Protein AF-0000000081630745 (afdb_homodimer)

pLDDT: mean 83.1, std 19.59, range [27.06, 98.5]

Foldseek 3Di:
DPPPPPPPPPPPPPPPPPPPPPPCPPPPPDDDDDDPPPLPFPLDDAAEQADFQQLEADQWTQDDDPHYTDTDHDPQADAAADDDDPPDPDDPDDADECADFLVRCVVVPNHQFTFDDDPSHTDTHHGHHAQAAAAQGDHADDDPDQDDEQDRWQVSDPSQWTFGRPRHYTDTDGHWNYSQLNDDWDQDDAQDFAWWWFHHVVVQAIDIDTHRPDDIGSRTGNDRVVRCLRTHDQALVQLVDDFDQDPAQCFQWWWFQDPVVRAIDIDGHRPDDDTSRTHRDRSVNCVSHVVPPPD/DPPPPPPPPPPPPPPPPPPPPPPCPPPPPDDDDDDPPPLPFPLDDAAEQADFQQLEADQWTQDDDPHYTDTDHDPQADAAADDDDPPDPDDPDDADECADFLVRCVVSPNHQFTFDDDPSHTDTHHGHHAQAAAAQGDHADDDPDDDDEQDRWQVSDPSQWTFGRPRHYTDTDGHWNYSQLNDDWDQDDAQDFAWWWFHHVVVQAIDIDTHRPDDTGSRTGNDRVVRCLRTHDQALVQLVDDFDQDDAQCFQWWWFQDPVVRAIDIDGHRPDDDTSRTHRDRSVRCVSHVVPPVD

Solvent-accessible surface area (backbone atoms only — not comparable to full-atom values): 33601 Å² total; per-residue (Å²): 133,85,78,78,77,78,76,78,77,78,77,76,71,74,75,73,70,72,72,67,73,76,71,72,67,70,66,81,69,72,61,77,71,44,68,52,86,52,80,73,35,61,65,72,74,70,44,43,34,36,87,42,29,79,38,20,41,62,68,21,30,48,28,74,46,93,60,22,27,33,62,38,63,21,37,43,50,70,85,52,37,73,66,88,69,82,64,77,87,74,81,90,62,80,58,52,68,74,34,88,36,28,41,42,17,40,75,70,72,36,69,85,22,35,48,32,77,57,90,71,27,23,38,65,35,74,46,39,73,61,45,61,54,34,67,61,85,25,59,61,52,91,65,95,58,91,64,70,64,70,36,57,28,39,87,67,27,60,73,76,20,29,33,23,35,64,28,68,27,27,30,69,38,70,42,34,61,39,68,36,34,67,38,71,78,43,35,45,86,36,85,46,83,41,74,28,24,26,44,37,64,89,76,69,43,72,40,77,47,61,28,9,80,29,88,44,38,56,23,60,22,82,39,64,64,59,35,37,70,66,45,46,79,81,60,61,69,28,43,74,39,66,81,51,38,36,59,23,69,46,87,37,79,30,20,26,45,37,66,90,76,69,40,69,41,79,44,64,29,10,81,36,85,52,60,71,26,60,23,88,35,61,63,43,36,39,70,61,45,55,79,58,72,81,111,134,83,78,77,77,77,75,76,74,76,74,76,72,74,73,73,70,71,72,64,74,74,71,73,67,71,66,81,68,71,61,78,71,45,67,53,86,50,80,72,36,63,65,74,74,68,43,43,36,36,85,41,28,77,40,20,40,63,70,21,30,47,30,74,47,92,58,22,27,33,62,37,62,20,38,44,50,69,84,52,35,73,67,88,68,82,64,77,87,75,80,90,62,82,59,51,68,72,32,89,35,30,41,43,16,39,75,72,72,36,67,85,21,35,48,32,76,57,88,70,27,23,38,68,36,74,44,38,76,62,45,62,54,34,68,61,84,24,59,61,52,91,67,96,59,91,63,69,63,70,38,57,29,38,89,65,28,59,72,76,21,29,34,22,36,64,26,67,26,27,29,69,38,71,41,33,61,38,68,35,35,67,39,69,76,45,34,46,85,38,84,48,82,41,75,29,22,25,43,37,66,90,77,68,43,72,40,78,46,60,30,9,79,29,86,45,38,55,24,60,23,81,40,64,66,59,35,36,70,66,44,45,81,82,60,61,71,28,44,74,39,66,80,50,38,37,59,22,69,45,87,36,80,31,19,25,45,37,65,89,75,70,40,68,40,78,44,63,29,10,81,37,85,54,61,71,27,60,24,88,34,62,64,44,36,40,71,61,43,55,79,58,72,81,111

Radius of gyration: 31.81 Å; Cα contacts (8 Å, |Δi|>4): 1252; chains: 2; bounding box: 164×72×101 Å

Organism: Gekko japonicus (NCBI:txid146911)

Nearest PDB structures (foldseek):
  4bqd-assembly1_A  TM=9.691E-01  e=2.839E-06  Homo sapiens
  4bqd-assembly2_B  TM=9.720E-01  e=4.074E-06  Homo sapiens
  3ofw-assembly1_A  TM=9.814E-01  e=5.848E-06  Stichodactyla helianthus
  5yv7-assembly1_A  TM=9.922E-01  e=1.443E-05  Dendroaspis angusticeps
  6nan-assembly1_A  TM=4.857E-01  e=3.103E-08  Ixodes scapularis

Secondary structure (DSSP, 8-state):
-------------------------------SS-------------EE--SSGGGSSTT-EEEE-SSEEEEE--TT--SSB-------S-------B--SSHHHHHHTT-TT-EEEEETTEEEEEPPBPPPSSBPPP------SSPP----SSGGGS-TTEEEEE-SSSEEEEEPBS-GGGGSPP---SS---EEEEEEETTTTEEEEEEE-SSS--SS-BSSHHHHHHHHSPPPGGGGGSPP---S----EEEEEEETTTTEEEEEEE-SS---S--BSSHHHHHHHHGGGGG-/-------------------------------SS-------------EE--SSGGGSSTT-EEEE-SSEEEEE--TT--SSB-------S-------B--SSHHHHHHTT-TT-EEEEETTEEEEEPPBPPPSSBPPP------SS------SSGGGS-TTEEEEE-SSSEEEEEPBS-GGGGSPP---SS---EEEEEEETTTTEEEEEEE-SSS--SS-BSSHHHHHHHHSPPPGGGGGSPP---S----EEEEEEETTTTEEEEEEE-SS---S--BSSHHHHHHHHGGGGG-

Sequence (590 aa):
MHCAGLLLLVRLLTFWAELSPGSGQGTPVDKAGTCPALIQWPDQMCGRFCSTDRSCPGQEKCCRTRCAHECRLPSESIGGYCPKVTLPPNTSTICLARCSTDQSCRENGHPGKKCCSYGCELRCTEPVEEHPGVCPKNEVVQTLVPCNDTCRDDRNCPLRQKCCFTRCSLGCLDSVRSERCQLPPETGPCRQKLQRYYYNHEQKRCLTFVYGGCPGNGNNFETEKACQEACGKISPEVCKLPMDSGPCLAHMERYYYDRASRTCKKFVYGGCRGNGNRFSSKTECMMVCGNRGKGMHCAGLLLLVRLLTFWAELSPGSGQGTPVDKAGTCPALIQWPDQMCGRFCSTDRSCPGQEKCCRTRCAHECRLPSESIGGYCPKVTLPPNTSTICLARCSTDQSCRENGHPGKKCCSYGCELRCTEPVEEHPGVCPKNEVVQTLVPCNDTCRDDRNCPLRQKCCFTRCSLGCLDSVRSERCQLPPETGPCRQKLQRYYYNHEQKRCLTFVYGGCPGNGNNFETEKACQEACGKISPEVCKLPMDSGPCLAHMERYYYDRASRTCKKFVYGGCRGNGNRFSSKTECMMVCGNRGKG

InterPro domains:
  IPR002223 Pancreatic trypsin inhibitor Kunitz domain [PF00014] (180-231)
  IPR002223 Pancreatic trypsin inhibitor Kunitz domain [PF00014] (238-289)
  IPR002223 Pancreatic trypsin inhibitor Kunitz domain [PR00759] (236-250)
  IPR002223 Pancreatic trypsin inhibitor Kunitz domain [PR00759] (264-274)
  IPR002223 Pancreatic trypsin inhibitor Kunitz domain [PR00759] (274-289)
  IPR002223 Pancreatic trypsin inhibitor Kunitz domain [PS50279] (181-231)
  IPR002223 Pancreatic trypsin inhibitor Kunitz domain [PS50279] (239-289)
  IPR002223 Pancreatic trypsin inhibitor Kunitz domain [SM00131] (179-232)
  IPR002223 Pancreatic trypsin inhibitor Kunitz domain [SM00131] (237-290)
  IPR008197 WAP-type 'four-disulfide core' domain [PF00095] (31-74)
  IPR008197 WAP-type 'four-disulfide core' domain [PF00095] (80-127)
  IPR008197 WAP-type 'four-disulfide core' domain [PF00095] (131-174)
  IPR008197 WAP-type 'four-disulfide core' domain [PS51390] (28-75)
  IPR008197 WAP-type 'four-disulfide core' domain [PS51390] (128-176)
  IPR008197 WAP-type 'four-disulfide core' domain [SM00217] (31-75)
  IPR008197 WAP-type 'four-disulfide core' domain [SM00217] (80-128)
  IPR008197 WAP-type 'four-disulfide core' domain [SM00217] (131-176)
  IPR020901 Proteinase inhibitor I2, Kunitz, conserved site [PS00280] (267-285)
  IPR036645 Elafin-like superfamily [G3DSA:4.10.75.10] (29-75)
  IPR036645 Elafin-like superfamily [G3DSA:4.10.75.10] (79-128)

Structure (mmCIF, N/CA/C/O backbone):
data_AF-0000000081630745-model_v1
#
loop_
_entity.id
_entity.type
_entity.pdbx_description
1 polymer Papilin-like
#
loop_
_atom_site.group_PDB
_atom_site.id
_atom_site.type_symbol
_atom_site.label_atom_id
_atom_site.label_alt_id
_atom_site.label_comp_id
_atom_site.label_asym_id
_atom_site.label_entity_id
_atom_site.label_seq_id
_atom_site.pdbx_PDB_ins_code
_atom_site.Cartn_x
_atom_site.Cartn_y
_atom_site.Cartn_z
_atom_site.occupancy
_atom_site.B_iso_or_equiv
_atom_site.auth_seq_id
_atom_site.auth_comp_id
_atom_site.auth_asym_id
_atom_site.auth_atom_id
_atom_site.pdbx_PDB_model_num
ATOM 1 N N . MET A 1 1 ? 95.5 -9.164 -13.227 1 27.06 1 MET A N 1
ATOM 2 C CA . MET A 1 1 ? 94.438 -8.711 -14.102 1 27.06 1 MET A CA 1
ATOM 3 C C . MET A 1 1 ? 93.5 -9.859 -14.461 1 27.06 1 MET A C 1
ATOM 5 O O . MET A 1 1 ? 93.25 -10.141 -15.641 1 27.06 1 MET A O 1
ATOM 9 N N . HIS A 1 2 ? 93.438 -10.875 -13.547 1 31.8 2 HIS A N 1
ATOM 10 C CA . HIS A 1 2 ? 92.625 -12.078 -13.68 1 31.8 2 HIS A CA 1
ATOM 11 C C . HIS A 1 2 ? 91.188 -11.742 -13.844 1 31.8 2 HIS A C 1
ATOM 13 O O . HIS A 1 2 ? 90.625 -10.961 -13.062 1 31.8 2 HIS A O 1
ATOM 19 N N . CYS A 1 3 ? 90.625 -11.773 -15.094 1 31.86 3 CYS A N 1
ATOM 20 C CA . CYS A 1 3 ? 89.312 -11.586 -15.703 1 31.86 3 CYS A CA 1
ATOM 21 C C . CYS A 1 3 ? 88.312 -12.57 -15.141 1 31.86 3 CYS A C 1
ATOM 23 O O . CYS A 1 3 ? 88.438 -13.773 -15.391 1 31.86 3 CYS A O 1
ATOM 25 N N . ALA A 1 4 ? 88 -12.508 -13.812 1 34.22 4 ALA A N 1
ATOM 26 C CA . ALA A 1 4 ? 87 -13.328 -13.148 1 34.22 4 ALA A CA 1
ATOM 27 C C . ALA A 1 4 ? 85.688 -13.266 -13.898 1 34.22 4 ALA A C 1
ATOM 29 O O . ALA A 1 4 ? 85.125 -12.188 -14.102 1 34.22 4 ALA A O 1
ATOM 30 N N . GLY A 1 5 ? 85.5 -14.125 -14.969 1 29.98 5 GLY A N 1
ATOM 31 C CA . GLY A 1 5 ? 84.375 -14.312 -15.82 1 29.98 5 GLY A CA 1
ATOM 32 C C . GLY A 1 5 ? 83.062 -14.617 -15.039 1 29.98 5 GLY A C 1
ATOM 33 O O . GLY A 1 5 ? 83.062 -15.594 -14.289 1 29.98 5 GLY A O 1
ATOM 34 N N . LEU A 1 6 ? 82.375 -13.602 -14.453 1 34.56 6 LEU A N 1
ATOM 35 C CA . LEU A 1 6 ? 81.125 -13.688 -13.695 1 34.56 6 LEU A CA 1
ATOM 36 C C . LEU A 1 6 ? 80.062 -14.344 -14.539 1 34.56 6 LEU A C 1
ATOM 38 O O . LEU A 1 6 ? 79.688 -13.836 -15.609 1 34.56 6 LEU A O 1
ATOM 42 N N . LEU A 1 7 ? 80.062 -15.688 -14.617 1 32.47 7 LEU A N 1
ATOM 43 C CA . LEU A 1 7 ? 79.062 -16.438 -15.32 1 32.47 7 LEU A CA 1
ATOM 44 C C . LEU A 1 7 ? 77.688 -16.078 -14.789 1 32.47 7 LEU A C 1
ATOM 46 O O . LEU A 1 7 ? 77.375 -16.203 -13.586 1 32.47 7 LEU A O 1
ATOM 50 N N . LEU A 1 8 ? 77 -15.062 -15.328 1 31.91 8 LEU A N 1
ATOM 51 C CA . LEU A 1 8 ? 75.625 -14.617 -15.039 1 31.91 8 LEU A CA 1
ATOM 52 C C . LEU A 1 8 ? 74.625 -15.727 -15.352 1 31.91 8 LEU A C 1
ATOM 54 O O . LEU A 1 8 ? 74.562 -16.172 -16.5 1 31.91 8 LEU A O 1
ATOM 58 N N . LEU A 1 9 ? 74.562 -16.781 -14.508 1 31.83 9 LEU A N 1
ATOM 59 C CA . LEU A 1 9 ? 73.562 -17.781 -14.695 1 31.83 9 LEU A CA 1
ATOM 60 C C . LEU A 1 9 ? 72.188 -17.125 -14.719 1 31.83 9 LEU A C 1
ATOM 62 O O . LEU A 1 9 ? 71.812 -16.391 -13.797 1 31.83 9 LEU A O 1
ATOM 66 N N . VAL A 1 10 ? 71.625 -16.797 -15.883 1 32.72 10 VAL A N 1
ATOM 67 C CA . VAL A 1 10 ? 70.312 -16.328 -16.203 1 32.72 10 VAL A CA 1
ATOM 68 C C . VAL A 1 10 ? 69.25 -17.328 -15.695 1 32.72 10 VAL A C 1
ATOM 70 O O . VAL A 1 10 ? 69.25 -18.484 -16.141 1 32.72 10 VAL A O 1
ATOM 73 N N . ARG A 1 11 ? 68.938 -17.328 -14.375 1 29.34 11 ARG A N 1
ATOM 74 C CA . ARG A 1 11 ? 67.812 -18.078 -13.82 1 29.34 11 ARG A CA 1
ATOM 75 C C . ARG A 1 11 ? 66.562 -17.844 -14.641 1 29.34 11 ARG A C 1
ATOM 77 O O . ARG A 1 11 ? 66.062 -16.703 -14.727 1 29.34 11 ARG A O 1
ATOM 84 N N . LEU A 1 12 ? 66.375 -18.562 -15.758 1 31.89 12 LEU A N 1
ATOM 85 C CA . LEU A 1 12 ? 65.125 -18.625 -16.469 1 31.89 12 LEU A CA 1
ATOM 86 C C . LEU A 1 12 ? 64 -18.984 -15.523 1 31.89 12 LEU A C 1
ATOM 88 O O . LEU A 1 12 ? 63.938 -20.125 -15.047 1 31.89 12 LEU A O 1
ATOM 92 N N . LEU A 1 13 ? 63.719 -18.172 -14.547 1 32.59 13 LEU A N 1
ATOM 93 C CA . LEU A 1 13 ? 62.5 -18.359 -13.758 1 32.59 13 LEU A CA 1
ATOM 94 C C . LEU A 1 13 ? 61.281 -18.562 -14.656 1 32.59 13 LEU A C 1
ATOM 96 O O . LEU A 1 13 ? 60.938 -17.672 -15.438 1 32.59 13 LEU A O 1
ATOM 100 N N . THR A 1 14 ? 61.156 -19.781 -15.195 1 31.97 14 THR A N 1
ATOM 101 C CA . THR A 1 14 ? 59.906 -20.172 -15.828 1 31.97 14 THR A CA 1
ATOM 102 C C . THR A 1 14 ? 58.719 -19.844 -14.922 1 31.97 14 THR A C 1
ATOM 104 O O . THR A 1 14 ? 58.656 -20.328 -13.781 1 31.97 14 THR A O 1
ATOM 107 N N . PHE A 1 15 ? 58.281 -18.609 -14.961 1 34.91 15 PHE A N 1
ATOM 108 C CA . PHE A 1 15 ? 56.969 -18.312 -14.414 1 34.91 15 PHE A CA 1
ATOM 109 C C . PHE A 1 15 ? 55.938 -19.297 -14.93 1 34.91 15 PHE A C 1
ATOM 111 O O . PHE A 1 15 ? 55.594 -19.281 -16.125 1 34.91 15 PHE A O 1
ATOM 118 N N . TRP A 1 16 ? 56 -20.547 -14.477 1 34.38 16 TRP A N 1
ATOM 119 C CA . TRP A 1 16 ? 54.781 -21.344 -14.664 1 34.38 16 TRP A CA 1
ATOM 120 C C . TRP A 1 16 ? 53.562 -20.562 -14.242 1 34.38 16 TRP A C 1
ATOM 122 O O . TRP A 1 16 ? 53.375 -20.234 -13.062 1 34.38 16 TRP A O 1
ATOM 132 N N . ALA A 1 17 ? 53.094 -19.672 -15.133 1 32.47 17 ALA A N 1
ATOM 133 C CA . ALA A 1 17 ? 51.719 -19.219 -14.953 1 32.47 17 ALA A CA 1
ATOM 134 C C . ALA A 1 17 ? 50.781 -20.375 -14.609 1 32.47 17 ALA A C 1
ATOM 136 O O . ALA A 1 17 ? 50.625 -21.312 -15.383 1 32.47 17 ALA A O 1
ATOM 137 N N . GLU A 1 18 ? 50.812 -20.75 -13.336 1 34.12 18 GLU A N 1
ATOM 138 C CA . GLU A 1 18 ? 49.688 -21.594 -12.953 1 34.12 18 GLU A CA 1
ATOM 139 C C . GLU A 1 18 ? 48.406 -21.172 -13.656 1 34.12 18 GLU A C 1
ATOM 141 O O . GLU A 1 18 ? 47.969 -20.031 -13.516 1 34.12 18 GLU A O 1
ATOM 146 N N . LEU A 1 19 ? 48.156 -21.688 -14.836 1 35.59 19 LEU A N 1
ATOM 147 C CA . LEU A 1 19 ? 46.781 -21.656 -15.328 1 35.59 19 LEU A CA 1
ATOM 148 C C . LEU A 1 19 ? 45.812 -22.078 -14.227 1 35.59 19 LEU A C 1
ATOM 150 O O . LEU A 1 19 ? 45.812 -23.219 -13.781 1 35.59 19 LEU A O 1
ATOM 154 N N . SER A 1 20 ? 45.625 -21.219 -13.234 1 35.31 20 SER A N 1
ATOM 155 C CA . SER A 1 20 ? 44.438 -21.562 -12.422 1 35.31 20 SER A CA 1
ATOM 156 C C . SER A 1 20 ? 43.281 -22.031 -13.297 1 35.31 20 SER A C 1
ATOM 158 O O . SER A 1 20 ? 42.969 -21.406 -14.312 1 35.31 20 SER A O 1
ATOM 160 N N . PRO A 1 21 ? 43.031 -23.281 -13.367 1 38.06 21 PRO A N 1
ATOM 161 C CA . PRO A 1 21 ? 41.812 -23.641 -14.07 1 38.06 21 PRO A CA 1
ATOM 162 C C . PRO A 1 21 ? 40.656 -22.688 -13.758 1 38.06 21 PRO A C 1
ATOM 164 O O . PRO A 1 21 ? 40.531 -22.219 -12.625 1 38.06 21 PRO A O 1
ATOM 167 N N . GLY A 1 22 ? 40.344 -21.781 -14.68 1 34.12 22 GLY A N 1
ATOM 168 C CA . GLY A 1 22 ? 39.031 -21.109 -14.602 1 34.12 22 GLY A CA 1
ATOM 169 C C . GLY A 1 22 ? 37.906 -22.031 -14.164 1 34.12 22 GLY A C 1
ATOM 170 O O . GLY A 1 22 ? 37.406 -22.797 -14.961 1 34.12 22 GLY A O 1
ATOM 171 N N . SER A 1 23 ? 38.031 -22.625 -13.023 1 34.41 23 SER A N 1
ATOM 172 C CA . SER A 1 23 ? 36.781 -23.25 -12.602 1 34.41 23 SER A CA 1
ATOM 173 C C . SER A 1 23 ? 35.562 -22.375 -12.961 1 34.41 23 SER A C 1
ATOM 175 O O . SER A 1 23 ? 35.438 -21.266 -12.453 1 34.41 23 SER A O 1
ATOM 177 N N . GLY A 1 24 ? 35.094 -22.406 -14.195 1 33.66 24 GLY A N 1
ATOM 178 C CA . GLY A 1 24 ? 33.781 -21.922 -14.586 1 33.66 24 GLY A CA 1
ATOM 179 C C . GLY A 1 24 ? 32.75 -22.109 -13.5 1 33.66 24 GLY A C 1
ATOM 180 O O . GLY A 1 24 ? 31.938 -23.047 -13.539 1 33.66 24 GLY A O 1
ATOM 181 N N . GLN A 1 25 ? 33.062 -22.109 -12.273 1 36.34 25 GLN A N 1
ATOM 182 C CA . GLN A 1 25 ? 31.875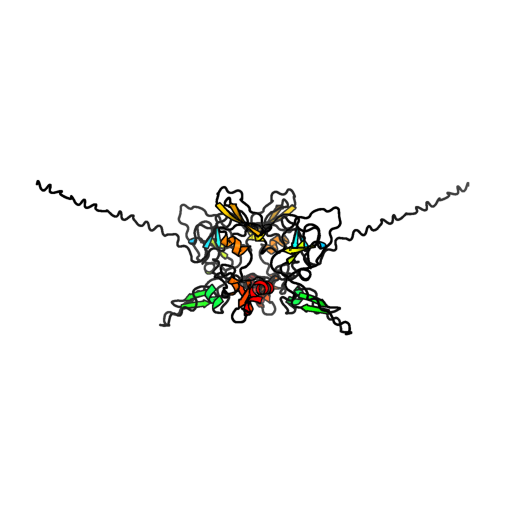 -21.938 -11.469 1 36.34 25 GLN A CA 1
ATOM 183 C C . GLN A 1 25 ? 30.953 -20.875 -12.062 1 36.34 25 GLN A C 1
ATOM 185 O O . GLN A 1 25 ? 31.344 -19.719 -12.203 1 36.34 25 GLN A O 1
ATOM 190 N N . GLY A 1 26 ? 30.141 -21.188 -13.047 1 37.44 26 GLY A N 1
ATOM 191 C CA . GLY A 1 26 ? 29.125 -20.281 -13.578 1 37.44 26 GLY A CA 1
ATOM 192 C C . GLY A 1 26 ? 28.641 -19.266 -12.562 1 37.44 26 GLY A C 1
ATOM 193 O O . GLY A 1 26 ? 28.281 -19.625 -11.438 1 37.44 26 GLY A O 1
ATOM 194 N N . THR A 1 27 ? 29.203 -18.188 -12.461 1 45.47 27 THR A N 1
ATOM 195 C CA . THR A 1 27 ? 28.688 -17.047 -11.734 1 45.47 27 THR A CA 1
ATOM 196 C C . THR A 1 27 ? 27.156 -17.047 -11.734 1 45.47 27 THR A C 1
ATOM 198 O O . THR A 1 27 ? 26.531 -17.266 -12.781 1 45.47 27 THR A O 1
ATOM 201 N N . PRO A 1 28 ? 26.516 -17.469 -10.688 1 52.94 28 PRO A N 1
ATOM 202 C CA . PRO A 1 28 ? 25.047 -17.406 -10.664 1 52.94 28 PRO A CA 1
ATOM 203 C C . PRO A 1 28 ? 24.484 -16.234 -11.453 1 52.94 28 PRO A C 1
ATOM 205 O O . PRO A 1 28 ? 24.922 -15.094 -11.258 1 52.94 28 PRO A O 1
ATOM 208 N N . VAL A 1 29 ? 24.156 -16.359 -12.742 1 59.78 29 VAL A N 1
ATOM 209 C CA . VAL A 1 29 ? 23.641 -15.367 -13.688 1 59.78 29 VAL A CA 1
ATOM 210 C C . VAL A 1 29 ? 22.5 -14.586 -13.039 1 59.78 29 VAL A C 1
ATOM 212 O O . VAL A 1 29 ? 21.453 -15.148 -12.742 1 59.78 29 VAL A O 1
ATOM 215 N N . ASP A 1 30 ? 22.781 -13.477 -12.43 1 79.19 30 ASP A N 1
ATOM 216 C CA . ASP A 1 30 ? 21.844 -12.531 -11.836 1 79.19 30 ASP A CA 1
ATOM 217 C C . ASP A 1 30 ? 20.859 -12 -12.883 1 79.19 30 ASP A C 1
ATOM 219 O O . ASP A 1 30 ? 21.281 -11.586 -13.969 1 79.19 30 ASP A O 1
ATOM 223 N N . LYS A 1 31 ? 19.594 -12.367 -12.766 1 86.44 31 LYS A N 1
ATOM 224 C CA . LYS A 1 31 ? 18.562 -11.797 -13.625 1 86.44 31 LYS A CA 1
ATOM 225 C C . LYS A 1 31 ? 18.578 -10.273 -13.555 1 86.44 31 LYS A C 1
ATOM 227 O O . LYS A 1 31 ? 19.031 -9.695 -12.562 1 86.44 31 LYS A O 1
ATOM 232 N N . ALA A 1 32 ? 18.188 -9.68 -14.664 1 84.31 32 ALA A N 1
ATOM 233 C CA . ALA A 1 32 ? 18.156 -8.227 -14.742 1 84.31 32 ALA A CA 1
ATOM 234 C C . ALA A 1 32 ? 17.062 -7.656 -13.836 1 84.31 32 ALA A C 1
ATOM 236 O O . ALA A 1 32 ? 16.062 -8.328 -13.562 1 84.31 32 ALA A O 1
ATOM 237 N N . GLY A 1 33 ? 17.328 -6.41 -13.406 1 86.38 33 GLY A N 1
ATOM 238 C CA . GLY A 1 33 ? 16.344 -5.695 -12.609 1 86.38 33 GLY A CA 1
ATOM 239 C C . GLY A 1 33 ? 16.75 -5.52 -11.164 1 86.38 33 GLY A C 1
ATOM 240 O O . GLY A 1 33 ? 17.781 -6.047 -10.734 1 86.38 33 GLY A O 1
ATOM 241 N N . THR A 1 34 ? 15.93 -4.707 -10.461 1 85.44 34 THR A N 1
ATOM 242 C CA . THR A 1 34 ? 16.219 -4.387 -9.07 1 85.44 34 THR A CA 1
ATOM 243 C C . THR A 1 34 ? 15.133 -4.93 -8.148 1 85.44 34 THR A C 1
ATOM 245 O O . THR A 1 34 ? 13.945 -4.773 -8.422 1 85.44 34 THR A O 1
ATOM 248 N N . CYS A 1 35 ? 15.625 -5.633 -7.125 1 87.12 35 CYS A N 1
ATOM 249 C CA . CYS A 1 35 ? 14.664 -6.082 -6.125 1 87.12 35 CYS A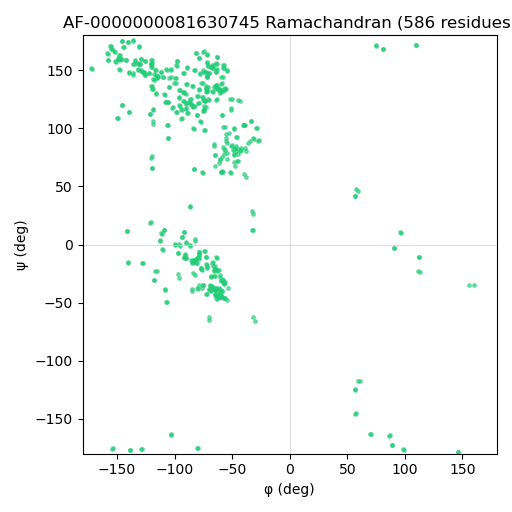 CA 1
ATOM 250 C C . CYS A 1 35 ? 13.898 -4.902 -5.539 1 87.12 35 CYS A C 1
ATOM 252 O O . CYS A 1 35 ? 14.477 -3.846 -5.281 1 87.12 35 CYS A O 1
ATOM 254 N N . PRO A 1 36 ? 12.57 -5.113 -5.465 1 80.19 36 PRO A N 1
ATOM 255 C CA . PRO A 1 36 ? 11.797 -4.027 -4.848 1 80.19 36 PRO A CA 1
ATOM 256 C C . PRO A 1 36 ? 12.281 -3.691 -3.439 1 80.19 36 PRO A C 1
ATOM 258 O O . PRO A 1 36 ? 12.734 -4.578 -2.709 1 80.19 36 PRO A O 1
ATOM 261 N N . ALA A 1 37 ? 12.422 -2.406 -3.156 1 63.62 37 ALA A N 1
ATOM 262 C CA . ALA A 1 37 ? 12.859 -1.941 -1.843 1 63.62 37 ALA A CA 1
ATOM 263 C C . ALA A 1 37 ? 11.93 -2.441 -0.744 1 63.62 37 ALA A C 1
ATOM 265 O O . ALA A 1 37 ? 10.703 -2.355 -0.874 1 63.62 37 ALA A O 1
ATOM 266 N N . LEU A 1 38 ? 12.039 -3.572 -0.231 1 55.06 38 LEU A N 1
ATOM 267 C CA . LEU A 1 38 ? 11.133 -4.258 0.685 1 55.06 38 LEU A CA 1
ATOM 268 C C . LEU A 1 38 ? 10.992 -3.48 1.988 1 55.06 38 LEU A C 1
ATOM 270 O O . LEU A 1 38 ? 10.516 -4.023 2.988 1 55.06 38 LEU A O 1
ATOM 274 N N . ILE A 1 39 ? 12.023 -2.51 2.42 1 52.72 39 ILE A N 1
ATOM 275 C CA . ILE A 1 39 ? 12.062 -2.332 3.867 1 52.72 39 ILE A CA 1
ATOM 276 C C . ILE A 1 39 ? 10.727 -1.781 4.355 1 52.72 39 ILE A C 1
ATOM 278 O O . ILE A 1 39 ? 10.375 -0.632 4.07 1 52.72 39 ILE A O 1
ATOM 282 N N . GLN A 1 40 ? 9.703 -2.695 4.262 1 55.44 40 GLN A N 1
ATOM 283 C CA . GLN A 1 40 ? 8.508 -2.186 4.938 1 55.44 40 GLN A CA 1
ATOM 284 C C . GLN A 1 40 ? 8.789 -1.926 6.414 1 55.44 40 GLN A C 1
ATOM 286 O O . GLN A 1 40 ? 8.773 -2.854 7.227 1 55.44 40 GLN A O 1
ATOM 291 N N . TRP A 1 41 ? 9.727 -0.987 6.582 1 56.41 41 TRP A N 1
ATOM 292 C CA . TRP A 1 41 ? 9.898 -0.583 7.973 1 56.41 41 TRP A CA 1
ATOM 293 C C . TRP A 1 41 ? 8.555 -0.372 8.656 1 56.41 41 TRP A C 1
ATOM 295 O O . TRP A 1 41 ? 7.59 0.064 8.023 1 56.41 41 TRP A O 1
ATOM 305 N N . PRO A 1 42 ? 8.477 -1.13 9.734 1 58.88 42 PRO A N 1
ATOM 306 C CA . PRO A 1 42 ? 7.316 -0.702 10.516 1 58.88 42 PRO A CA 1
ATOM 307 C C . PRO A 1 42 ? 7.27 0.811 10.719 1 58.88 42 PRO A C 1
ATOM 309 O O . PRO A 1 42 ? 8.281 1.424 11.07 1 58.88 42 PRO A O 1
ATOM 312 N N . ASP A 1 43 ? 6.477 1.515 9.93 1 64.69 43 ASP A N 1
ATOM 313 C CA . ASP A 1 43 ? 6.387 2.965 10.07 1 64.69 43 ASP A CA 1
ATOM 314 C C . ASP A 1 43 ? 5.348 3.35 11.125 1 64.69 43 ASP A C 1
ATOM 316 O O . ASP A 1 43 ? 4.707 4.395 11.016 1 64.69 43 ASP A O 1
ATOM 320 N N . GLN A 1 44 ? 5.285 2.33 12.211 1 71.62 44 GLN A N 1
ATOM 321 C CA . GLN A 1 44 ? 4.203 2.65 13.141 1 71.62 44 GLN A CA 1
ATOM 322 C C . GLN A 1 44 ? 4.754 3.141 14.477 1 71.62 44 GLN A C 1
ATOM 324 O O . GLN A 1 44 ? 5.742 2.604 14.977 1 71.62 44 GLN A O 1
ATOM 329 N N . MET A 1 45 ? 4.277 4.23 14.914 1 82.31 45 MET A N 1
ATOM 330 C CA . MET A 1 45 ? 4.516 4.711 16.281 1 82.31 45 MET A CA 1
ATOM 331 C C . MET A 1 45 ? 3.414 4.242 17.219 1 82.31 45 MET A C 1
ATOM 333 O O . MET A 1 45 ? 2.23 4.309 16.875 1 82.31 45 MET A O 1
ATOM 337 N N . CYS A 1 46 ? 3.84 3.678 18.328 1 81.88 46 CYS A N 1
ATOM 338 C CA . CYS A 1 46 ? 2.852 3.227 19.312 1 81.88 46 CYS A CA 1
ATOM 339 C C . CYS A 1 46 ? 2.559 4.316 20.328 1 81.88 46 CYS A C 1
ATOM 341 O O . CYS A 1 46 ? 3.42 5.148 20.625 1 81.88 46 CYS A O 1
ATOM 343 N N . GLY A 1 47 ? 1.411 4.352 20.781 1 89.31 47 GLY A N 1
ATOM 344 C CA . GLY A 1 47 ? 1.038 5.344 21.781 1 89.31 47 GLY A CA 1
ATOM 345 C C . GLY A 1 47 ? -0.397 5.816 21.641 1 89.31 47 GLY A C 1
ATOM 346 O O . GLY A 1 47 ? -1.161 5.273 20.844 1 89.31 47 GLY A O 1
ATOM 347 N N . ARG A 1 48 ? -0.731 6.723 22.516 1 94.25 48 ARG A N 1
ATOM 348 C CA . ARG A 1 48 ? -2.055 7.336 22.5 1 94.25 48 ARG A CA 1
ATOM 349 C C . ARG A 1 48 ? -1.987 8.773 21.984 1 94.25 48 ARG A C 1
ATOM 351 O O . ARG A 1 48 ? -1.665 9.695 22.734 1 94.25 48 ARG A O 1
ATOM 358 N N . PHE A 1 49 ? -2.391 8.906 20.766 1 96.44 49 PHE A N 1
ATOM 359 C CA . PHE A 1 49 ? -2.207 10.195 20.109 1 96.44 49 PHE A CA 1
ATOM 360 C C . PHE A 1 49 ? -3.547 10.883 19.875 1 96.44 49 PHE A C 1
ATOM 362 O O . PHE A 1 49 ? -3.639 11.828 19.094 1 96.44 49 PHE A O 1
ATOM 369 N N . CYS A 1 50 ? -4.582 10.398 20.391 1 95.94 50 CYS A N 1
ATOM 370 C CA . CYS A 1 50 ? -5.914 10.984 20.469 1 95.94 50 CYS A CA 1
ATOM 371 C C . CYS A 1 50 ? -6.719 10.359 21.609 1 95.94 50 CYS A C 1
ATOM 373 O O . CYS A 1 50 ? -6.367 9.289 22.109 1 95.94 50 CYS A O 1
ATOM 375 N N . SER A 1 51 ? -7.75 11.078 22.062 1 93.12 51 SER A N 1
ATOM 376 C CA . SER A 1 51 ? -8.57 10.578 23.156 1 93.12 51 SER A CA 1
ATOM 377 C C . SER A 1 51 ? -9.938 10.117 22.656 1 93.12 51 SER A C 1
ATOM 379 O O . SER A 1 51 ? -10.414 9.039 23.016 1 93.12 51 SER A O 1
ATOM 381 N N . THR A 1 52 ? -10.57 10.945 21.891 1 93.25 52 THR A N 1
ATOM 382 C CA . THR A 1 52 ? -11.867 10.695 21.281 1 93.25 52 THR A CA 1
ATOM 383 C C . THR A 1 52 ? -11.906 11.234 19.859 1 93.25 52 THR A C 1
ATOM 385 O O . THR A 1 52 ? -10.953 11.867 19.391 1 93.25 52 THR A O 1
ATOM 388 N N . ASP A 1 53 ? -12.953 10.969 19.203 1 95.06 53 ASP A N 1
ATOM 389 C CA . ASP A 1 53 ? -13.109 11.492 17.844 1 95.06 53 ASP A CA 1
ATOM 390 C C . ASP A 1 53 ? -12.992 13.016 17.828 1 95.06 53 ASP A C 1
ATOM 392 O O . ASP A 1 53 ? -12.492 13.594 16.875 1 95.06 53 ASP A O 1
ATOM 396 N N . ARG A 1 54 ? -13.43 13.656 18.844 1 92.94 54 ARG A N 1
ATOM 397 C CA . ARG A 1 54 ? -13.422 15.109 18.922 1 92.94 54 ARG A CA 1
ATOM 398 C C . ARG A 1 54 ? -11.992 15.648 18.953 1 92.94 54 ARG A C 1
ATOM 400 O O . ARG A 1 54 ? -11.742 16.781 18.562 1 92.94 54 ARG A O 1
ATOM 407 N N . SER A 1 55 ? -11.078 14.82 19.344 1 94.38 55 SER A N 1
ATOM 408 C CA . SER A 1 55 ? -9.68 15.219 19.453 1 94.38 55 SER A CA 1
ATOM 409 C C . SER A 1 55 ? -8.984 15.141 18.094 1 94.38 55 SER A C 1
ATOM 411 O O . SER A 1 55 ? -7.773 15.359 18 1 94.38 55 SER A O 1
ATOM 413 N N . CYS A 1 56 ? -9.703 14.82 17.078 1 97.38 56 CYS A N 1
ATOM 414 C CA . CYS A 1 56 ? -9.125 14.711 15.742 1 97.38 56 CYS A CA 1
ATOM 415 C C . CYS A 1 56 ? -9.695 15.781 14.812 1 97.38 56 CYS A C 1
ATOM 417 O O . CYS A 1 56 ? -10.867 16.141 14.914 1 97.38 56 CYS A O 1
ATOM 419 N N . PRO A 1 57 ? -8.867 16.281 13.938 1 96.94 57 PRO A N 1
ATOM 420 C CA . PRO A 1 57 ? -9.32 17.375 13.078 1 96.94 57 PRO A CA 1
ATOM 421 C C . PRO A 1 57 ? -10.297 16.906 12 1 96.94 57 PRO A C 1
ATOM 423 O O . PRO A 1 57 ? -10.203 15.781 11.516 1 96.94 57 PRO A O 1
ATOM 426 N N . GLY A 1 58 ? -11.195 17.797 11.656 1 93.56 58 GLY A N 1
ATOM 427 C CA . GLY A 1 58 ? -12.094 17.547 10.539 1 93.56 58 GLY A CA 1
ATOM 428 C C . GLY A 1 58 ? -12.898 16.266 10.695 1 93.56 58 GLY A C 1
ATOM 429 O O . GLY A 1 58 ? -13.547 16.062 11.727 1 93.56 58 GLY A O 1
ATOM 430 N N . GLN A 1 59 ? -12.742 15.445 9.672 1 92.38 59 GLN A N 1
ATOM 431 C CA . GLN A 1 59 ? -13.555 14.234 9.648 1 92.38 59 GLN A CA 1
ATOM 432 C C . GLN A 1 59 ? -12.781 13.047 10.211 1 92.38 59 GLN A C 1
ATOM 434 O O . GLN A 1 59 ? -13.297 11.93 10.258 1 92.38 59 GLN A O 1
ATOM 439 N N . GLU A 1 60 ? -11.602 13.305 10.594 1 95.94 60 GLU A N 1
ATOM 440 C CA . GLU A 1 60 ? -10.797 12.203 11.109 1 95.94 60 GLU A CA 1
ATOM 441 C C . GLU A 1 60 ? -11.398 11.633 12.391 1 95.94 60 GLU A C 1
ATOM 443 O O . GLU A 1 60 ? -11.977 12.367 13.188 1 95.94 60 GLU A O 1
ATOM 448 N N . LYS A 1 61 ? -11.18 10.344 12.555 1 95.12 61 LYS A N 1
ATOM 449 C CA . LYS A 1 61 ? -11.609 9.625 13.75 1 95.12 61 LYS A CA 1
ATOM 450 C C . LYS A 1 61 ? -10.414 9.172 14.578 1 95.12 61 LYS A C 1
ATOM 452 O O . LYS A 1 61 ? -9.312 9.008 14.055 1 95.12 61 LYS A O 1
ATOM 457 N N . CYS A 1 62 ? -10.703 9.141 15.898 1 95.56 62 CYS A N 1
ATOM 458 C CA . CYS A 1 62 ? -9.695 8.516 16.75 1 95.56 62 CYS A CA 1
ATOM 459 C C . CYS A 1 62 ? -9.773 6.992 16.656 1 95.56 62 CYS A C 1
ATOM 461 O O . CYS A 1 62 ? -10.648 6.375 17.266 1 95.56 62 CYS A O 1
ATOM 463 N N . CYS A 1 63 ? -8.773 6.465 15.945 1 91 63 CYS A N 1
ATOM 464 C CA . CYS A 1 63 ? -8.836 5.043 15.617 1 91 63 CYS A CA 1
ATOM 465 C C . CYS A 1 63 ? -7.781 4.258 16.391 1 91 63 CYS A C 1
ATOM 467 O O . CYS A 1 63 ? -6.668 4.75 16.594 1 91 63 CYS A O 1
ATOM 469 N N . ARG A 1 64 ? -8.211 3.111 16.719 1 84.56 64 ARG A N 1
ATOM 470 C CA . ARG A 1 64 ? -7.266 2.189 17.328 1 84.56 64 ARG A CA 1
ATOM 471 C C . ARG A 1 64 ? -6.512 1.389 16.281 1 84.56 64 ARG A C 1
ATOM 473 O O . ARG A 1 64 ? -7.121 0.816 15.367 1 84.56 64 ARG A O 1
ATOM 480 N N . THR A 1 65 ? -5.207 1.489 16.328 1 78 65 THR A N 1
ATOM 481 C CA . THR A 1 65 ? -4.359 0.657 15.484 1 78 65 THR A CA 1
ATOM 482 C C . THR A 1 65 ? -3.744 -0.482 16.297 1 78 65 THR A C 1
ATOM 484 O O . THR A 1 65 ? -4.258 -0.85 17.359 1 78 65 THR A O 1
ATOM 487 N N . ARG A 1 66 ? -2.725 -1.114 15.797 1 69.94 66 ARG A N 1
ATOM 488 C CA . ARG A 1 66 ? -2.107 -2.248 16.469 1 69.94 66 ARG A CA 1
ATOM 489 C C . ARG A 1 66 ? -1.602 -1.851 17.859 1 69.94 66 ARG A C 1
ATOM 491 O O . ARG A 1 66 ? -1.751 -2.605 18.812 1 69.94 66 ARG A O 1
ATOM 498 N N . CYS A 1 67 ? -1.073 -0.704 17.875 1 76 67 CYS A N 1
ATOM 499 C CA . CYS A 1 67 ? -0.46 -0.343 19.156 1 76 67 CYS A CA 1
ATOM 500 C C . CYS A 1 67 ? -0.701 1.127 19.484 1 76 67 CYS A C 1
ATOM 502 O O . CYS A 1 67 ? -0.015 1.701 20.328 1 76 67 CYS A O 1
ATOM 504 N N . ALA A 1 68 ? -1.608 1.685 18.688 1 85.88 68 ALA A N 1
ATOM 505 C CA . ALA A 1 68 ? -1.782 3.117 18.922 1 85.88 68 ALA A CA 1
ATOM 506 C C . ALA A 1 68 ? -3.248 3.52 18.781 1 85.88 68 ALA A C 1
ATOM 508 O O . ALA A 1 68 ? -4.055 2.773 18.219 1 85.88 68 ALA A O 1
ATOM 509 N N . HIS A 1 69 ? -3.506 4.633 19.391 1 90.31 69 HIS A N 1
ATOM 510 C CA . HIS A 1 69 ? -4.668 5.445 19.047 1 90.31 69 HIS A CA 1
ATOM 511 C C . HIS A 1 69 ? -4.258 6.691 18.266 1 90.31 69 HIS A C 1
ATOM 513 O O . HIS A 1 69 ? -3.434 7.48 18.734 1 90.31 69 HIS A O 1
ATOM 519 N N . GLU A 1 70 ? -4.824 6.793 17.125 1 93.31 70 GLU A N 1
ATOM 520 C CA . GLU A 1 70 ? -4.402 7.934 16.312 1 93.31 70 GLU A CA 1
ATOM 521 C C . GLU A 1 70 ? -5.535 8.422 15.414 1 93.31 70 GLU A C 1
ATOM 523 O O . GLU A 1 70 ? -6.477 7.676 15.141 1 93.31 70 GLU A O 1
ATOM 528 N N . CYS A 1 71 ? -5.414 9.648 14.969 1 95.19 71 CYS A N 1
ATOM 529 C CA . CYS A 1 71 ? -6.398 10.242 14.07 1 95.19 71 CYS A CA 1
ATOM 530 C C . CYS A 1 71 ? -6.242 9.703 12.656 1 95.19 71 CYS A C 1
ATOM 532 O O . CYS A 1 71 ? -5.145 9.742 12.094 1 95.19 71 CYS A O 1
ATOM 534 N N . ARG A 1 72 ? -7.336 9.203 12.102 1 93.19 72 ARG A N 1
ATOM 535 C CA . ARG A 1 72 ? -7.332 8.656 10.742 1 93.19 72 ARG A CA 1
ATOM 536 C C . ARG A 1 72 ? -8.602 9.047 9.992 1 93.19 72 ARG A C 1
ATOM 538 O O . ARG A 1 72 ? -9.68 9.148 10.594 1 93.19 72 ARG A O 1
ATOM 545 N N . LEU A 1 73 ? -8.398 9.195 8.703 1 91.81 73 LEU A N 1
ATOM 546 C CA . LEU A 1 73 ? -9.562 9.406 7.848 1 91.81 73 LEU A CA 1
ATOM 547 C C . LEU A 1 73 ? -10.375 8.125 7.719 1 91.81 73 LEU A C 1
ATOM 549 O O . LEU A 1 73 ? -9.812 7.047 7.523 1 91.81 73 LEU A O 1
ATOM 553 N N . PRO A 1 74 ? -11.672 8.32 7.906 1 89.81 74 PRO A N 1
ATOM 554 C CA . PRO A 1 74 ? -12.5 7.125 7.711 1 89.81 74 PRO A CA 1
ATOM 555 C C . PRO A 1 74 ? -12.336 6.512 6.324 1 89.81 74 PRO A C 1
ATOM 557 O O . PRO A 1 74 ? -12.102 7.23 5.348 1 89.81 74 PRO A O 1
ATOM 560 N N . SER A 1 75 ? -12.547 5.203 6.23 1 85.88 75 SER A N 1
ATOM 561 C CA . SER A 1 75 ? -12.328 4.465 4.988 1 85.88 75 SER A CA 1
ATOM 562 C C . SER A 1 75 ? -13.297 4.914 3.902 1 85.88 75 SER A C 1
ATOM 564 O O . SER A 1 75 ? -13.016 4.762 2.711 1 85.88 75 SER A O 1
ATOM 566 N N . GLU A 1 76 ? -14.445 5.539 4.285 1 86.06 76 GLU A N 1
ATOM 567 C CA . GLU A 1 76 ? -15.492 5.938 3.348 1 86.06 76 GLU A CA 1
ATOM 568 C C . GLU A 1 76 ? -15.305 7.383 2.896 1 86.06 76 GLU A C 1
ATOM 570 O O . GLU A 1 76 ? -16.125 7.91 2.141 1 86.06 76 GLU A O 1
ATOM 575 N N . SER A 1 77 ? -14.195 7.871 3.336 1 89.31 77 SER A N 1
ATOM 576 C CA . SER A 1 77 ? -14 9.289 3.035 1 89.31 77 SER A CA 1
ATOM 577 C C . SER A 1 77 ? -12.727 9.516 2.236 1 89.31 77 SER A C 1
ATOM 579 O O . SER A 1 77 ? -11.758 8.758 2.367 1 89.31 77 SER A O 1
ATOM 581 N N . ILE A 1 78 ? -12.812 10.531 1.393 1 90.38 78 ILE A N 1
ATOM 582 C CA . ILE A 1 78 ? -11.602 10.945 0.698 1 90.38 78 ILE A CA 1
ATOM 583 C C . ILE A 1 78 ? -10.977 12.141 1.406 1 90.38 78 ILE A C 1
ATOM 585 O O . ILE A 1 78 ? -11.648 12.828 2.18 1 90.38 78 ILE A O 1
ATOM 589 N N . GLY A 1 79 ? -9.734 12.289 1.171 1 91.25 79 GLY A N 1
ATOM 590 C CA . GLY A 1 79 ? -9.031 13.406 1.781 1 91.25 79 GLY A CA 1
ATOM 591 C C . GLY A 1 79 ? -9.539 14.758 1.319 1 91.25 79 GLY A C 1
ATOM 592 O O . GLY A 1 79 ? -10.227 14.852 0.297 1 91.25 79 GLY A O 1
ATOM 593 N N . GLY A 1 80 ? -9.195 15.82 2.139 1 94 80 GLY A N 1
ATOM 594 C CA . GLY A 1 80 ? -9.609 17.172 1.805 1 94 80 GLY A CA 1
ATOM 595 C C . GLY A 1 80 ? -10.844 17.625 2.561 1 94 80 GLY A C 1
ATOM 596 O O . GLY A 1 80 ? -11.344 16.906 3.432 1 94 80 GLY A O 1
ATOM 597 N N . TYR A 1 81 ? -11.273 18.922 2.162 1 94.12 81 TYR A N 1
ATOM 598 C CA . TYR A 1 81 ? -12.391 19.531 2.867 1 94.12 81 TYR A CA 1
ATOM 599 C C . TYR A 1 81 ? -13.414 20.094 1.884 1 94.12 81 TYR A C 1
ATOM 601 O O . TYR A 1 81 ? -13.078 20.422 0.744 1 94.12 81 TYR A O 1
ATOM 609 N N . CYS A 1 82 ? -14.656 20.094 2.369 1 93 82 CYS A N 1
ATOM 610 C CA . CYS A 1 82 ? -15.656 20.797 1.582 1 93 82 CYS A CA 1
ATOM 611 C C . CYS A 1 82 ? -15.383 22.297 1.587 1 93 82 CYS A C 1
ATOM 613 O O . CYS A 1 82 ? -15.117 22.891 2.639 1 93 82 CYS A O 1
ATOM 615 N N . PRO A 1 83 ? -15.414 22.953 0.362 1 91.62 83 PRO A N 1
ATOM 616 C CA . PRO A 1 83 ? -15.234 24.406 0.341 1 91.62 83 PRO A CA 1
ATOM 617 C C . PRO A 1 83 ? -16.297 25.141 1.157 1 91.62 83 PRO A C 1
ATOM 619 O O . PRO A 1 83 ? -17.438 24.703 1.232 1 91.62 83 PRO A O 1
ATOM 622 N N . LYS A 1 84 ? -15.852 26.219 1.783 1 81.62 84 LYS A N 1
ATOM 623 C CA . LYS A 1 84 ? -16.797 27.062 2.512 1 81.62 84 LYS A CA 1
ATOM 624 C C . LYS A 1 84 ? -17.656 27.891 1.552 1 81.62 84 LYS A C 1
ATOM 626 O O . LYS A 1 84 ? -17.141 28.453 0.584 1 81.62 84 LYS A O 1
ATOM 631 N N . VAL A 1 85 ? -18.922 27.438 1.242 1 70.69 85 VAL A N 1
ATOM 632 C CA . VAL A 1 85 ? -19.734 28.203 0.298 1 70.69 85 VAL A CA 1
ATOM 633 C C . VAL A 1 85 ? -20.625 29.188 1.057 1 70.69 85 VAL A C 1
ATOM 635 O O . VAL A 1 85 ? -21.188 28.844 2.105 1 70.69 85 VAL A O 1
ATOM 638 N N . THR A 1 86 ? -20.391 30.469 0.842 1 59.53 86 THR A N 1
ATOM 639 C CA . THR A 1 86 ? -21.406 31.453 1.238 1 59.53 86 THR A CA 1
ATOM 640 C C . THR A 1 86 ? -22.688 31.266 0.425 1 59.53 86 THR A C 1
ATOM 642 O O . THR A 1 86 ? -22.672 31.391 -0.801 1 59.53 86 THR A O 1
ATOM 645 N N . LEU A 1 87 ? -23.359 30.281 0.829 1 56.34 87 LEU A N 1
ATOM 646 C CA . LEU A 1 87 ? -24.578 30.062 0.052 1 56.34 87 LEU A CA 1
ATOM 647 C C . LEU A 1 87 ? -25.391 31.359 -0.051 1 56.34 87 LEU A C 1
ATOM 649 O O . LEU A 1 87 ? -25.516 32.094 0.93 1 56.34 87 LEU A O 1
ATOM 653 N N . PRO A 1 88 ? -25.547 31.797 -1.154 1 54.22 88 PRO A N 1
ATOM 654 C CA . PRO A 1 88 ? -26.531 32.875 -1.169 1 54.22 88 PRO A CA 1
ATOM 655 C C . PRO A 1 88 ? -27.844 32.469 -0.487 1 54.22 88 PRO A C 1
ATOM 657 O O . PRO A 1 88 ? -28.203 31.297 -0.465 1 54.22 88 PRO A O 1
ATOM 660 N N . PRO A 1 89 ? -28.359 33.25 0.551 1 47.75 89 PRO A N 1
ATOM 661 C CA . PRO A 1 89 ? -29.578 33 1.328 1 47.75 89 PRO A CA 1
ATOM 662 C C . PRO A 1 89 ? -30.656 32.312 0.521 1 47.75 89 PRO A C 1
ATOM 664 O O . PRO A 1 89 ? -31.547 31.688 1.096 1 47.75 89 PRO A O 1
ATOM 667 N N . ASN A 1 90 ? -31.188 32.906 -0.562 1 45.41 90 ASN A N 1
ATOM 668 C CA . ASN A 1 90 ? -32.594 33 -0.9 1 45.41 90 ASN A CA 1
ATOM 669 C C . ASN A 1 90 ? -33.188 31.656 -1.299 1 45.41 90 ASN A C 1
ATOM 671 O O . ASN A 1 90 ? -34.406 31.516 -1.428 1 45.41 90 ASN A O 1
ATOM 675 N N . THR A 1 91 ? -32.75 30.875 -2.549 1 48.19 91 THR A N 1
ATOM 676 C CA . THR A 1 91 ? -33.812 30.422 -3.451 1 48.19 91 THR A CA 1
ATOM 677 C C . THR A 1 91 ? -34.469 29.141 -2.924 1 48.19 91 THR A C 1
ATOM 679 O O . THR A 1 91 ? -33.781 28.281 -2.352 1 48.19 91 THR A O 1
ATOM 682 N N . SER A 1 92 ? -35.75 29.031 -2.777 1 48.94 92 SER A N 1
ATOM 683 C CA . SER A 1 92 ? -36.812 28.078 -2.535 1 48.94 92 SER A CA 1
ATOM 684 C C . SER A 1 92 ? -36.5 26.703 -3.133 1 48.94 92 SER A C 1
ATOM 686 O O . SER A 1 92 ? -37.375 25.969 -3.541 1 48.94 92 SER A O 1
ATOM 688 N N . THR A 1 93 ? -35.188 26.438 -3.588 1 51.5 93 THR A N 1
ATOM 689 C CA . THR A 1 93 ? -34.969 25.391 -4.578 1 51.5 93 THR A CA 1
ATOM 690 C C . THR A 1 93 ? -35 24.016 -3.916 1 51.5 93 THR A C 1
ATOM 692 O O . THR A 1 93 ? -34.688 23.875 -2.734 1 51.5 93 THR A O 1
ATOM 695 N N . ILE A 1 94 ? -35.719 23.125 -4.523 1 61.5 94 ILE A N 1
ATOM 696 C CA . ILE A 1 94 ? -35.781 21.688 -4.301 1 61.5 94 ILE A CA 1
ATOM 697 C C . ILE A 1 94 ? -34.406 21.172 -3.881 1 61.5 94 ILE A C 1
ATOM 699 O O . ILE A 1 94 ? -33.406 21.406 -4.566 1 61.5 94 ILE A O 1
ATOM 703 N N . CYS A 1 95 ? -34.375 20.859 -2.521 1 72.12 95 CYS A N 1
ATOM 704 C CA . CYS A 1 95 ? -33.156 20.297 -1.952 1 72.12 95 CYS A CA 1
ATOM 705 C C . CYS A 1 95 ? -32.875 18.922 -2.52 1 72.12 95 CYS A C 1
ATOM 707 O O . CYS A 1 95 ? -33.594 17.953 -2.207 1 72.12 95 CYS A O 1
ATOM 709 N N . LEU A 1 96 ? -32.156 18.906 -3.701 1 76.25 96 LEU A N 1
ATOM 710 C CA . LEU A 1 96 ? -31.797 17.609 -4.293 1 76.25 96 LEU A CA 1
ATOM 711 C C . LEU A 1 96 ? -30.531 17.047 -3.664 1 76.25 96 LEU A C 1
ATOM 713 O O . LEU A 1 96 ? -29.531 17.766 -3.512 1 76.25 96 LEU A O 1
ATOM 717 N N . ALA A 1 97 ? -30.734 15.891 -3.074 1 82.31 97 ALA A N 1
ATOM 718 C CA . ALA A 1 97 ? -29.562 15.148 -2.607 1 82.31 97 ALA A CA 1
ATOM 719 C C . ALA A 1 97 ? -28.938 14.336 -3.738 1 82.31 97 ALA A C 1
ATOM 721 O O . ALA A 1 97 ? -29.484 13.289 -4.121 1 82.31 97 ALA A O 1
ATOM 722 N N . ARG A 1 98 ? -27.875 14.914 -4.281 1 85.25 98 ARG A N 1
ATOM 723 C CA . ARG A 1 98 ? -27.234 14.266 -5.418 1 85.25 98 ARG A CA 1
ATOM 724 C C . ARG A 1 98 ? -26.219 13.219 -4.953 1 85.25 98 ARG A C 1
ATOM 726 O O . ARG A 1 98 ? -25.688 12.461 -5.762 1 85.25 98 ARG A O 1
ATOM 733 N N . CYS A 1 99 ? -25.891 13.281 -3.65 1 90.5 99 CYS A N 1
ATOM 734 C CA . CYS A 1 99 ? -25 12.297 -3.047 1 90.5 99 CYS A CA 1
ATOM 735 C C . CYS A 1 99 ? -25.375 12.039 -1.594 1 90.5 99 CYS A C 1
ATOM 737 O O . CYS A 1 99 ? -26.172 12.773 -1.015 1 90.5 99 CYS A O 1
ATOM 739 N N . SER A 1 100 ? -24.938 10.914 -1.059 1 87.5 100 SER A N 1
ATOM 740 C CA . SER A 1 100 ? -25.125 10.625 0.358 1 87.5 100 SER A CA 1
ATOM 741 C C . SER A 1 100 ? -23.797 10.477 1.086 1 87.5 100 SER A C 1
ATOM 743 O O . SER A 1 100 ? -23.703 10.773 2.279 1 87.5 100 SER A O 1
ATOM 745 N N . THR A 1 101 ? -22.766 10 0.352 1 88.31 101 THR A N 1
ATOM 746 C CA . THR A 1 101 ? -21.406 9.82 0.859 1 88.31 101 THR A CA 1
ATOM 747 C C . THR A 1 101 ? -20.391 10.133 -0.227 1 88.31 101 THR A C 1
ATOM 749 O O . THR A 1 101 ? -20.75 10.359 -1.382 1 88.31 101 THR A O 1
ATOM 752 N N . ASP A 1 102 ? -19.172 10.195 0.204 1 90.69 102 ASP A N 1
ATOM 753 C CA . ASP A 1 102 ? -18.125 10.375 -0.8 1 90.69 102 ASP A CA 1
ATOM 754 C C . ASP A 1 102 ? -18.125 9.227 -1.806 1 90.69 102 ASP A C 1
ATOM 756 O O . ASP A 1 102 ? -17.828 9.43 -2.984 1 90.69 102 ASP A O 1
ATOM 760 N N . GLN A 1 103 ? -18.5 8.109 -1.31 1 85.12 103 GLN A N 1
ATOM 761 C CA . GLN A 1 103 ? -18.562 6.938 -2.174 1 85.12 103 GLN A CA 1
ATOM 762 C C . GLN A 1 103 ? -19.609 7.121 -3.27 1 85.12 103 GLN A C 1
ATOM 764 O O . GLN A 1 103 ? -19.391 6.723 -4.418 1 85.12 103 GLN A O 1
ATOM 769 N N . SER A 1 104 ? -20.719 7.629 -2.854 1 88.5 104 SER A N 1
ATOM 770 C CA . SER A 1 104 ? -21.797 7.859 -3.812 1 88.5 104 SER A CA 1
ATOM 771 C C . SER A 1 104 ? -21.328 8.75 -4.961 1 88.5 104 SER A C 1
ATOM 773 O O . SER A 1 104 ? -21.781 8.594 -6.094 1 88.5 104 SER A O 1
ATOM 775 N N . CYS A 1 105 ? -20.453 9.625 -4.672 1 91.25 105 CYS A N 1
ATOM 776 C CA . CYS A 1 105 ? -19.922 10.484 -5.719 1 91.25 105 CYS A CA 1
ATOM 777 C C . CYS A 1 105 ? -19.141 9.68 -6.742 1 91.25 105 CYS A C 1
ATOM 779 O O . CYS A 1 105 ? -19.266 9.898 -7.949 1 91.25 105 CYS A O 1
ATOM 781 N N . ARG A 1 106 ? -18.375 8.781 -6.242 1 86.12 106 ARG A N 1
ATOM 782 C CA . ARG A 1 106 ? -17.625 7.918 -7.145 1 86.12 106 ARG A CA 1
ATOM 783 C C . ARG A 1 106 ? -18.562 7.102 -8.031 1 86.12 106 ARG A C 1
ATOM 785 O O . ARG A 1 106 ? -18.359 7.008 -9.242 1 86.12 106 ARG A O 1
ATOM 792 N N . GLU A 1 107 ? -19.578 6.574 -7.43 1 83.88 107 GLU A N 1
ATOM 793 C CA . GLU A 1 107 ? -20.531 5.711 -8.133 1 83.88 107 GLU A CA 1
ATOM 794 C C . GLU A 1 107 ? -21.344 6.504 -9.148 1 83.88 107 GLU A C 1
ATOM 796 O O . GLU A 1 107 ? -21.75 5.965 -10.18 1 83.88 107 GLU A O 1
ATOM 801 N N . ASN A 1 108 ? -21.516 7.77 -8.891 1 86.81 108 ASN A N 1
ATOM 802 C CA . ASN A 1 108 ? -22.328 8.617 -9.758 1 86.81 108 ASN A CA 1
ATOM 803 C C . ASN A 1 108 ? -21.469 9.297 -10.828 1 86.81 108 ASN A C 1
ATOM 805 O O . ASN A 1 108 ? -21.875 10.305 -11.406 1 86.81 108 ASN A O 1
ATOM 809 N N . GLY A 1 109 ? -20.266 8.836 -10.906 1 86.69 109 GLY A N 1
ATOM 810 C CA . GLY A 1 109 ? -19.453 9.312 -12.016 1 86.69 109 GLY A CA 1
ATOM 811 C C . GLY A 1 109 ? -18.547 10.477 -11.641 1 86.69 109 GLY A C 1
ATOM 812 O O . GLY A 1 109 ? -18.031 11.172 -12.516 1 86.69 109 GLY A O 1
ATOM 813 N N . HIS A 1 110 ? -18.453 10.773 -10.375 1 89.69 110 HIS A N 1
ATOM 814 C CA . HIS A 1 110 ? -17.594 11.867 -9.938 1 89.69 110 HIS A CA 1
ATOM 815 C C . HIS A 1 110 ? -16.516 11.375 -8.992 1 89.69 110 HIS A C 1
ATOM 817 O O . HIS A 1 110 ? -16.438 11.797 -7.84 1 89.69 110 HIS A O 1
ATOM 823 N N . PRO A 1 111 ? -15.625 10.562 -9.531 1 86.12 111 PRO A N 1
ATOM 824 C CA . PRO A 1 111 ? -14.547 10.078 -8.664 1 86.12 111 PRO A CA 1
ATOM 825 C C . PRO A 1 111 ? -13.648 11.203 -8.156 1 86.12 111 PRO A C 1
ATOM 827 O O . PRO A 1 111 ? -13.359 12.148 -8.898 1 86.12 111 PRO A O 1
ATOM 830 N N . GLY A 1 112 ? -13.312 11.156 -6.949 1 88.38 112 GLY A N 1
ATOM 831 C CA . GLY A 1 112 ? -12.391 12.133 -6.383 1 88.38 112 GLY A CA 1
ATOM 832 C C . GLY A 1 112 ? -13.094 13.344 -5.801 1 88.38 112 GLY A C 1
ATOM 833 O O . GLY A 1 112 ? -12.453 14.234 -5.246 1 88.38 112 GLY A O 1
ATOM 834 N N . LYS A 1 113 ? -14.336 13.383 -5.922 1 93.25 113 LYS A N 1
ATOM 835 C CA . LYS A 1 113 ? -15.078 14.5 -5.352 1 93.25 113 LYS A CA 1
ATOM 836 C C . LYS A 1 113 ? -15.688 14.125 -4.004 1 93.25 113 LYS A C 1
ATOM 838 O O . LYS A 1 113 ? -15.906 12.945 -3.721 1 93.25 113 LYS A O 1
ATOM 843 N N . LYS A 1 114 ? -15.883 15.164 -3.229 1 93.69 114 LYS A N 1
ATOM 844 C CA . LYS A 1 114 ? -16.484 14.984 -1.91 1 93.69 114 LYS A CA 1
ATOM 845 C C . LYS A 1 114 ? -17.969 15.328 -1.929 1 93.69 114 LYS A C 1
ATOM 847 O O . LYS A 1 114 ? -18.391 16.234 -2.648 1 93.69 114 LYS A O 1
ATOM 852 N N . CYS A 1 115 ? -18.734 14.547 -1.153 1 93.31 115 CYS A N 1
ATOM 853 C CA . CYS A 1 115 ? -20.141 14.906 -0.965 1 93.31 115 CYS A CA 1
ATOM 854 C C . CYS A 1 115 ? -20.297 15.992 0.093 1 93.31 115 CYS A C 1
ATOM 856 O O . CYS A 1 115 ? -20.047 15.75 1.276 1 93.31 115 CYS A O 1
ATOM 858 N N . CYS A 1 116 ? -20.688 17.156 -0.351 1 92.44 116 CYS A N 1
ATOM 859 C CA . CYS A 1 116 ? -20.75 18.312 0.542 1 92.44 116 CYS A CA 1
ATOM 860 C C . CYS A 1 116 ? -22.172 18.844 0.647 1 92.44 116 CYS A C 1
ATOM 862 O O . CYS A 1 116 ? -22.922 18.812 -0.329 1 92.44 116 CYS A O 1
ATOM 864 N N . SER A 1 117 ? -22.453 19.25 1.875 1 87.88 117 SER A N 1
ATOM 865 C CA . SER A 1 117 ? -23.781 19.828 2.129 1 87.88 117 SER A CA 1
ATOM 866 C C . SER A 1 117 ? -23.734 21.344 2.051 1 87.88 117 SER A C 1
ATOM 868 O O . SER A 1 117 ? -22.953 21.984 2.742 1 87.88 117 SER A O 1
ATOM 870 N N . TYR A 1 118 ? -24.469 21.875 1.177 1 83.44 118 TYR A N 1
ATOM 871 C CA . TYR A 1 118 ? -24.672 23.312 1.059 1 83.44 118 TYR A CA 1
ATOM 872 C C . TYR A 1 118 ? -26.141 23.656 1.248 1 83.44 118 TYR A C 1
ATOM 874 O O . TYR A 1 118 ? -26.953 23.531 0.32 1 83.44 118 TYR A O 1
ATOM 882 N N . GLY A 1 119 ? -26.422 24.219 2.418 1 79.06 119 GLY A N 1
ATOM 883 C CA . GLY A 1 119 ? -27.828 24.375 2.725 1 79.06 119 GLY A CA 1
ATOM 884 C C . GLY A 1 119 ? -28.594 23.062 2.756 1 79.06 119 GLY A C 1
ATOM 885 O O . GLY A 1 119 ? -28.25 22.156 3.518 1 79.06 119 GLY A O 1
ATOM 886 N N . CYS A 1 120 ? -29.578 22.938 1.847 1 77.5 120 CYS A N 1
ATOM 887 C CA . CYS A 1 120 ? -30.344 21.703 1.829 1 77.5 120 CYS A CA 1
ATOM 888 C C . CYS A 1 120 ? -29.859 20.766 0.73 1 77.5 120 CYS A C 1
ATOM 890 O O . CYS A 1 120 ? -30.344 19.641 0.602 1 77.5 120 CYS A O 1
ATOM 892 N N . GLU A 1 121 ? -28.844 21.188 -0.025 1 83.19 121 GLU A N 1
ATOM 893 C CA . GLU A 1 121 ? -28.359 20.406 -1.156 1 83.19 121 GLU A CA 1
ATOM 894 C C . GLU A 1 121 ? -27.094 19.625 -0.785 1 83.19 121 GLU A C 1
ATOM 896 O O . GLU A 1 121 ? -26.25 20.125 -0.033 1 83.19 121 GLU A O 1
ATOM 901 N N . LEU A 1 122 ? -27.062 18.422 -1.254 1 89.44 122 LEU A N 1
ATOM 902 C CA . LEU A 1 122 ? -25.844 17.625 -1.237 1 89.44 122 LEU A CA 1
ATOM 903 C C . LEU A 1 122 ? -25.266 17.484 -2.643 1 89.44 122 LEU A C 1
ATOM 905 O O . LEU A 1 122 ? -25.969 17.047 -3.562 1 89.44 122 LEU A O 1
ATOM 909 N N . ARG A 1 123 ? -24.047 17.906 -2.762 1 90 123 ARG A N 1
ATOM 910 C CA . ARG A 1 123 ? -23.453 17.875 -4.098 1 90 123 ARG A CA 1
ATOM 911 C C . ARG A 1 123 ? -22.031 17.344 -4.059 1 90 123 ARG A C 1
ATOM 913 O O . ARG A 1 123 ? -21.328 17.531 -3.064 1 90 123 ARG A O 1
ATOM 920 N N . CYS A 1 124 ? -21.656 16.625 -5.137 1 93.62 124 CYS A N 1
ATOM 921 C CA . CYS A 1 124 ? -20.281 16.203 -5.32 1 93.62 124 CYS A CA 1
ATOM 922 C C . CYS A 1 124 ? -19.406 17.375 -5.738 1 93.62 124 CYS A C 1
ATOM 924 O O . CYS A 1 124 ? -19.625 17.984 -6.789 1 93.62 124 CYS A O 1
ATOM 926 N N . THR A 1 125 ? -18.469 17.703 -4.832 1 93.81 125 THR A N 1
ATOM 927 C CA . THR A 1 125 ? -17.672 18.906 -5.031 1 93.81 125 THR A CA 1
ATOM 928 C C . THR A 1 125 ? -16.172 18.594 -4.953 1 93.81 125 THR A C 1
ATOM 930 O O . THR A 1 125 ? -15.766 17.688 -4.211 1 93.81 125 THR A O 1
ATOM 933 N N . GLU A 1 126 ? -15.406 19.344 -5.723 1 93.5 126 GLU A N 1
ATOM 934 C CA . GLU A 1 126 ? -13.953 19.234 -5.598 1 93.5 126 GLU A CA 1
ATOM 935 C C . GLU A 1 126 ? -13.477 19.656 -4.211 1 93.5 126 GLU A C 1
ATOM 937 O O . GLU A 1 126 ? -13.758 20.781 -3.773 1 93.5 126 GLU A O 1
ATOM 942 N N . PRO A 1 127 ? -12.773 18.828 -3.562 1 94.62 127 PRO A N 1
ATOM 943 C CA . PRO A 1 127 ? -12.375 19.188 -2.201 1 94.62 127 PRO A CA 1
ATOM 944 C C . PRO A 1 127 ? -11.258 20.219 -2.168 1 94.62 127 PRO A C 1
ATOM 946 O O . PRO A 1 127 ? -10.461 20.312 -3.109 1 94.62 127 PRO A O 1
ATOM 949 N N . VAL A 1 128 ? -11.305 21 -1.083 1 94.62 128 VAL A N 1
ATOM 950 C CA . VAL A 1 128 ? -10.133 21.797 -0.743 1 94.62 128 VAL A CA 1
ATOM 951 C C . VAL A 1 128 ? -9.031 20.906 -0.192 1 94.62 128 VAL A C 1
ATOM 953 O O . VAL A 1 128 ? -9.273 20.094 0.717 1 94.62 128 VAL A O 1
ATOM 956 N N . GLU A 1 129 ? -7.871 21.047 -0.679 1 94.56 129 GLU A N 1
ATOM 957 C CA . GLU A 1 129 ? -6.781 20.156 -0.304 1 94.56 129 GLU A CA 1
ATOM 958 C C . GLU A 1 129 ? -6.348 20.391 1.14 1 94.56 129 GLU A C 1
ATOM 960 O O . GLU A 1 129 ? -6.383 21.516 1.628 1 94.56 129 GLU A O 1
ATOM 965 N N . GLU A 1 130 ? -5.922 19.297 1.716 1 95.56 130 GLU A N 1
ATOM 966 C CA . GLU A 1 130 ? -5.262 19.406 3.014 1 95.56 130 GLU A CA 1
ATOM 967 C C . GLU A 1 130 ? -3.924 20.125 2.895 1 95.56 130 GLU A C 1
ATOM 969 O O . GLU A 1 130 ? -3.311 20.141 1.825 1 95.56 130 GLU A O 1
ATOM 974 N N . HIS A 1 131 ? -3.596 20.766 4.016 1 96.62 131 HIS A N 1
ATOM 975 C CA . HIS A 1 131 ? -2.244 21.312 4.031 1 96.62 131 HIS A CA 1
ATOM 976 C C . HIS A 1 131 ? -1.199 20.203 3.945 1 96.62 131 HIS A C 1
ATOM 978 O O . HIS A 1 131 ? -1.447 19.078 4.375 1 96.62 131 HIS A O 1
ATOM 984 N N . PRO A 1 132 ? -0.054 20.531 3.379 1 95.19 132 PRO A N 1
ATOM 985 C CA . PRO A 1 132 ? 0.956 19.484 3.137 1 95.19 132 PRO A CA 1
ATOM 986 C C . PRO A 1 132 ? 1.543 18.922 4.426 1 95.19 132 PRO A C 1
ATOM 988 O O . PRO A 1 132 ? 1.562 19.609 5.453 1 95.19 132 PRO A O 1
ATOM 991 N N . GLY A 1 133 ? 2.021 17.625 4.262 1 94.88 133 GLY A N 1
ATOM 992 C CA . GLY A 1 133 ? 2.666 16.969 5.391 1 94.88 133 GLY A CA 1
ATOM 993 C C . GLY A 1 133 ? 1.695 16.219 6.277 1 94.88 133 GLY A C 1
ATOM 994 O O . GLY A 1 133 ? 0.537 16.016 5.91 1 94.88 133 GLY A O 1
ATOM 995 N N . VAL A 1 134 ? 2.295 15.742 7.426 1 95.56 134 VAL A N 1
ATOM 996 C CA . VAL A 1 134 ? 1.48 15.016 8.398 1 95.56 134 VAL A CA 1
ATOM 997 C C . VAL A 1 134 ? 1.613 15.664 9.773 1 95.56 134 VAL A C 1
ATOM 999 O O . VAL A 1 134 ? 2.59 16.375 10.039 1 95.56 134 VAL A O 1
ATOM 1002 N N . CYS A 1 135 ? 0.602 15.383 10.555 1 96.94 135 CYS A N 1
ATOM 1003 C CA . CYS A 1 135 ? 0.613 15.938 11.906 1 96.94 135 CYS A CA 1
ATOM 1004 C C . CYS A 1 135 ? 1.643 15.227 12.781 1 96.94 135 CYS A C 1
ATOM 1006 O O . CYS A 1 135 ? 1.733 14 12.766 1 96.94 135 CYS A O 1
ATOM 1008 N N . PRO A 1 136 ? 2.441 16.062 13.531 1 96.62 136 PRO A N 1
ATOM 1009 C CA . PRO A 1 136 ? 3.234 15.406 14.578 1 96.62 136 PRO A CA 1
ATOM 1010 C C . PRO A 1 136 ? 2.373 14.664 15.594 1 96.62 136 PRO A C 1
ATOM 1012 O O . PRO A 1 136 ? 1.294 15.141 15.961 1 96.62 136 PRO A O 1
ATOM 1015 N N . LYS A 1 137 ? 2.828 13.5 15.969 1 95.38 137 LYS A N 1
ATOM 1016 C CA . LYS A 1 137 ? 2.094 12.695 16.938 1 95.38 137 LYS A CA 1
ATOM 1017 C C . LYS A 1 137 ? 2.463 13.086 18.375 1 95.38 137 LYS A C 1
ATOM 1019 O O . LYS A 1 137 ? 3.637 13.047 18.75 1 95.38 137 LYS A O 1
ATOM 1024 N N . ASN A 1 138 ? 1.448 13.492 19.109 1 95.56 138 ASN A N 1
ATOM 1025 C CA . ASN A 1 138 ? 1.628 13.898 20.5 1 95.56 138 ASN A CA 1
ATOM 1026 C C . ASN A 1 138 ? 0.814 13.023 21.453 1 95.56 138 ASN A C 1
ATOM 1028 O O . ASN A 1 138 ? -0.376 12.797 21.234 1 95.56 138 ASN A O 1
ATOM 1032 N N . GLU A 1 139 ? 1.478 12.617 22.484 1 95.81 139 GLU A N 1
ATOM 1033 C CA . GLU A 1 139 ? 0.796 11.766 23.453 1 95.81 139 GLU A CA 1
ATOM 1034 C C . GLU A 1 139 ? -0.22 12.57 24.266 1 95.81 139 GLU A C 1
ATOM 1036 O O . GLU A 1 139 ? 0.044 13.703 24.656 1 95.81 139 GLU A O 1
ATOM 1041 N N . VAL A 1 140 ? -1.302 11.891 24.562 1 95.75 140 VAL A N 1
ATOM 1042 C CA . VAL A 1 140 ? -2.367 12.516 25.344 1 95.75 140 VAL A CA 1
ATOM 1043 C C . VAL A 1 140 ? -1.854 12.867 26.734 1 95.75 140 VAL A C 1
ATOM 1045 O O . VAL A 1 140 ? -1.149 12.07 27.359 1 95.75 140 VAL A O 1
ATOM 1048 N N . VAL A 1 141 ? -2.172 14.07 27.172 1 93.94 141 VAL A N 1
ATOM 1049 C CA . VAL A 1 141 ? -1.872 14.5 28.531 1 93.94 141 VAL A CA 1
ATOM 1050 C C . VAL A 1 141 ? -3.166 14.875 29.25 1 93.94 141 VAL A C 1
ATOM 1052 O O . VAL A 1 141 ? -4.035 15.539 28.688 1 93.94 141 VAL A O 1
ATOM 1055 N N . GLN A 1 142 ? -3.252 14.414 30.5 1 89.88 142 GLN A N 1
ATOM 1056 C CA . GLN A 1 142 ? -4.395 14.797 31.312 1 89.88 142 GLN A CA 1
ATOM 1057 C C . GLN A 1 142 ? -4.16 16.141 32 1 89.88 142 GLN A C 1
ATOM 1059 O O . GLN A 1 142 ? -3.139 16.328 32.656 1 89.88 142 GLN A O 1
ATOM 1064 N N . THR A 1 143 ? -5.082 17.031 31.609 1 86.75 143 THR A N 1
ATOM 1065 C CA . THR A 1 143 ? -4.926 18.359 32.188 1 86.75 143 THR A CA 1
ATOM 1066 C C . THR A 1 143 ? -6.008 18.625 33.25 1 86.75 143 THR A C 1
ATOM 1068 O O . THR A 1 143 ? -7.109 18.078 33.156 1 86.75 143 THR A O 1
ATOM 1071 N N . LEU A 1 144 ? -5.598 19.453 34.219 1 89.5 144 LEU A N 1
ATOM 1072 C CA . LEU A 1 144 ? -6.539 19.859 35.25 1 89.5 144 LEU A CA 1
ATOM 1073 C C . LEU A 1 144 ? -7.414 21.016 34.75 1 89.5 144 LEU A C 1
ATOM 1075 O O . LEU A 1 144 ? -8.531 21.188 35.25 1 89.5 144 LEU A O 1
ATOM 1079 N N . VAL A 1 145 ? -6.914 21.766 33.844 1 88.88 145 VAL A N 1
ATOM 1080 C CA . VAL A 1 145 ? -7.648 22.891 33.25 1 88.88 145 VAL A CA 1
ATOM 1081 C C . VAL A 1 145 ? -8.164 22.516 31.875 1 88.88 145 VAL A C 1
ATOM 1083 O O . VAL A 1 145 ? -7.512 21.766 31.141 1 88.88 145 VAL A O 1
ATOM 1086 N N . PRO A 1 146 ? -9.32 23.047 31.641 1 86.19 146 PRO A N 1
ATOM 1087 C CA . PRO A 1 146 ? -9.867 22.734 30.312 1 86.19 146 PRO A CA 1
ATOM 1088 C C . PRO A 1 146 ? -8.953 23.188 29.188 1 86.19 146 PRO A C 1
ATOM 1090 O O . PRO A 1 146 ? -8.336 24.25 29.266 1 86.19 146 PRO A O 1
ATOM 1093 N N . CYS A 1 147 ? -8.719 22.281 28.188 1 89.75 147 CYS A N 1
ATOM 1094 C CA . CYS A 1 147 ? -8 22.609 26.953 1 89.75 147 CYS A CA 1
ATOM 1095 C C . CYS A 1 147 ? -8.969 23.047 25.859 1 89.75 147 CYS A C 1
ATOM 1097 O O . CYS A 1 147 ? -10.023 22.422 25.672 1 89.75 147 CYS A O 1
ATOM 1099 N N . ASN A 1 148 ? -8.641 24.188 25.219 1 93.44 148 ASN A N 1
ATOM 1100 C CA . ASN A 1 148 ? -9.539 24.719 24.188 1 93.44 148 ASN A CA 1
ATOM 1101 C C . ASN A 1 148 ? -8.984 24.484 22.797 1 93.44 148 ASN A C 1
ATOM 1103 O O . ASN A 1 148 ? -7.809 24.734 22.531 1 93.44 148 ASN A O 1
ATOM 1107 N N . ASP A 1 149 ? -9.844 24.062 21.938 1 95.94 149 ASP A N 1
ATOM 1108 C CA . ASP A 1 149 ? -9.469 23.891 20.531 1 95.94 149 ASP A CA 1
ATOM 1109 C C . ASP A 1 149 ? -9.312 25.25 19.844 1 95.94 149 ASP A C 1
ATOM 1111 O O . ASP A 1 149 ? -10.141 26.141 20.031 1 95.94 149 ASP A O 1
ATOM 1115 N N . THR A 1 150 ? -8.266 25.391 19.047 1 97.12 150 THR A N 1
ATOM 1116 C CA . THR A 1 150 ? -8.055 26.641 18.344 1 97.12 150 THR A CA 1
ATOM 1117 C C . THR A 1 150 ? -8.281 26.469 16.844 1 97.12 150 THR A C 1
ATOM 1119 O O . THR A 1 150 ? -8.203 27.422 16.078 1 97.12 150 THR A O 1
ATOM 1122 N N . CYS A 1 151 ? -8.539 25.281 16.375 1 97.88 151 CYS A N 1
ATOM 1123 C CA . CYS A 1 151 ? -8.852 24.969 14.992 1 97.88 151 CYS A CA 1
ATOM 1124 C C . CYS A 1 151 ? -9.812 23.797 14.898 1 97.88 151 CYS A C 1
ATOM 1126 O O . CYS A 1 151 ? -9.984 23.047 15.867 1 97.88 151 CYS A O 1
ATOM 1128 N N . ARG A 1 152 ? -10.469 23.703 13.789 1 95.62 152 ARG A N 1
ATOM 1129 C CA . ARG A 1 152 ? -11.344 22.562 13.5 1 95.62 152 ARG A CA 1
ATOM 1130 C C . ARG A 1 152 ? -10.734 21.672 12.43 1 95.62 152 ARG A C 1
ATOM 1132 O O . ARG A 1 152 ? -10.859 20.438 12.484 1 95.62 152 ARG A O 1
ATOM 1139 N N . ASP A 1 153 ? -10.117 22.328 11.461 1 96.44 153 ASP A N 1
ATOM 1140 C CA . ASP A 1 153 ? -9.383 21.656 10.391 1 96.44 153 ASP A CA 1
ATOM 1141 C C . ASP A 1 153 ? -8.289 22.547 9.828 1 96.44 153 ASP A C 1
ATOM 1143 O O . ASP A 1 153 ? -8.016 23.625 10.367 1 96.44 153 ASP A O 1
ATOM 1147 N N . ASP A 1 154 ? -7.621 22.109 8.797 1 97.06 154 ASP A N 1
ATOM 1148 C CA . ASP A 1 154 ? -6.449 22.812 8.281 1 97.06 154 ASP A CA 1
ATOM 1149 C C . ASP A 1 154 ? -6.805 24.219 7.82 1 97.06 154 ASP A C 1
ATOM 1151 O O . ASP A 1 154 ? -5.945 25.109 7.793 1 97.06 154 ASP A O 1
ATOM 1155 N N . ARG A 1 155 ? -7.992 24.5 7.426 1 94.62 155 ARG A N 1
ATOM 1156 C CA . ARG A 1 155 ? -8.406 25.781 6.859 1 94.62 155 ARG A CA 1
ATOM 1157 C C . ARG A 1 155 ? -8.352 26.891 7.91 1 94.62 155 ARG A C 1
ATOM 1159 O O . ARG A 1 155 ? -8.367 28.062 7.574 1 94.62 155 ARG A O 1
ATOM 1166 N N . ASN A 1 156 ? -8.281 26.453 9.172 1 97.19 156 ASN A N 1
ATOM 1167 C CA . ASN A 1 156 ? -8.156 27.422 10.266 1 97.19 156 ASN A CA 1
ATOM 1168 C C . ASN A 1 156 ? -6.699 27.719 10.586 1 97.19 156 ASN A C 1
ATOM 1170 O O . ASN A 1 156 ? -6.406 28.453 11.539 1 97.19 156 ASN A O 1
ATOM 1174 N N . CYS A 1 157 ? -5.797 27.125 9.828 1 97.81 157 CYS A N 1
ATOM 1175 C CA . CYS A 1 157 ? -4.375 27.281 10.109 1 97.81 157 CYS A CA 1
ATOM 1176 C C . CYS A 1 157 ? -3.648 27.906 8.922 1 97.81 157 CYS A C 1
ATOM 1178 O O . CYS A 1 157 ? -4.117 27.828 7.789 1 97.81 157 CYS A O 1
ATOM 1180 N N . PRO A 1 158 ? -2.463 28.578 9.234 1 95.81 158 PRO A N 1
ATOM 1181 C CA . PRO A 1 158 ? -1.629 28.984 8.102 1 95.81 158 PRO A CA 1
ATOM 1182 C C . PRO A 1 158 ? -1.221 27.828 7.207 1 95.81 158 PRO A C 1
ATOM 1184 O O . PRO A 1 158 ? -1.14 26.688 7.672 1 95.81 158 PRO A O 1
ATOM 1187 N N . LEU A 1 159 ? -0.949 28.094 6.023 1 92.81 159 LEU A N 1
ATOM 1188 C CA . LEU A 1 159 ? -0.725 27.078 4.996 1 92.81 159 LEU A CA 1
ATOM 1189 C C . LEU A 1 159 ? 0.416 26.141 5.387 1 92.81 159 LEU A C 1
ATOM 1191 O O . LEU A 1 159 ? 0.415 24.969 5.02 1 92.81 159 LEU A O 1
ATOM 1195 N N . ARG A 1 160 ? 1.369 26.625 6.117 1 91.75 160 ARG A N 1
ATOM 1196 C CA . ARG A 1 160 ? 2.531 25.812 6.477 1 91.75 160 ARG A CA 1
ATOM 1197 C C . ARG A 1 160 ? 2.266 25 7.734 1 91.75 160 ARG A C 1
ATOM 1199 O O . ARG A 1 160 ? 3.121 24.234 8.172 1 91.75 160 ARG A O 1
ATOM 1206 N N . GLN A 1 161 ? 1.111 25.172 8.258 1 97.25 161 GLN A N 1
ATOM 1207 C CA . GLN A 1 161 ? 0.719 24.438 9.461 1 97.25 161 GLN A CA 1
ATOM 1208 C C . GLN A 1 161 ? -0.526 23.594 9.219 1 97.25 161 GLN A C 1
ATOM 1210 O O . GLN A 1 161 ? -1.289 23.875 8.281 1 97.25 161 GLN A O 1
ATOM 1215 N N . LYS A 1 162 ? -0.649 22.562 10.016 1 97.75 162 LYS A N 1
ATOM 1216 C CA . LYS A 1 162 ? -1.841 21.719 9.992 1 97.75 162 LYS A CA 1
ATOM 1217 C C . LYS A 1 162 ? -2.582 21.781 11.328 1 97.75 162 LYS A C 1
ATOM 1219 O O . LYS A 1 162 ? -1.984 22.078 12.367 1 97.75 162 LYS A O 1
ATOM 1224 N N . CYS A 1 163 ? -3.852 21.609 11.266 1 98.44 163 CYS A N 1
ATOM 1225 C CA . CYS A 1 163 ? -4.605 21.422 12.5 1 98.44 163 CYS A CA 1
ATOM 1226 C C . CYS A 1 163 ? -4.375 20.016 13.07 1 98.44 163 CYS A C 1
ATOM 1228 O O . CYS A 1 163 ? -4.734 19.031 12.438 1 98.44 163 CYS A O 1
ATOM 1230 N N . CYS A 1 164 ? -3.807 19.953 14.219 1 98.31 164 CYS A N 1
ATOM 1231 C CA . CYS A 1 164 ? -3.35 18.688 14.781 1 98.31 164 CYS A CA 1
ATOM 1232 C C . CYS A 1 164 ? -3.76 18.562 16.25 1 98.31 164 CYS A C 1
ATOM 1234 O O . CYS A 1 164 ? -4.074 19.562 16.891 1 98.31 164 CYS A O 1
ATOM 1236 N N . PHE A 1 165 ? -3.789 17.344 16.672 1 97.75 165 PHE A N 1
ATOM 1237 C CA . PHE A 1 165 ? -3.898 17.109 18.109 1 97.75 165 PHE A CA 1
ATOM 1238 C C . PHE A 1 165 ? -2.605 17.484 18.812 1 97.75 165 PHE A C 1
ATOM 1240 O O . PHE A 1 165 ? -1.53 17 18.469 1 97.75 165 PHE A O 1
ATOM 1247 N N . THR A 1 166 ? -2.607 18.328 19.797 1 95.19 166 THR A N 1
ATOM 1248 C CA . THR A 1 166 ? -1.412 18.844 20.453 1 95.19 166 THR A CA 1
ATOM 1249 C C . THR A 1 166 ? -1.097 18.062 21.719 1 95.19 166 THR A C 1
ATOM 1251 O O . THR A 1 166 ? 0.056 18 22.141 1 95.19 166 THR A O 1
ATOM 1254 N N . ARG A 1 167 ? -1.927 17.453 22.375 1 95 167 ARG A N 1
ATOM 1255 C CA . ARG A 1 167 ? -1.811 16.656 23.578 1 95 167 ARG A CA 1
ATOM 1256 C C . ARG A 1 167 ? -3.141 16.594 24.328 1 95 167 ARG A C 1
ATOM 1258 O O . ARG A 1 167 ? -3.471 15.57 24.938 1 95 167 ARG A O 1
ATOM 1265 N N . CYS A 1 168 ? -3.855 17.766 24.219 1 94.62 168 CYS A N 1
ATOM 1266 C CA . CYS A 1 168 ? -5.137 17.797 24.922 1 94.62 168 CYS A CA 1
ATOM 1267 C C . CYS A 1 168 ? -6.191 18.516 24.094 1 94.62 168 CYS A C 1
ATOM 1269 O O . CYS A 1 168 ? -7.375 18.5 24.422 1 94.62 168 CYS A O 1
ATOM 1271 N N . SER A 1 169 ? -5.766 19.234 23.109 1 95.94 169 SER A N 1
ATOM 1272 C CA . SER A 1 169 ? -6.668 19.984 22.234 1 95.94 169 SER A CA 1
ATOM 1273 C C . SER A 1 169 ? -6.152 20.031 20.812 1 95.94 169 SER A C 1
ATOM 1275 O O . SER A 1 169 ? -5.059 19.531 20.516 1 95.94 169 SER A O 1
ATOM 1277 N N . LEU A 1 170 ? -6.988 20.609 19.984 1 97.75 170 LEU A N 1
ATOM 1278 C CA . LEU A 1 170 ? -6.574 20.859 18.609 1 97.75 170 LEU A CA 1
ATOM 1279 C C . LEU A 1 170 ? -5.902 22.219 18.469 1 97.75 170 LEU A C 1
ATOM 1281 O O . LEU A 1 170 ? -6.332 23.188 19.078 1 97.75 170 LEU A O 1
ATOM 1285 N N . GLY A 1 171 ? -4.848 22.219 17.719 1 98.19 171 GLY A N 1
ATOM 1286 C CA . GLY A 1 171 ? -4.125 23.453 17.438 1 98.19 171 GLY A CA 1
ATOM 1287 C C . GLY A 1 171 ? -3.273 23.375 16.172 1 98.19 171 GLY A C 1
ATOM 1288 O O . GLY A 1 171 ? -3.066 22.281 15.633 1 98.19 171 GLY A O 1
ATOM 1289 N N . CYS A 1 172 ? -2.865 24.547 15.695 1 98.38 172 CYS A N 1
ATOM 1290 C CA . CYS A 1 172 ? -2.045 24.609 14.492 1 98.38 172 CYS A CA 1
ATOM 1291 C C . CYS A 1 172 ? -0.588 24.281 14.805 1 98.38 172 CYS A C 1
ATOM 1293 O O . CYS A 1 172 ? 0.025 24.938 15.656 1 98.38 172 CYS A O 1
ATOM 1295 N N . LEU A 1 173 ? -0.049 23.297 14.18 1 97.75 173 LEU A N 1
ATOM 1296 C CA . LEU A 1 173 ? 1.338 22.875 14.367 1 97.75 173 LEU A CA 1
ATOM 1297 C C . LEU A 1 173 ? 2.055 22.75 13.031 1 97.75 173 LEU A C 1
ATOM 1299 O O . LEU A 1 173 ? 1.426 22.469 12.008 1 97.75 173 LEU A O 1
ATOM 1303 N N . ASP A 1 174 ? 3.346 23 13.094 1 96.44 174 ASP A N 1
ATOM 1304 C CA . ASP A 1 174 ? 4.148 22.703 11.914 1 96.44 174 ASP A CA 1
ATOM 1305 C C . ASP A 1 174 ? 4.082 21.219 11.562 1 96.44 174 ASP A C 1
ATOM 1307 O O . ASP A 1 174 ? 4.293 20.359 12.43 1 96.44 174 ASP A O 1
ATOM 1311 N N . SER A 1 175 ? 3.812 20.984 10.273 1 95.94 175 SER A N 1
ATOM 1312 C CA . SER A 1 175 ? 3.689 19.594 9.844 1 95.94 175 SER A CA 1
ATOM 1313 C C . SER A 1 175 ? 5.059 18.953 9.664 1 95.94 175 SER A C 1
ATOM 1315 O O . SER A 1 175 ? 6.074 19.641 9.602 1 95.94 175 SER A O 1
ATOM 1317 N N . VAL A 1 176 ? 5.027 17.641 9.68 1 96 176 VAL A N 1
ATOM 1318 C CA . VAL A 1 176 ? 6.188 16.828 9.336 1 96 176 VAL A CA 1
ATOM 1319 C C . VAL A 1 176 ? 6.031 16.266 7.922 1 96 176 VAL A C 1
ATOM 1321 O O . VAL A 1 176 ? 4.91 16.062 7.453 1 96 176 VAL A O 1
ATOM 1324 N N . ARG A 1 177 ? 7.164 16.047 7.238 1 94 177 ARG A N 1
ATOM 1325 C CA . ARG A 1 177 ? 7.117 15.695 5.824 1 94 177 ARG A CA 1
ATOM 1326 C C . ARG A 1 177 ? 6.336 14.406 5.602 1 94 177 ARG A C 1
ATOM 1328 O O . ARG A 1 177 ? 5.594 14.281 4.625 1 94 177 ARG A O 1
ATOM 1335 N N . SER A 1 178 ? 6.59 13.43 6.449 1 93 178 SER A N 1
ATOM 1336 C CA . SER A 1 178 ? 5.941 12.125 6.344 1 93 178 SER A CA 1
ATOM 1337 C C . SER A 1 178 ? 5.926 11.406 7.688 1 93 178 SER A C 1
ATOM 1339 O O . SER A 1 178 ? 6.598 11.828 8.633 1 93 178 SER A O 1
ATOM 1341 N N . GLU A 1 179 ? 5.203 10.312 7.723 1 91.69 179 GLU A N 1
ATOM 1342 C CA . GLU A 1 179 ? 5.117 9.531 8.953 1 91.69 179 GLU A CA 1
ATOM 1343 C C . GLU A 1 179 ? 6.492 9.016 9.375 1 91.69 179 GLU A C 1
ATOM 1345 O O . GLU A 1 179 ? 6.824 9.016 10.562 1 91.69 179 GLU A O 1
ATOM 1350 N N . ARG A 1 180 ? 7.27 8.648 8.43 1 91.25 180 ARG A N 1
ATOM 1351 C CA . ARG A 1 180 ? 8.578 8.094 8.742 1 91.25 180 ARG A CA 1
ATOM 1352 C C . ARG A 1 180 ? 9.477 9.133 9.398 1 91.25 180 ARG A C 1
ATOM 1354 O O . ARG A 1 180 ? 10.367 8.789 10.188 1 91.25 180 ARG A O 1
ATOM 1361 N N . CYS A 1 181 ? 9.211 10.359 9.094 1 95.19 181 CYS A N 1
ATOM 1362 C CA . CYS A 1 181 ? 10.094 11.438 9.531 1 95.19 181 CYS A CA 1
ATOM 1363 C C . CYS A 1 181 ? 9.844 11.789 10.992 1 95.19 181 CYS A C 1
ATOM 1365 O O . CYS A 1 181 ? 10.57 12.602 11.57 1 95.19 181 CYS A O 1
ATOM 1367 N N . GLN A 1 182 ? 8.875 11.234 11.578 1 95.25 182 GLN A N 1
ATOM 1368 C CA . GLN A 1 182 ? 8.625 11.539 12.984 1 95.25 182 GLN A CA 1
ATOM 1369 C C . GLN A 1 182 ? 8.891 10.32 13.867 1 95.25 182 GLN A C 1
ATOM 1371 O O . GLN A 1 182 ? 8.648 10.367 15.07 1 95.25 182 GLN A O 1
ATOM 1376 N N . LEU A 1 183 ? 9.359 9.258 13.258 1 93.94 183 LEU A N 1
ATOM 1377 C CA . LEU A 1 183 ? 9.719 8.07 14.023 1 93.94 183 LEU A CA 1
ATOM 1378 C C . LEU A 1 183 ? 11 8.305 14.82 1 93.94 183 LEU A C 1
ATOM 1380 O O . LEU A 1 183 ? 11.891 9.031 14.367 1 93.94 183 LEU A O 1
ATOM 1384 N N . PRO A 1 184 ? 11.047 7.691 16.047 1 92.56 184 PRO A N 1
ATOM 1385 C CA . PRO A 1 184 ? 12.312 7.766 16.781 1 92.56 184 PRO A CA 1
ATOM 1386 C C . PRO A 1 184 ? 13.414 6.918 16.156 1 92.56 184 PRO A C 1
ATOM 1388 O O . PRO A 1 184 ? 13.125 5.977 15.406 1 92.56 184 PRO A O 1
ATOM 1391 N N . PRO A 1 185 ? 14.664 7.348 16.406 1 93.12 185 PRO A N 1
ATOM 1392 C CA . PRO A 1 185 ? 15.727 6.441 15.969 1 93.12 185 PRO A CA 1
ATOM 1393 C C . PRO A 1 185 ? 15.688 5.094 16.688 1 93.12 185 PRO A C 1
ATOM 1395 O O . PRO A 1 185 ? 15.438 5.039 17.891 1 9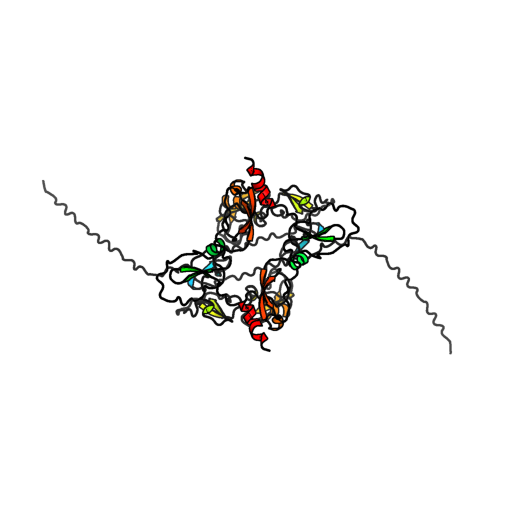3.12 185 PRO A O 1
ATOM 1398 N N . GLU A 1 186 ? 15.836 4.047 15.891 1 89.19 186 GLU A N 1
ATOM 1399 C CA . GLU A 1 186 ? 15.836 2.705 16.469 1 89.19 186 GLU A CA 1
ATOM 1400 C C . GLU A 1 186 ? 17.125 1.964 16.156 1 89.19 186 GLU A C 1
ATOM 1402 O O . GLU A 1 186 ? 17.359 1.565 15.008 1 89.19 186 GLU A O 1
ATOM 1407 N N . THR A 1 187 ? 17.891 1.731 17.188 1 86.62 187 THR A N 1
ATOM 1408 C CA . THR A 1 187 ? 19.141 0.996 17.016 1 86.62 187 THR A CA 1
ATOM 1409 C C . THR A 1 187 ? 18.859 -0.46 16.656 1 86.62 187 THR A C 1
ATOM 1411 O O . THR A 1 187 ? 19.516 -1.018 15.773 1 86.62 187 THR A O 1
ATOM 1414 N N . GLY A 1 188 ? 17.906 -1.041 17.234 1 76 188 GLY A N 1
ATOM 1415 C CA . GLY A 1 188 ? 17.531 -2.426 17 1 76 188 GLY A CA 1
ATOM 1416 C C . GLY A 1 188 ? 18.391 -3.416 17.766 1 76 188 GLY A C 1
ATOM 1417 O O . GLY A 1 188 ? 19.406 -3.045 18.344 1 76 188 GLY A O 1
ATOM 1418 N N . PRO A 1 189 ? 17.969 -4.688 17.812 1 76.38 189 PRO A N 1
ATOM 1419 C CA . PRO A 1 189 ? 18.625 -5.684 18.656 1 76.38 189 PRO A CA 1
ATOM 1420 C C . PRO A 1 189 ? 19.875 -6.285 18 1 76.38 189 PRO A C 1
ATOM 1422 O O . PRO A 1 189 ? 20.656 -6.973 18.672 1 76.38 189 PRO A O 1
ATOM 1425 N N . CYS A 1 190 ? 20.062 -6.074 16.719 1 73.12 190 CYS A N 1
ATOM 1426 C CA . CYS A 1 190 ? 21.25 -6.621 16.062 1 73.12 190 CYS A CA 1
ATOM 1427 C C . CYS A 1 190 ? 22.5 -5.875 16.484 1 73.12 190 CYS A C 1
ATOM 1429 O O . CYS A 1 190 ? 22.422 -4.84 17.141 1 73.12 190 CYS A O 1
ATOM 1431 N N . ARG A 1 191 ? 23.625 -6.547 16.188 1 83.88 191 ARG A N 1
ATOM 1432 C CA . ARG A 1 191 ? 24.812 -6.102 16.922 1 83.88 191 ARG A CA 1
ATOM 1433 C C . ARG A 1 191 ? 25.781 -5.379 16 1 83.88 191 ARG A C 1
ATOM 1435 O O . ARG A 1 191 ? 26.938 -5.121 16.375 1 83.88 191 ARG A O 1
ATOM 1442 N N . GLN A 1 192 ? 25.391 -5.043 14.859 1 83.25 192 GLN A N 1
ATOM 1443 C CA . GLN A 1 192 ? 26.25 -4.207 14.023 1 83.25 192 GLN A CA 1
ATOM 1444 C C . GLN A 1 192 ? 26.312 -2.777 14.547 1 83.25 192 GLN A C 1
ATOM 1446 O O . GLN A 1 192 ? 25.516 -2.391 15.406 1 83.25 192 GLN A O 1
ATOM 1451 N N . LYS A 1 193 ? 27.391 -2.096 14.164 1 92.75 193 LYS A N 1
ATOM 1452 C CA . LYS A 1 193 ? 27.578 -0.696 14.547 1 92.75 193 LYS A CA 1
ATOM 1453 C C . LYS A 1 193 ? 27.688 0.196 13.312 1 92.75 193 LYS A C 1
ATOM 1455 O O . LYS A 1 193 ? 28.766 0.716 13.008 1 92.75 193 LYS A O 1
ATOM 1460 N N . LEU A 1 194 ? 26.531 0.406 12.703 1 92.5 194 LEU A N 1
ATOM 1461 C CA . LEU A 1 194 ? 26.5 1.209 11.484 1 92.5 194 LEU A CA 1
ATOM 1462 C C . LEU A 1 194 ? 26.141 2.658 11.797 1 92.5 194 LEU A C 1
ATOM 1464 O O . LEU A 1 194 ? 25.141 2.922 12.469 1 92.5 194 LEU A O 1
ATOM 1468 N N . GLN A 1 195 ? 26.891 3.545 11.383 1 96.5 195 GLN A N 1
ATOM 1469 C CA . GLN A 1 195 ? 26.562 4.957 11.531 1 96.5 195 GLN A CA 1
ATOM 1470 C C . GLN A 1 195 ? 25.469 5.371 10.555 1 96.5 195 GLN A C 1
ATOM 1472 O O . GLN A 1 195 ? 25.625 5.23 9.344 1 96.5 195 GLN A O 1
ATOM 1477 N N . ARG A 1 196 ? 24.344 5.824 11.086 1 97 196 ARG A N 1
ATOM 1478 C CA . ARG A 1 196 ? 23.188 6.219 10.273 1 97 196 ARG A CA 1
ATOM 1479 C C . ARG A 1 196 ? 22.672 7.586 10.703 1 97 196 ARG A C 1
ATOM 1481 O O . ARG A 1 196 ? 23.172 8.18 11.656 1 97 196 ARG A O 1
ATOM 1488 N N . TYR A 1 197 ? 21.812 8.07 9.938 1 97.69 197 TYR A N 1
ATOM 1489 C CA . TYR A 1 197 ? 21.156 9.344 10.227 1 97.69 197 TYR A CA 1
ATOM 1490 C C . TYR A 1 197 ? 19.672 9.156 10.453 1 97.69 197 TYR A C 1
ATOM 1492 O O . TYR A 1 197 ? 19.047 8.273 9.859 1 97.69 197 TYR A O 1
ATOM 1500 N N . TYR A 1 198 ? 19.094 9.898 11.359 1 97.38 198 TYR A N 1
ATOM 1501 C CA . TYR A 1 198 ? 17.656 10.008 11.531 1 97.38 198 TYR A CA 1
ATOM 1502 C C . TYR A 1 198 ? 17.219 11.469 11.602 1 97.38 198 TYR A C 1
ATOM 1504 O O . TYR A 1 198 ? 18.031 12.352 11.898 1 97.38 198 TYR A O 1
ATOM 1512 N N . TYR A 1 199 ? 16.016 11.727 11.266 1 97.75 199 TYR A N 1
ATOM 1513 C CA . TYR A 1 199 ? 15.484 13.086 11.328 1 97.75 199 TYR A CA 1
ATOM 1514 C C . TYR A 1 199 ? 14.805 13.344 12.672 1 97.75 199 TYR A C 1
ATOM 1516 O O . TYR A 1 199 ? 13.906 12.602 13.07 1 97.75 199 TYR A O 1
ATOM 1524 N N . ASN A 1 200 ? 15.273 14.367 13.336 1 97.69 200 ASN A N 1
ATOM 1525 C CA . ASN A 1 200 ? 14.609 14.859 14.539 1 97.69 200 ASN A CA 1
ATOM 1526 C C . ASN A 1 200 ? 13.641 15.992 14.211 1 97.69 200 ASN A C 1
ATOM 1528 O O . ASN A 1 200 ? 14.055 17.125 13.953 1 97.69 200 ASN A O 1
ATOM 1532 N N . HIS A 1 201 ? 12.359 15.648 14.312 1 94.88 201 HIS A N 1
ATOM 1533 C CA . HIS A 1 201 ? 11.383 16.625 13.844 1 94.88 201 HIS A CA 1
ATOM 1534 C C . HIS A 1 201 ? 11.211 17.75 14.852 1 94.88 201 HIS A C 1
ATOM 1536 O O . HIS A 1 201 ? 10.734 18.844 14.5 1 94.88 201 HIS A O 1
ATOM 1542 N N . GLU A 1 202 ? 11.57 17.531 16.078 1 93.19 202 GLU A N 1
ATOM 1543 C CA . GLU A 1 202 ? 11.516 18.609 17.078 1 93.19 202 GLU A CA 1
ATOM 1544 C C . GLU A 1 202 ? 12.617 19.641 16.844 1 93.19 202 GLU A C 1
ATOM 1546 O O . GLU A 1 202 ? 12.375 20.844 16.922 1 93.19 202 GLU A O 1
ATOM 1551 N N . GLN A 1 203 ? 13.773 19.109 16.547 1 95.62 203 GLN A N 1
ATOM 1552 C CA . GLN A 1 203 ? 14.914 19.984 16.297 1 95.62 203 GLN A CA 1
ATOM 1553 C C . GLN A 1 203 ? 15.008 20.359 14.82 1 95.62 203 GLN A C 1
ATOM 1555 O O . GLN A 1 203 ? 15.797 21.234 14.445 1 95.62 203 GLN A O 1
ATOM 1560 N N . LYS A 1 204 ? 14.297 19.75 14.016 1 95.88 204 LYS A N 1
ATOM 1561 C CA . LYS A 1 204 ? 14.25 19.984 12.578 1 95.88 204 LYS A CA 1
ATOM 1562 C C . LYS A 1 204 ? 15.625 19.812 11.953 1 95.88 204 LYS A C 1
ATOM 1564 O O . LYS A 1 204 ? 16.078 20.656 11.18 1 95.88 204 LYS A O 1
ATOM 1569 N N . ARG A 1 205 ? 16.25 18.688 12.336 1 96.88 205 ARG A N 1
ATOM 1570 C CA . ARG A 1 205 ? 17.562 18.406 11.773 1 96.88 205 ARG A CA 1
ATOM 1571 C C . ARG A 1 205 ? 17.828 16.906 11.727 1 96.88 205 ARG A C 1
ATOM 1573 O O . ARG A 1 205 ? 17.188 16.141 12.453 1 96.88 205 ARG A O 1
ATOM 1580 N N . CYS A 1 206 ? 18.766 16.578 10.812 1 98.25 206 CYS A N 1
ATOM 1581 C CA . CYS A 1 206 ? 19.234 15.211 10.719 1 98.25 206 CYS A CA 1
ATOM 1582 C C . CYS A 1 206 ? 20.375 14.953 11.688 1 98.25 206 CYS A C 1
ATOM 1584 O O . CYS A 1 206 ? 21.359 15.695 11.711 1 98.25 206 CYS A O 1
ATOM 1586 N N . LEU A 1 207 ? 20.234 13.961 12.508 1 98.44 207 LEU A N 1
ATOM 1587 C CA . LEU A 1 207 ? 21.219 13.617 13.531 1 98.44 207 LEU A CA 1
ATOM 1588 C C . LEU A 1 207 ? 21.734 12.195 13.32 1 98.44 207 LEU A C 1
ATOM 1590 O O . LEU A 1 207 ? 21.078 11.375 12.695 1 98.44 207 LEU A O 1
ATOM 1594 N N . THR A 1 208 ? 22.906 11.961 13.898 1 98 208 THR A N 1
ATOM 1595 C CA . THR A 1 208 ? 23.516 10.648 13.766 1 98 208 THR A CA 1
ATOM 1596 C C . THR A 1 208 ? 23.062 9.719 14.883 1 98 208 THR A C 1
ATOM 1598 O O . THR A 1 208 ? 22.672 10.172 15.961 1 98 208 THR A O 1
ATOM 1601 N N . PHE A 1 209 ? 23.062 8.469 14.57 1 97.19 209 PHE A N 1
ATOM 1602 C CA . PHE A 1 209 ? 22.859 7.418 15.562 1 97.19 209 PHE A CA 1
ATOM 1603 C C . PHE A 1 209 ? 23.5 6.117 15.109 1 97.19 209 PHE A C 1
ATOM 1605 O O . PHE A 1 209 ? 24 6.016 13.984 1 97.19 209 PHE A O 1
ATOM 1612 N N . VAL A 1 210 ? 23.578 5.188 16.047 1 96.19 210 VAL A N 1
ATOM 1613 C CA . VAL A 1 210 ? 24.172 3.893 15.727 1 96.19 210 VAL A CA 1
ATOM 1614 C C . VAL A 1 210 ? 23.062 2.859 15.508 1 96.19 210 VAL A C 1
ATOM 1616 O O . VAL A 1 210 ? 22.297 2.566 16.422 1 96.19 210 VAL A O 1
ATOM 1619 N N . TYR A 1 211 ? 23.062 2.363 14.32 1 92.06 211 TYR A N 1
ATOM 1620 C CA . TYR A 1 211 ? 22.109 1.322 13.938 1 92.06 211 TYR A CA 1
ATOM 1621 C C . TYR A 1 211 ? 22.734 -0.062 14.078 1 92.06 211 TYR A C 1
ATOM 1623 O O . TYR A 1 211 ? 23.844 -0.303 13.594 1 92.06 211 TYR A O 1
ATOM 1631 N N . GLY A 1 212 ? 21.938 -0.938 14.727 1 85.94 212 GLY A N 1
ATOM 1632 C CA . GLY A 1 212 ? 22.453 -2.271 15 1 85.94 212 GLY A CA 1
ATOM 1633 C C . GLY A 1 212 ? 22.359 -3.203 13.805 1 85.94 212 GLY A C 1
ATOM 1634 O O . GLY A 1 212 ? 22.922 -4.309 13.828 1 85.94 212 GLY A O 1
ATOM 1635 N N . GLY A 1 213 ? 21.672 -2.807 12.844 1 75.5 213 GLY A N 1
ATOM 1636 C CA . GLY A 1 213 ? 21.625 -3.609 11.633 1 75.5 213 GLY A CA 1
ATOM 1637 C C . GLY A 1 213 ? 20.25 -4.215 11.375 1 75.5 213 GLY A C 1
ATOM 1638 O O . GLY A 1 213 ? 19.938 -4.598 10.25 1 75.5 213 GLY A O 1
ATOM 1639 N N . CYS A 1 214 ? 19.406 -4.398 12.352 1 71.88 214 CYS A N 1
ATOM 1640 C CA . CYS A 1 214 ? 18.078 -4.965 12.203 1 71.88 214 CYS A CA 1
ATOM 1641 C C . CYS A 1 214 ? 17.281 -4.844 13.5 1 71.88 214 CYS A C 1
ATOM 1643 O O . CYS A 1 214 ? 17.859 -4.82 14.586 1 71.88 214 CYS A O 1
ATOM 1645 N N . PRO A 1 215 ? 15.836 -4.738 13.297 1 68.62 215 PRO A N 1
ATOM 1646 C CA . PRO A 1 215 ? 15.133 -4.367 12.07 1 68.62 215 PRO A CA 1
ATOM 1647 C C . PRO A 1 215 ? 15.141 -2.859 11.82 1 68.62 215 PRO A C 1
ATOM 1649 O O . PRO A 1 215 ? 15.312 -2.422 10.68 1 68.62 215 PRO A O 1
ATOM 1652 N N . GLY A 1 216 ? 15.078 -2.012 12.859 1 77.19 216 GLY A N 1
ATOM 1653 C CA . GLY A 1 216 ? 15 -0.56 12.805 1 77.19 216 GLY A CA 1
ATOM 1654 C C . GLY A 1 216 ? 13.68 -0.049 12.273 1 77.19 216 GLY A C 1
ATOM 1655 O O . GLY A 1 216 ? 12.68 -0.776 12.266 1 77.19 216 GLY A O 1
ATOM 1656 N N . ASN A 1 217 ? 13.578 1.205 11.859 1 84.31 217 ASN A N 1
ATOM 1657 C CA . ASN A 1 217 ? 12.391 1.804 11.25 1 84.31 217 ASN A CA 1
ATOM 1658 C C . ASN A 1 217 ? 12.766 2.715 10.078 1 84.31 217 ASN A C 1
ATOM 1660 O O . ASN A 1 217 ? 13.922 2.744 9.656 1 84.31 217 ASN A O 1
ATOM 1664 N N . GLY A 1 218 ? 11.766 3.344 9.508 1 87.56 218 GLY A N 1
ATOM 1665 C CA . GLY A 1 218 ? 11.969 4.074 8.266 1 87.56 218 GLY A CA 1
ATOM 1666 C C . GLY A 1 218 ? 12.773 5.348 8.453 1 87.56 218 GLY A C 1
ATOM 1667 O O . GLY A 1 218 ? 13.258 5.926 7.477 1 87.56 218 GLY A O 1
ATOM 1668 N N . ASN A 1 219 ? 12.828 5.746 9.68 1 93.06 219 ASN A N 1
ATOM 1669 C CA . ASN A 1 219 ? 13.656 6.914 9.969 1 93.06 219 ASN A CA 1
ATOM 1670 C C . ASN A 1 219 ? 15.125 6.531 10.141 1 93.06 219 ASN A C 1
ATOM 1672 O O . ASN A 1 219 ? 15.672 6.629 11.242 1 93.06 219 ASN A O 1
ATOM 1676 N N . ASN A 1 220 ? 15.664 6.074 9.094 1 91.88 220 ASN A N 1
ATOM 1677 C CA . ASN A 1 220 ? 17 5.5 9.023 1 91.88 220 ASN A CA 1
ATOM 1678 C C . ASN A 1 220 ? 17.641 5.734 7.652 1 91.88 220 ASN A C 1
ATOM 1680 O O . ASN A 1 220 ? 17.25 5.105 6.668 1 91.88 220 ASN A O 1
ATOM 1684 N N . PHE A 1 221 ? 18.641 6.625 7.664 1 93.94 221 PHE A N 1
ATOM 1685 C CA . PHE A 1 221 ? 19.203 7.027 6.387 1 93.94 221 PHE A CA 1
ATOM 1686 C C . PHE A 1 221 ? 20.719 6.805 6.379 1 93.94 221 PHE A C 1
ATOM 1688 O O . PHE A 1 221 ? 21.391 7.035 7.387 1 93.94 221 PHE A O 1
ATOM 1695 N N . GLU A 1 222 ? 21.234 6.461 5.281 1 93.81 222 GLU A N 1
ATOM 1696 C CA . GLU A 1 222 ? 22.656 6.172 5.152 1 93.81 222 GLU A CA 1
ATOM 1697 C C . GLU A 1 222 ? 23.484 7.453 5.148 1 93.81 222 GLU A C 1
ATOM 1699 O O . GLU A 1 222 ? 24.609 7.477 5.648 1 93.81 222 GLU A O 1
ATOM 1704 N N . THR A 1 223 ? 22.953 8.516 4.566 1 96.62 223 THR A N 1
ATOM 1705 C CA . THR A 1 223 ? 23.672 9.781 4.492 1 96.62 223 THR A CA 1
ATOM 1706 C C . THR A 1 223 ? 22.797 10.93 4.996 1 96.62 223 THR A C 1
ATOM 1708 O O . THR A 1 223 ? 21.578 10.828 5.012 1 96.62 223 THR A O 1
ATOM 1711 N N . GLU A 1 224 ? 23.469 11.992 5.352 1 97.31 224 GLU A N 1
ATOM 1712 C CA . GLU A 1 224 ? 22.75 13.188 5.77 1 97.31 224 GLU A CA 1
ATOM 1713 C C . GLU A 1 224 ? 21.938 13.766 4.621 1 97.31 224 GLU A C 1
ATOM 1715 O O . GLU A 1 224 ? 20.812 14.25 4.832 1 97.31 224 GLU A O 1
ATOM 1720 N N . LYS A 1 225 ? 22.5 13.688 3.488 1 95.06 225 LYS A N 1
ATOM 1721 C CA . LYS A 1 225 ? 21.828 14.203 2.303 1 95.06 225 LYS A CA 1
ATOM 1722 C C . LYS A 1 225 ? 20.516 13.461 2.059 1 95.06 225 LYS A C 1
ATOM 1724 O O . LYS A 1 225 ? 19.484 14.086 1.798 1 95.06 225 LYS A O 1
ATOM 1729 N N . ALA A 1 226 ? 20.531 12.195 2.154 1 93.88 226 ALA A N 1
ATOM 1730 C CA . ALA A 1 226 ? 19.312 11.391 1.979 1 93.88 226 ALA A CA 1
ATOM 1731 C C . ALA A 1 226 ? 18.266 11.75 3.027 1 93.88 226 ALA A C 1
ATOM 1733 O O . ALA A 1 226 ? 17.078 11.812 2.723 1 93.88 226 ALA A O 1
ATOM 1734 N N . CYS A 1 227 ? 18.75 11.969 4.234 1 96.44 227 CYS A N 1
ATOM 1735 C CA . CYS A 1 227 ? 17.859 12.367 5.328 1 96.44 227 CYS A CA 1
ATOM 1736 C C . CYS A 1 227 ? 17.219 13.719 5.055 1 96.44 227 CYS A C 1
ATOM 1738 O O . CYS A 1 227 ? 16 13.859 5.168 1 96.44 227 CYS A O 1
ATOM 1740 N N . GLN A 1 228 ? 18 14.656 4.629 1 95.75 228 GLN A N 1
ATOM 1741 C CA . GLN A 1 228 ? 17.516 16 4.344 1 95.75 228 GLN A CA 1
ATOM 1742 C C . GLN A 1 228 ? 16.531 16 3.176 1 95.75 228 GLN A C 1
ATOM 1744 O O . GLN A 1 228 ? 15.523 16.703 3.205 1 95.75 228 GLN A O 1
ATOM 1749 N N . GLU A 1 229 ? 16.812 15.234 2.246 1 91.81 229 GLU A N 1
ATOM 1750 C CA . GLU A 1 229 ? 15.953 15.156 1.073 1 91.81 229 GLU A CA 1
ATOM 1751 C C . GLU A 1 229 ? 14.594 14.547 1.428 1 91.81 229 GLU A C 1
ATOM 1753 O O . GLU A 1 229 ? 13.562 14.977 0.911 1 91.81 229 GLU A O 1
ATOM 1758 N N . ALA A 1 230 ? 14.648 13.617 2.297 1 92.69 230 ALA A N 1
ATOM 1759 C CA . ALA A 1 230 ? 13.43 12.891 2.65 1 92.69 230 ALA A CA 1
ATOM 1760 C C . ALA A 1 230 ? 12.578 13.695 3.637 1 92.69 230 ALA A C 1
ATOM 1762 O O . ALA A 1 230 ? 11.352 13.688 3.553 1 92.69 230 ALA A O 1
ATOM 1763 N N . CYS A 1 231 ? 13.273 14.375 4.57 1 96.31 231 CYS A N 1
ATOM 1764 C CA . CYS A 1 231 ? 12.523 14.859 5.719 1 96.31 231 CYS A CA 1
ATOM 1765 C C . CYS A 1 231 ? 12.758 16.344 5.941 1 96.31 231 CYS A C 1
ATOM 1767 O O . CYS A 1 231 ? 12.016 17 6.672 1 96.31 231 CYS A O 1
ATOM 1769 N N . GLY A 1 232 ? 13.734 16.891 5.379 1 95.06 232 GLY A N 1
ATOM 1770 C CA . GLY A 1 232 ? 14.062 18.297 5.574 1 95.06 232 GLY A CA 1
ATOM 1771 C C . GLY A 1 232 ? 13.211 19.219 4.734 1 95.06 232 GLY A C 1
ATOM 1772 O O . GLY A 1 232 ? 12.242 18.797 4.098 1 95.06 232 GLY A O 1
ATOM 1773 N N . LYS A 1 233 ? 13.539 20.484 4.809 1 92.56 233 LYS A N 1
ATOM 1774 C CA . LYS A 1 233 ? 12.852 21.484 4.004 1 92.56 233 LYS A CA 1
ATOM 1775 C C . LYS A 1 233 ? 13.109 21.266 2.514 1 92.56 233 LYS A C 1
ATOM 1777 O O . LYS A 1 233 ? 14.242 20.984 2.113 1 92.56 233 LYS A O 1
ATOM 1782 N N . ILE A 1 234 ? 12.094 21.375 1.772 1 93.06 234 ILE A N 1
ATOM 1783 C CA . ILE A 1 234 ? 12.242 21.203 0.334 1 93.06 234 ILE A CA 1
ATOM 1784 C C . ILE A 1 234 ? 12.906 22.438 -0.278 1 93.06 234 ILE A C 1
ATOM 1786 O O . ILE A 1 234 ? 12.414 23.547 -0.11 1 93.06 234 ILE A O 1
ATOM 1790 N N . SER A 1 235 ? 13.953 22.172 -0.945 1 91.62 235 SER A N 1
ATOM 1791 C CA . SER A 1 235 ? 14.656 23.281 -1.604 1 91.62 235 SER A CA 1
ATOM 1792 C C . SER A 1 235 ? 13.93 23.719 -2.865 1 91.62 235 SER A C 1
ATOM 1794 O O . SER A 1 235 ? 13.508 22.891 -3.672 1 91.62 235 SER A O 1
ATOM 1796 N N . PRO A 1 236 ? 13.859 25.031 -3.094 1 92.31 236 PRO A N 1
ATOM 1797 C CA . PRO A 1 236 ? 13.227 25.531 -4.316 1 92.31 236 PRO A CA 1
ATOM 1798 C C . PRO A 1 236 ? 13.969 25.109 -5.582 1 92.31 236 PRO A C 1
ATOM 1800 O O . PRO A 1 236 ? 13.445 25.234 -6.688 1 92.31 236 PRO A O 1
ATOM 1803 N N . GLU A 1 237 ? 15.156 24.562 -5.449 1 93.81 237 GLU A N 1
ATOM 1804 C CA . GLU A 1 237 ? 15.953 24.141 -6.594 1 93.81 237 GLU A CA 1
ATOM 1805 C C . GLU A 1 237 ? 15.281 22.969 -7.32 1 93.81 237 GLU A C 1
ATOM 1807 O O . GLU A 1 237 ? 15.539 22.734 -8.5 1 93.81 237 GLU A O 1
ATOM 1812 N N . VAL A 1 238 ? 14.391 22.344 -6.629 1 95.44 238 VAL A N 1
ATOM 1813 C CA . VAL A 1 238 ? 13.734 21.188 -7.219 1 95.44 238 VAL A CA 1
ATOM 1814 C C . VAL A 1 238 ? 12.781 21.641 -8.32 1 95.44 238 VAL A C 1
ATOM 1816 O O . VAL A 1 238 ? 12.406 20.844 -9.195 1 95.44 238 VAL A O 1
ATOM 1819 N N . CYS A 1 239 ? 12.375 22.938 -8.289 1 96 239 CYS A N 1
ATOM 1820 C CA . CYS A 1 239 ? 11.406 23.469 -9.234 1 96 239 CYS A CA 1
ATOM 1821 C C . CYS A 1 239 ? 12.016 23.625 -10.625 1 96 239 CYS A C 1
ATOM 1823 O O . CYS A 1 239 ? 11.297 23.812 -11.609 1 96 239 CYS A O 1
ATOM 1825 N N . LYS A 1 240 ? 13.305 23.484 -10.711 1 95.62 240 LYS A N 1
ATOM 1826 C CA . LYS A 1 240 ? 14.008 23.594 -11.984 1 95.62 240 LYS A CA 1
ATOM 1827 C C . LYS A 1 240 ? 14.141 22.219 -12.656 1 95.62 240 LYS A C 1
ATOM 1829 O O . LYS A 1 240 ? 14.5 22.141 -13.828 1 95.62 240 LYS A O 1
ATOM 1834 N N . LEU A 1 241 ? 13.852 21.25 -11.969 1 96.5 241 LEU A N 1
ATOM 1835 C CA . LEU A 1 241 ? 14.031 19.891 -12.477 1 96.5 241 LEU A CA 1
ATOM 1836 C C . LEU A 1 241 ? 12.852 19.469 -13.344 1 96.5 241 LEU A C 1
ATOM 1838 O O . LEU A 1 241 ? 11.734 19.953 -13.156 1 96.5 241 LEU A O 1
ATOM 1842 N N . PRO A 1 242 ? 13.102 18.609 -14.312 1 95.75 242 PRO A N 1
ATOM 1843 C CA . PRO A 1 242 ? 12 18.109 -15.141 1 95.75 242 PRO A CA 1
ATOM 1844 C C . PRO A 1 242 ? 11.125 17.094 -14.414 1 95.75 242 PRO A C 1
ATOM 1846 O O . PRO A 1 242 ? 11.492 16.625 -13.336 1 95.75 242 PRO A O 1
ATOM 1849 N N . MET A 1 243 ? 10.031 16.844 -14.977 1 94.81 243 MET A N 1
ATOM 1850 C CA . MET A 1 243 ? 9.219 15.727 -14.5 1 94.81 243 MET A CA 1
ATOM 1851 C C . MET A 1 243 ? 9.977 14.406 -14.641 1 94.81 243 MET A C 1
ATOM 1853 O O . MET A 1 243 ? 10.648 14.172 -15.648 1 94.81 243 MET A O 1
ATOM 1857 N N . ASP A 1 244 ? 9.961 13.594 -13.641 1 93.75 244 ASP A N 1
ATOM 1858 C CA . ASP A 1 244 ? 10.648 12.305 -13.672 1 93.75 244 ASP A CA 1
ATOM 1859 C C . ASP A 1 244 ? 9.805 11.219 -13 1 93.75 244 ASP A C 1
ATOM 1861 O O . ASP A 1 244 ? 9.664 11.211 -11.781 1 93.75 244 ASP A O 1
ATOM 1865 N N . SER A 1 245 ? 9.344 10.234 -13.766 1 90.62 245 SER A N 1
ATOM 1866 C CA . SER A 1 245 ? 8.484 9.18 -13.242 1 90.62 245 SER A CA 1
ATOM 1867 C C . SER A 1 245 ? 9.305 8.102 -12.539 1 90.62 245 SER A C 1
ATOM 1869 O O . SER A 1 245 ? 8.758 7.277 -11.797 1 90.62 245 SER A O 1
ATOM 1871 N N . GLY A 1 246 ? 10.562 8.086 -12.766 1 88.5 246 GLY A N 1
ATOM 1872 C CA . GLY A 1 246 ? 11.406 7.039 -12.227 1 88.5 246 GLY A CA 1
ATOM 1873 C C . GLY A 1 246 ? 11.258 5.715 -12.953 1 88.5 246 GLY A C 1
ATOM 1874 O O . GLY A 1 246 ? 10.352 5.551 -13.773 1 88.5 246 GLY A O 1
ATOM 1875 N N . PRO A 1 247 ? 12.109 4.762 -12.656 1 84.38 247 PRO A N 1
ATOM 1876 C CA . PRO A 1 247 ? 12.156 3.518 -13.43 1 84.38 247 PRO A CA 1
ATOM 1877 C C . PRO A 1 247 ? 11.125 2.494 -12.961 1 84.38 247 PRO A C 1
ATOM 1879 O O . PRO A 1 247 ? 10.875 1.504 -13.648 1 84.38 247 PRO A O 1
ATOM 1882 N N . CYS A 1 248 ? 10.562 2.73 -11.758 1 86.12 248 CYS A N 1
ATOM 1883 C CA . CYS A 1 248 ? 9.609 1.759 -11.227 1 86.12 248 CYS A CA 1
ATOM 1884 C C . CYS A 1 248 ? 8.227 1.972 -11.82 1 86.12 248 CYS A C 1
ATOM 1886 O O . CYS A 1 248 ? 7.992 2.949 -12.539 1 86.12 248 CYS A O 1
ATOM 1888 N N . LEU A 1 249 ? 7.383 1.025 -11.672 1 85.06 249 LEU A N 1
ATOM 1889 C CA . LEU A 1 249 ? 6.176 1.069 -12.484 1 85.06 249 LEU A CA 1
ATOM 1890 C C . LEU A 1 249 ? 4.93 1.104 -11.609 1 85.06 249 LEU A C 1
ATOM 1892 O O . LEU A 1 249 ? 3.84 0.743 -12.062 1 85.06 249 LEU A O 1
ATOM 1896 N N . ALA A 1 250 ? 5.109 1.478 -10.375 1 82.94 250 ALA A N 1
ATOM 1897 C CA . ALA A 1 250 ? 3.924 1.744 -9.562 1 82.94 250 ALA A CA 1
ATOM 1898 C C . ALA A 1 250 ? 3.131 2.924 -10.117 1 82.94 250 ALA A C 1
ATOM 1900 O O . ALA A 1 250 ? 3.65 3.707 -10.922 1 82.94 250 ALA A O 1
ATOM 1901 N N . HIS A 1 251 ? 1.863 2.889 -9.766 1 83.5 251 HIS A N 1
ATOM 1902 C CA . HIS A 1 251 ? 0.996 3.98 -10.195 1 83.5 251 HIS A CA 1
ATOM 1903 C C . HIS A 1 251 ? 0.667 4.91 -9.031 1 83.5 251 HIS A C 1
ATOM 1905 O O . HIS A 1 251 ? -0.342 4.723 -8.352 1 83.5 251 HIS A O 1
ATOM 1911 N N . MET A 1 252 ? 1.462 5.934 -8.859 1 88.25 252 MET A N 1
ATOM 1912 C CA . MET A 1 252 ? 1.257 6.914 -7.801 1 88.25 252 MET A CA 1
ATOM 1913 C C . MET A 1 252 ? 1.029 8.305 -8.383 1 88.25 252 MET A C 1
ATOM 1915 O O . MET A 1 252 ? 1.934 8.891 -8.984 1 88.25 252 MET A O 1
ATOM 1919 N N . GLU A 1 253 ? -0.127 8.797 -8.148 1 90.31 253 GLU A N 1
ATOM 1920 C CA . GLU A 1 253 ? -0.396 10.148 -8.633 1 90.31 253 GLU A CA 1
ATOM 1921 C C . GLU A 1 253 ? 0.328 11.195 -7.785 1 90.31 253 GLU A C 1
ATOM 1923 O O . GLU A 1 253 ? 0.225 11.18 -6.555 1 90.31 253 GLU A O 1
ATOM 1928 N N . ARG A 1 254 ? 1.105 11.969 -8.469 1 96.12 254 ARG A N 1
ATOM 1929 C CA . ARG A 1 254 ? 1.857 13.047 -7.832 1 96.12 254 ARG A CA 1
ATOM 1930 C C . ARG A 1 254 ? 1.795 14.328 -8.664 1 96.12 254 ARG A C 1
ATOM 1932 O O . ARG A 1 254 ? 1.136 14.367 -9.703 1 96.12 254 ARG A O 1
ATOM 1939 N N . TYR A 1 255 ? 2.365 15.414 -8.141 1 96.81 255 TYR A N 1
ATOM 1940 C CA . TYR A 1 255 ? 2.428 16.688 -8.859 1 96.81 255 TYR A CA 1
ATOM 1941 C C . TYR A 1 255 ? 3.871 17.078 -9.141 1 96.81 255 TYR A C 1
ATOM 1943 O O . TYR A 1 255 ? 4.777 16.734 -8.375 1 96.81 255 TYR A O 1
ATOM 1951 N N . TYR A 1 256 ? 4.082 17.703 -10.234 1 97.75 256 TYR A N 1
ATOM 1952 C CA . TYR A 1 256 ? 5.359 18.328 -10.539 1 97.75 256 TYR A CA 1
ATOM 1953 C C . TYR A 1 256 ? 5.16 19.766 -11.031 1 97.75 256 TYR A C 1
ATOM 1955 O O . TYR A 1 256 ? 4.07 20.125 -11.469 1 97.75 256 TYR A O 1
ATOM 1963 N N . TYR A 1 257 ? 6.137 20.578 -10.875 1 97.5 257 TYR A N 1
ATOM 1964 C CA . TYR A 1 257 ? 6.098 21.938 -11.375 1 97.5 257 TYR A CA 1
ATOM 1965 C C . TYR A 1 257 ? 6.645 22.031 -12.789 1 97.5 257 TYR A C 1
ATOM 1967 O O . TYR A 1 257 ? 7.797 21.656 -13.039 1 97.5 257 TYR A O 1
ATOM 1975 N N . ASP A 1 258 ? 5.773 22.422 -13.609 1 96.88 258 ASP A N 1
ATOM 1976 C CA . ASP A 1 258 ? 6.18 22.656 -14.992 1 96.88 258 ASP A CA 1
ATOM 1977 C C . ASP A 1 258 ? 6.664 24.094 -15.18 1 96.88 258 ASP A C 1
ATOM 1979 O O . ASP A 1 258 ? 5.855 25.016 -15.227 1 96.88 258 ASP A O 1
ATOM 1983 N N . ARG A 1 259 ? 7.898 24.203 -15.438 1 93 259 ARG A N 1
ATOM 1984 C CA . ARG A 1 259 ? 8.508 25.531 -15.523 1 93 259 ARG A CA 1
ATOM 1985 C C . ARG A 1 259 ? 8.031 26.266 -16.766 1 93 259 ARG A C 1
ATOM 1987 O O . ARG A 1 259 ? 7.898 27.5 -16.75 1 93 259 ARG A O 1
ATOM 1994 N N . ALA A 1 260 ? 7.91 25.578 -17.766 1 93.19 260 ALA A N 1
ATOM 1995 C CA . ALA A 1 260 ? 7.5 26.203 -19.016 1 93.19 260 ALA A CA 1
ATOM 1996 C C . ALA A 1 260 ? 6.137 26.875 -18.875 1 93.19 260 ALA A C 1
ATOM 1998 O O . ALA A 1 260 ? 5.953 28.016 -19.312 1 93.19 260 ALA A O 1
ATOM 1999 N N . SER A 1 261 ? 5.242 26.172 -18.25 1 93.94 261 SER A N 1
ATOM 2000 C CA . SER A 1 261 ? 3.896 26.719 -18.094 1 93.94 261 SER A CA 1
ATOM 2001 C C . SER A 1 261 ? 3.715 27.375 -16.734 1 93.94 261 SER A C 1
ATOM 2003 O O . SER A 1 261 ? 2.689 28 -16.469 1 93.94 261 SER A O 1
ATOM 2005 N N . ARG A 1 262 ? 4.676 27.234 -15.867 1 94.19 262 ARG A N 1
ATOM 2006 C CA . ARG A 1 262 ? 4.633 27.797 -14.523 1 94.19 262 ARG A CA 1
ATOM 2007 C C . ARG A 1 262 ? 3.4 27.297 -13.766 1 94.19 262 ARG A C 1
ATOM 2009 O O . ARG A 1 262 ? 2.695 28.094 -13.141 1 94.19 262 ARG A O 1
ATOM 2016 N N . THR A 1 263 ? 3.168 26.031 -13.953 1 95.81 263 THR A N 1
ATOM 2017 C CA . THR A 1 263 ? 2.016 25.422 -13.289 1 95.81 263 THR A CA 1
ATOM 2018 C C . THR A 1 263 ? 2.387 24.078 -12.68 1 95.81 263 THR A C 1
ATOM 2020 O O . THR A 1 263 ? 3.383 23.469 -13.062 1 95.81 263 THR A O 1
ATOM 2023 N N . CYS A 1 264 ? 1.589 23.703 -11.625 1 96.88 264 CYS A N 1
ATOM 2024 C CA . CYS A 1 264 ? 1.718 22.375 -11.039 1 96.88 264 CYS A CA 1
ATOM 2025 C C . CYS A 1 264 ? 0.789 21.375 -11.719 1 96.88 264 CYS A C 1
ATOM 2027 O O . CYS A 1 264 ? -0.426 21.578 -11.758 1 96.88 264 CYS A O 1
ATOM 2029 N N . LYS A 1 265 ? 1.432 20.344 -12.258 1 97.38 265 LYS A N 1
ATOM 2030 C CA . LYS A 1 265 ? 0.678 19.375 -13.047 1 97.38 265 LYS A CA 1
ATOM 2031 C C . LYS A 1 265 ? 0.775 17.969 -12.445 1 97.38 265 LYS A C 1
ATOM 2033 O O . LYS A 1 265 ? 1.77 17.641 -11.797 1 97.38 265 LYS A O 1
ATOM 2038 N N . LYS A 1 266 ? -0.253 17.188 -12.703 1 95.69 266 LYS A N 1
ATOM 2039 C CA . LYS A 1 266 ? -0.269 15.797 -12.234 1 95.69 266 LYS A CA 1
ATOM 2040 C C . LYS A 1 266 ? 0.607 14.914 -13.117 1 95.69 266 LYS A C 1
ATOM 2042 O O . LYS A 1 266 ? 0.759 15.172 -14.312 1 95.69 266 LYS A O 1
ATOM 2047 N N . PHE A 1 267 ? 1.193 13.969 -12.555 1 93.94 267 PHE A N 1
ATOM 2048 C CA . PHE A 1 267 ? 1.902 12.93 -13.281 1 93.94 267 PHE A CA 1
ATOM 2049 C C . PHE A 1 267 ? 1.908 11.625 -12.492 1 93.94 267 PHE A C 1
ATOM 2051 O O . PHE A 1 267 ? 1.489 11.586 -11.336 1 93.94 267 PHE A O 1
ATOM 2058 N N . VAL A 1 268 ? 2.26 10.602 -13.203 1 90.06 268 VAL A N 1
ATOM 2059 C CA . VAL A 1 268 ? 2.312 9.297 -12.555 1 90.06 268 VAL A CA 1
ATOM 2060 C C . VAL A 1 268 ? 3.75 8.977 -12.156 1 90.06 268 VAL A C 1
ATOM 2062 O O . VAL A 1 268 ? 4.625 8.844 -13.016 1 90.06 268 VAL A O 1
ATOM 2065 N N . TYR A 1 269 ? 4.023 8.898 -10.891 1 91.38 269 TYR A N 1
ATOM 2066 C CA . TYR A 1 269 ? 5.293 8.445 -10.328 1 91.38 269 TYR A CA 1
ATOM 2067 C C . TYR A 1 269 ? 5.336 6.926 -10.219 1 91.38 269 TYR A C 1
ATOM 2069 O O . TYR A 1 269 ? 4.375 6.305 -9.75 1 91.38 269 TYR A O 1
ATOM 2077 N N . GLY A 1 270 ? 6.434 6.391 -10.586 1 86.69 270 GLY A N 1
ATOM 2078 C CA . GLY A 1 270 ? 6.535 4.938 -10.625 1 86.69 270 GLY A CA 1
ATOM 2079 C C . GLY A 1 270 ? 6.836 4.328 -9.266 1 86.69 270 GLY A C 1
ATOM 2080 O O . GLY A 1 270 ? 6.742 3.109 -9.094 1 86.69 270 GLY A O 1
ATOM 2081 N N . GLY A 1 271 ? 7.246 5.16 -8.281 1 87.31 271 GLY A N 1
ATOM 2082 C CA . GLY A 1 271 ? 7.336 4.637 -6.93 1 87.31 271 GLY A CA 1
ATOM 2083 C C . GLY A 1 271 ? 8.766 4.543 -6.422 1 87.31 271 GLY A C 1
ATOM 2084 O O . GLY A 1 271 ? 8.992 4.262 -5.242 1 87.31 271 GLY A O 1
ATOM 2085 N N . CYS A 1 272 ? 9.711 4.738 -7.391 1 84.75 272 CYS A N 1
ATOM 2086 C CA . CYS A 1 272 ? 11.094 4.695 -6.945 1 84.75 272 CYS A CA 1
ATOM 2087 C C . CYS A 1 272 ? 11.961 5.641 -7.77 1 84.75 272 CYS A C 1
ATOM 2089 O O . CYS A 1 272 ? 11.672 5.895 -8.938 1 84.75 272 CYS A O 1
ATOM 2091 N N . ARG A 1 273 ? 12.961 6.098 -7.09 1 86.81 273 ARG A N 1
ATOM 2092 C CA . ARG A 1 273 ? 13.93 7.012 -7.688 1 86.81 273 ARG A CA 1
ATOM 2093 C C . ARG A 1 273 ? 13.242 8.258 -8.227 1 86.81 273 ARG A C 1
ATOM 2095 O O . ARG A 1 273 ? 12.406 8.859 -7.547 1 86.81 273 ARG A O 1
ATOM 2102 N N . GLY A 1 274 ? 13.672 8.82 -9.289 1 91.12 274 GLY A N 1
ATOM 2103 C CA . GLY A 1 274 ? 13.164 10.109 -9.727 1 91.12 274 GLY A CA 1
ATOM 2104 C C . GLY A 1 274 ? 13.891 11.289 -9.102 1 91.12 274 GLY A C 1
ATOM 2105 O O . GLY A 1 274 ? 15.031 11.148 -8.656 1 91.12 274 GLY A O 1
ATOM 2106 N N . ASN A 1 275 ? 13.25 12.43 -9.234 1 93.38 275 ASN A N 1
ATOM 2107 C CA . ASN A 1 275 ? 13.914 13.602 -8.68 1 93.38 275 ASN A CA 1
ATOM 2108 C C . ASN A 1 275 ? 13 14.383 -7.746 1 93.38 275 ASN A C 1
ATOM 2110 O O . ASN A 1 275 ? 11.898 13.922 -7.422 1 93.38 275 ASN A O 1
ATOM 2114 N N . GLY A 1 276 ? 13.398 15.477 -7.246 1 94.25 276 GLY A N 1
ATOM 2115 C CA . GLY A 1 276 ? 12.711 16.188 -6.18 1 94.25 276 GLY A CA 1
ATOM 2116 C C . GLY A 1 276 ? 11.516 16.969 -6.664 1 94.25 276 GLY A C 1
ATOM 2117 O O . GLY A 1 276 ? 10.703 17.438 -5.859 1 94.25 276 GLY A O 1
ATOM 2118 N N . ASN A 1 277 ? 11.398 17.109 -7.949 1 96.75 277 ASN A N 1
ATOM 2119 C CA . ASN A 1 277 ? 10.219 17.781 -8.492 1 96.75 277 ASN A CA 1
ATOM 2120 C C . ASN A 1 277 ? 8.992 16.875 -8.438 1 96.75 277 ASN A C 1
ATOM 2122 O O . ASN A 1 277 ? 8.469 16.484 -9.477 1 96.75 277 ASN A O 1
ATOM 2126 N N . ARG A 1 278 ? 8.695 16.562 -7.25 1 96.38 278 ARG A N 1
ATOM 2127 C CA . ARG A 1 278 ? 7.602 15.641 -6.945 1 96.38 278 ARG A CA 1
ATOM 2128 C C . ARG A 1 278 ? 6.902 16.031 -5.648 1 96.38 278 ARG A C 1
ATOM 2130 O O . ARG A 1 278 ? 7.512 16.016 -4.578 1 96.38 278 ARG A O 1
ATOM 2137 N N . PHE A 1 279 ? 5.633 16.297 -5.848 1 96.25 279 PHE A N 1
ATOM 2138 C CA . PHE A 1 279 ? 4.879 16.781 -4.695 1 96.25 279 PHE A CA 1
ATOM 2139 C C . PHE A 1 279 ? 3.623 15.953 -4.484 1 96.25 279 PHE A C 1
ATOM 2141 O O . PHE A 1 279 ? 3.023 15.469 -5.441 1 96.25 279 PHE A O 1
ATOM 2148 N N . SER A 1 280 ? 3.221 15.82 -3.221 1 92.88 280 SER A N 1
ATOM 2149 C CA . SER A 1 280 ? 2.084 14.977 -2.871 1 92.88 280 SER A CA 1
ATOM 2150 C C . SER A 1 280 ? 0.763 15.656 -3.217 1 92.88 280 SER A C 1
ATOM 2152 O O . SER A 1 280 ? -0.269 15 -3.344 1 92.88 280 SER A O 1
ATOM 2154 N N . SER A 1 281 ? 0.82 17 -3.32 1 93.81 281 SER A N 1
ATOM 2155 C CA . SER A 1 281 ? -0.39 17.75 -3.631 1 93.81 281 SER A CA 1
ATOM 2156 C C . SER A 1 281 ? -0.071 19 -4.457 1 93.81 281 SER A C 1
ATOM 2158 O O . SER A 1 281 ? 1.082 19.438 -4.512 1 93.81 281 SER A O 1
ATOM 2160 N N . LYS A 1 282 ? -1.116 19.484 -5.043 1 95.06 282 LYS A N 1
ATOM 2161 C CA . LYS A 1 282 ? -0.958 20.734 -5.781 1 95.06 282 LYS A CA 1
ATOM 2162 C C . LYS A 1 282 ? -0.574 21.875 -4.852 1 95.06 282 LYS A C 1
ATOM 2164 O O . LYS A 1 282 ? 0.25 22.734 -5.207 1 95.06 282 LYS A O 1
ATOM 2169 N N . THR A 1 283 ? -1.157 21.844 -3.727 1 94.25 283 THR A N 1
ATOM 2170 C CA . THR A 1 283 ? -0.887 22.875 -2.732 1 94.25 283 THR A CA 1
ATOM 2171 C C . THR A 1 283 ? 0.586 22.875 -2.336 1 94.25 283 THR A C 1
ATOM 2173 O O . THR A 1 283 ? 1.221 23.938 -2.275 1 94.25 283 THR A O 1
ATOM 2176 N N . GLU A 1 284 ? 1.09 21.75 -2.111 1 94.69 284 GLU A N 1
ATOM 2177 C CA . GLU A 1 284 ? 2.504 21.641 -1.765 1 94.69 284 GLU A CA 1
ATOM 2178 C C . GLU A 1 284 ? 3.389 22.156 -2.898 1 94.69 284 GLU A C 1
ATOM 2180 O O . GLU A 1 284 ? 4.352 22.891 -2.66 1 94.69 284 GLU A O 1
ATOM 2185 N N . CYS A 1 285 ? 3.061 21.766 -4.07 1 96.44 285 CYS A N 1
ATOM 2186 C CA . CYS A 1 285 ? 3.789 22.203 -5.258 1 96.44 285 CYS A CA 1
ATOM 2187 C C . CYS A 1 285 ? 3.795 23.719 -5.375 1 96.44 285 CYS A C 1
ATOM 2189 O O . CYS A 1 285 ? 4.848 24.328 -5.57 1 96.44 285 CYS A O 1
ATOM 2191 N N . MET A 1 286 ? 2.656 24.328 -5.176 1 94.69 286 MET A N 1
ATOM 2192 C CA . MET A 1 286 ? 2.516 25.766 -5.289 1 94.69 286 MET A CA 1
ATOM 2193 C C . MET A 1 286 ? 3.254 26.484 -4.16 1 94.69 286 MET A C 1
ATOM 2195 O O . MET A 1 286 ? 3.818 27.562 -4.359 1 94.69 286 MET A O 1
ATOM 2199 N N . MET A 1 287 ? 3.244 25.891 -3.068 1 92.5 287 MET A N 1
ATOM 2200 C CA . MET A 1 287 ? 3.928 26.469 -1.916 1 92.5 287 MET A CA 1
ATOM 2201 C C . MET A 1 287 ? 5.434 26.531 -2.148 1 92.5 287 MET A C 1
ATOM 2203 O O . MET A 1 287 ? 6.09 27.516 -1.772 1 92.5 287 MET A O 1
ATOM 2207 N N . VAL A 1 288 ? 5.914 25.516 -2.76 1 93.94 288 VAL A N 1
ATOM 2208 C CA . VAL A 1 288 ? 7.355 25.422 -2.945 1 93.94 288 VAL A CA 1
ATOM 2209 C C . VAL A 1 288 ? 7.773 26.188 -4.195 1 93.94 288 VAL A C 1
ATOM 2211 O O . VAL A 1 288 ? 8.781 26.906 -4.188 1 93.94 288 VAL A O 1
ATOM 2214 N N . CYS A 1 289 ? 6.914 26.094 -5.27 1 94.25 289 CYS A N 1
ATOM 2215 C CA . CYS A 1 289 ? 7.379 26.562 -6.57 1 94.25 289 CYS A CA 1
ATOM 2216 C C . CYS A 1 289 ? 6.535 27.734 -7.055 1 94.25 289 CYS A C 1
ATOM 2218 O O . CYS A 1 289 ? 6.891 28.406 -8.031 1 94.25 289 CYS A O 1
ATOM 2220 N N . GLY A 1 290 ? 5.402 27.953 -6.676 1 83.19 290 GLY A N 1
ATOM 2221 C CA . GLY A 1 290 ? 4.457 28.906 -7.219 1 83.19 290 GLY A CA 1
ATOM 2222 C C . GLY A 1 290 ? 4.992 30.328 -7.25 1 83.19 290 GLY A C 1
ATOM 2223 O O . GLY A 1 290 ? 4.613 31.125 -8.109 1 83.19 290 GLY A O 1
ATOM 2224 N N . ASN A 1 291 ? 5.598 30.875 -6.238 1 66.94 291 ASN A N 1
ATOM 2225 C CA . ASN A 1 291 ? 6.012 32.281 -6.246 1 66.94 291 ASN A CA 1
ATOM 2226 C C . ASN A 1 291 ? 7.234 32.5 -7.137 1 66.94 291 ASN A C 1
ATOM 2228 O O . ASN A 1 291 ? 7.73 33.625 -7.246 1 66.94 291 ASN A O 1
ATOM 2232 N N . ARG A 1 292 ? 7.906 31.594 -7.73 1 60.03 292 ARG A N 1
ATOM 2233 C CA . ARG A 1 292 ? 9.211 31.797 -8.352 1 60.03 292 ARG A CA 1
ATOM 2234 C C . ARG A 1 292 ? 9.062 32.188 -9.812 1 60.03 292 ARG A C 1
ATOM 2236 O O . ARG A 1 292 ? 10.055 32.406 -10.508 1 60.03 292 ARG A O 1
ATOM 2243 N N . GLY A 1 293 ? 8.031 32.188 -10.422 1 43.06 293 GLY A N 1
ATOM 2244 C CA . GLY A 1 293 ? 8.117 32.781 -11.742 1 43.06 293 GLY A CA 1
ATOM 2245 C C . GLY A 1 293 ? 8.477 34.25 -11.711 1 43.06 293 GLY A C 1
ATOM 2246 O O . GLY A 1 293 ? 8.695 34.875 -12.758 1 43.06 293 GLY A O 1
ATOM 2247 N N . LYS A 1 294 ? 8.32 35.156 -10.719 1 38.69 294 LYS A N 1
ATOM 2248 C CA . LYS A 1 294 ? 8.555 36.562 -11.008 1 38.69 294 LYS A CA 1
ATOM 2249 C C . LYS A 1 294 ? 10.047 36.875 -11.031 1 38.69 294 LYS A C 1
ATOM 2251 O O . LYS A 1 294 ? 10.445 38 -11.359 1 38.69 294 LYS A O 1
ATOM 2256 N N . GLY A 1 295 ? 10.953 36 -10.656 1 33.31 295 GLY A N 1
ATOM 2257 C CA . GLY A 1 295 ? 12.289 36.5 -10.961 1 33.31 295 GLY A CA 1
ATOM 2258 C C . GLY A 1 295 ? 12.805 36.031 -12.305 1 33.31 295 GLY A C 1
ATOM 2259 O O . GLY A 1 295 ? 12.297 35.062 -12.867 1 33.31 295 GLY A O 1
ATOM 2260 N N . MET B 1 1 ? -69.375 -21.141 56.906 1 27.62 1 MET B N 1
ATOM 2261 C CA . MET B 1 1 ? -69.188 -20.609 55.562 1 27.62 1 MET B CA 1
ATOM 2262 C C . MET B 1 1 ? -68.688 -19.172 55.625 1 27.62 1 MET B C 1
ATOM 2264 O O . MET B 1 1 ? -69.438 -18.234 55.375 1 27.62 1 MET B O 1
ATOM 2268 N N . HIS B 1 2 ? -67.812 -18.938 56.719 1 31.44 2 HIS B N 1
ATOM 2269 C CA . HIS B 1 2 ? -67.188 -17.656 57.094 1 31.44 2 HIS B CA 1
ATOM 2270 C C . HIS B 1 2 ? -66.375 -17.094 55.906 1 31.44 2 HIS B C 1
ATOM 2272 O O . HIS B 1 2 ? -65.625 -17.797 55.312 1 31.44 2 HIS B O 1
ATOM 2278 N N . CYS B 1 3 ? -67 -16.109 55.219 1 32.03 3 CYS B N 1
ATOM 2279 C CA . CYS B 1 3 ? -66.562 -15.242 54.125 1 32.03 3 CYS B CA 1
ATOM 2280 C C . CYS B 1 3 ? -65.312 -14.43 54.5 1 32.03 3 CYS B C 1
ATOM 2282 O O . CYS B 1 3 ? -65.375 -13.547 55.344 1 32.03 3 CYS B O 1
ATOM 2284 N N . ALA B 1 4 ? -64.188 -15.117 54.781 1 33.31 4 ALA B N 1
ATOM 2285 C CA . ALA B 1 4 ? -62.875 -14.484 55.094 1 33.31 4 ALA B CA 1
ATOM 2286 C C . ALA B 1 4 ? -62.531 -13.43 54.031 1 33.31 4 ALA B C 1
ATOM 2288 O O . ALA B 1 4 ? -62.469 -13.719 52.844 1 33.31 4 ALA B O 1
ATOM 2289 N N . GLY B 1 5 ? -63.062 -12.195 54.25 1 30.36 5 GLY B N 1
ATOM 2290 C CA . GLY B 1 5 ? -62.844 -11 53.438 1 30.36 5 GLY B CA 1
ATOM 2291 C C . GLY B 1 5 ? -61.375 -10.641 53.25 1 30.36 5 GLY B C 1
ATOM 2292 O O . GLY B 1 5 ? -60.688 -10.375 54.25 1 30.36 5 GLY B O 1
ATOM 2293 N N . LEU B 1 6 ? -60.625 -11.398 52.406 1 34.97 6 LEU B N 1
ATOM 2294 C CA . LEU B 1 6 ? -59.188 -11.18 52.156 1 34.97 6 LEU B CA 1
ATOM 2295 C C . LEU B 1 6 ? -58.969 -9.758 51.656 1 34.97 6 LEU B C 1
ATOM 2297 O O . LEU B 1 6 ? -59.5 -9.344 50.625 1 34.97 6 LEU B O 1
ATOM 2301 N N . LEU B 1 7 ? -58.906 -8.82 52.594 1 32.53 7 LEU B N 1
ATOM 2302 C CA . LEU B 1 7 ? -58.594 -7.43 52.281 1 32.53 7 LEU B CA 1
ATOM 2303 C C . LEU B 1 7 ? -57.281 -7.332 51.5 1 32.53 7 LEU B C 1
ATOM 2305 O O . LEU B 1 7 ? -56.25 -7.801 51.969 1 32.53 7 LEU B O 1
ATOM 2309 N N . LEU B 1 8 ? -57.344 -7.434 50.188 1 31.73 8 LEU B N 1
ATOM 2310 C CA . LEU B 1 8 ? -56.25 -7.297 49.25 1 31.73 8 LEU B CA 1
ATOM 2311 C C . LEU B 1 8 ? -55.625 -5.902 49.344 1 31.73 8 LEU B C 1
ATOM 2313 O O . LEU B 1 8 ? -56.312 -4.902 49.125 1 31.73 8 LEU B O 1
ATOM 2317 N N . LEU B 1 9 ? -54.875 -5.641 50.438 1 31.69 9 LEU B N 1
ATOM 2318 C CA . LEU B 1 9 ? -54.156 -4.379 50.531 1 31.69 9 LEU B CA 1
ATOM 2319 C C . LEU B 1 9 ? -53.312 -4.176 49.281 1 31.69 9 LEU B C 1
ATOM 2321 O O . LEU B 1 9 ? -52.5 -5.035 48.906 1 31.69 9 LEU B O 1
ATOM 2325 N N . VAL B 1 10 ? -53.812 -3.455 48.312 1 33.25 10 VAL B N 1
ATOM 2326 C CA . VAL B 1 10 ? -53.156 -2.986 47.094 1 33.25 10 VAL B CA 1
ATOM 2327 C C . VAL B 1 10 ? -51.938 -2.119 47.438 1 33.25 10 VAL B C 1
ATOM 2329 O O . VAL B 1 10 ? -52.094 -1.056 48.031 1 33.25 10 VAL B O 1
ATOM 2332 N N . ARG B 1 11 ? -50.812 -2.746 47.875 1 30.53 11 ARG B N 1
ATOM 2333 C CA . ARG B 1 11 ? -49.562 -2.027 48.031 1 30.53 11 ARG B CA 1
ATOM 2334 C C . ARG B 1 11 ? -49.281 -1.171 46.812 1 30.53 11 ARG B C 1
ATOM 2336 O O . ARG B 1 11 ? -49.156 -1.691 45.688 1 30.53 11 ARG B O 1
ATOM 2343 N N . LEU B 1 12 ? -49.844 0.021 46.781 1 32.5 12 LEU B N 1
ATOM 2344 C CA . LEU B 1 12 ? -49.438 1.028 45.812 1 32.5 12 LEU B CA 1
ATOM 2345 C C . LEU B 1 12 ? -47.938 1.231 45.812 1 32.5 12 LEU B C 1
ATOM 2347 O O . LEU B 1 12 ? -47.375 1.772 46.781 1 32.5 12 LEU B O 1
ATOM 2351 N N . LEU B 1 13 ? -47.188 0.192 45.5 1 33.12 13 LEU B N 1
ATOM 2352 C CA . LEU B 1 13 ? -45.75 0.388 45.281 1 33.12 13 LEU B CA 1
ATOM 2353 C C . LEU B 1 13 ? -45.5 1.569 44.344 1 33.12 13 LEU B C 1
ATOM 2355 O O . LEU B 1 13 ? -45.938 1.554 43.188 1 33.12 13 LEU B O 1
ATOM 2359 N N . THR B 1 14 ? -45.625 2.777 44.906 1 32.25 14 THR B N 1
ATOM 2360 C CA . THR B 1 14 ? -45.125 3.943 44.188 1 32.25 14 THR B CA 1
ATOM 2361 C C . THR B 1 14 ? -43.688 3.695 43.688 1 32.25 14 THR B C 1
ATOM 2363 O O . THR B 1 14 ? -42.781 3.424 44.469 1 32.25 14 THR B O 1
ATOM 2366 N N . PHE B 1 15 ? -43.625 3.006 42.562 1 35.47 15 PHE B N 1
ATOM 2367 C CA . PHE B 1 15 ? -42.375 3.025 41.812 1 35.47 15 PHE B CA 1
ATOM 2368 C C . PHE B 1 15 ? -41.844 4.449 41.656 1 35.47 15 PHE B C 1
ATOM 2370 O O . PHE B 1 15 ? -42.438 5.25 40.938 1 35.47 15 PHE B O 1
ATOM 2377 N N . TRP B 1 16 ? -41.438 5.035 42.75 1 35.25 16 TRP B N 1
ATOM 2378 C CA . TRP B 1 16 ? -40.594 6.203 42.5 1 35.25 16 TRP B CA 1
ATOM 2379 C C . TRP B 1 16 ? -39.562 5.891 41.438 1 35.25 16 TRP B C 1
ATOM 2381 O O . TRP B 1 16 ? -38.656 5.055 41.625 1 35.25 16 TRP B O 1
ATOM 2391 N N . ALA B 1 17 ? -39.969 5.977 40.156 1 32.56 17 ALA B N 1
ATOM 2392 C CA . ALA B 1 17 ? -38.938 6.078 39.125 1 32.56 17 ALA B CA 1
ATOM 2393 C C . ALA B 1 17 ? -37.844 7.074 39.5 1 32.56 17 ALA B C 1
ATOM 2395 O O . ALA B 1 17 ? -38.125 8.258 39.719 1 32.56 17 ALA B O 1
ATOM 2396 N N . GLU B 1 18 ? -36.969 6.605 40.375 1 35 18 GLU B N 1
ATOM 2397 C CA . GLU B 1 18 ? -35.75 7.434 40.438 1 35 18 GLU B CA 1
ATOM 2398 C C . GLU B 1 18 ? -35.406 8.008 39.062 1 35 18 GLU B C 1
ATOM 2400 O O . GLU B 1 18 ? -35.188 7.254 38.094 1 35 18 GLU B O 1
ATOM 2405 N N . LEU B 1 19 ? -35.938 9.156 38.75 1 35.66 19 LEU B N 1
ATOM 2406 C CA . LEU B 1 19 ? -35.312 9.922 37.656 1 35.66 19 LEU B CA 1
ATOM 2407 C C . LEU B 1 19 ? -33.781 9.945 37.844 1 35.66 19 LEU B C 1
ATOM 2409 O O . LEU B 1 19 ? -33.281 10.523 38.812 1 35.66 19 LEU B O 1
ATOM 2413 N N . SER B 1 20 ? -33.125 8.82 37.625 1 35.53 20 SER B N 1
ATOM 2414 C CA . SER B 1 20 ? -31.703 9.023 37.5 1 35.53 20 SER B CA 1
ATOM 2415 C C . SER B 1 20 ? -31.375 10.289 36.719 1 35.53 20 SER B C 1
ATOM 2417 O O . SER B 1 20 ? -32 10.555 35.688 1 35.53 20 SER B O 1
ATOM 2419 N N . PRO B 1 21 ? -31 11.32 37.344 1 38.38 21 PRO B N 1
ATOM 2420 C CA . PRO B 1 21 ? -30.531 12.422 36.5 1 38.38 21 PRO B CA 1
ATOM 2421 C C . PRO B 1 21 ? -29.719 11.945 35.312 1 38.38 21 PRO B C 1
ATOM 2423 O O . PRO B 1 21 ? -28.953 10.977 35.406 1 38.38 21 PRO B O 1
ATOM 2426 N N . GLY B 1 22 ? -30.328 11.938 34.125 1 34.03 22 GLY B N 1
ATOM 2427 C CA . GLY B 1 22 ? -29.531 11.844 32.938 1 34.03 22 GLY B CA 1
ATOM 2428 C C . GLY B 1 22 ? -28.25 12.648 33 1 34.03 22 GLY B C 1
ATOM 2429 O O . GLY B 1 22 ? -28.266 13.875 32.844 1 34.03 22 GLY B O 1
ATOM 2430 N N . SER B 1 23 ? -27.391 12.359 33.906 1 34.94 23 SER B N 1
ATOM 2431 C CA . SER B 1 23 ? -26.109 13.016 33.688 1 34.94 23 SER B CA 1
ATOM 2432 C C . SER B 1 23 ? -25.75 13.039 32.219 1 34.94 23 SER B C 1
ATOM 2434 O O . SER B 1 23 ? -25.594 11.984 31.578 1 34.94 23 SER B O 1
ATOM 2436 N N . GLY B 1 24 ? -26.25 13.984 31.438 1 33.78 24 GLY B N 1
ATOM 2437 C CA . GLY B 1 24 ? -25.734 14.336 30.125 1 33.78 24 GLY B CA 1
ATOM 2438 C C . GLY B 1 24 ? -24.234 14.148 30 1 33.78 24 GLY B C 1
ATOM 2439 O O . GLY B 1 24 ? -23.469 15.117 30.047 1 33.78 24 GLY B O 1
ATOM 2440 N N . GLN B 1 25 ? -23.625 13.312 30.719 1 36.56 25 GLN B N 1
ATOM 2441 C CA . GLN B 1 25 ? -22.297 13.102 30.141 1 36.56 25 GLN B CA 1
ATOM 2442 C C . GLN B 1 25 ? -22.375 12.984 28.625 1 36.56 25 GLN B C 1
ATOM 2444 O O . GLN B 1 25 ? -23.062 12.102 28.094 1 36.56 25 GLN B O 1
ATOM 2449 N N . GLY B 1 26 ? -22.406 14.062 27.875 1 37.69 26 GLY B N 1
ATOM 2450 C CA . GLY B 1 26 ? -22.344 14.047 26.422 1 37.69 26 GLY B CA 1
ATOM 2451 C C . GLY B 1 26 ? -21.609 12.836 25.875 1 37.69 26 GLY B C 1
ATOM 2452 O O . GLY B 1 26 ? -20.484 12.531 26.297 1 37.69 26 GLY B O 1
ATOM 2453 N N . THR B 1 27 ? -22.219 11.797 25.641 1 45.47 27 THR B N 1
ATOM 2454 C CA . THR B 1 27 ? -21.703 10.68 24.875 1 45.47 27 THR B CA 1
ATOM 2455 C C . THR B 1 27 ? -20.688 11.156 23.844 1 45.47 27 THR B C 1
ATOM 2457 O O . THR B 1 27 ? -20.922 12.133 23.125 1 45.47 27 THR B O 1
ATOM 2460 N N . PRO B 1 28 ? -19.406 11.039 24.094 1 53.16 28 PRO B N 1
ATOM 2461 C CA . PRO B 1 28 ? -18.438 11.43 23.062 1 53.16 28 PRO B CA 1
ATOM 2462 C C . PRO B 1 28 ? -18.953 11.211 21.641 1 53.16 28 PRO B C 1
ATOM 2464 O O . PRO B 1 28 ? -19.438 10.117 21.328 1 53.16 28 PRO B O 1
ATOM 2467 N N . VAL B 1 29 ? -19.594 12.18 21 1 60.03 29 VAL B N 1
ATOM 2468 C CA . VAL B 1 29 ? -20.188 12.18 19.672 1 60.03 29 VAL B CA 1
ATOM 2469 C C . VAL B 1 29 ? -19.219 11.555 18.672 1 60.03 29 VAL B C 1
ATOM 2471 O O . VAL B 1 29 ? -18.156 12.102 18.406 1 60.03 29 VAL B O 1
ATOM 2474 N N . ASP B 1 30 ? -19.312 10.281 18.438 1 79.56 30 ASP B N 1
ATOM 2475 C CA . ASP B 1 30 ? -18.562 9.5 17.469 1 79.56 30 ASP B CA 1
ATOM 2476 C C . ASP B 1 30 ? -18.781 10.039 16.047 1 79.56 30 ASP B C 1
ATOM 2478 O O . ASP B 1 30 ? -19.922 10.289 15.648 1 79.56 30 ASP B O 1
ATOM 2482 N N . LYS B 1 31 ? -17.75 10.617 15.461 1 86.56 31 LYS B N 1
ATOM 2483 C CA . LYS B 1 31 ? -17.828 11.031 14.062 1 86.56 31 LYS B CA 1
ATOM 2484 C C . LYS B 1 31 ? -18.234 9.859 13.172 1 86.56 31 LYS B C 1
ATOM 2486 O O . LYS B 1 31 ? -18.031 8.695 13.523 1 86.56 31 LYS B O 1
ATOM 2491 N N . ALA B 1 32 ? -18.906 10.219 12.102 1 84.5 32 ALA B N 1
ATOM 2492 C CA . ALA B 1 32 ? -19.375 9.203 11.156 1 84.5 32 ALA B CA 1
ATOM 2493 C C . ALA B 1 32 ? -18.188 8.555 10.438 1 84.5 32 ALA B C 1
ATOM 2495 O O . ALA B 1 32 ? -17.141 9.172 10.273 1 84.5 32 ALA B O 1
ATOM 2496 N N . GLY B 1 33 ? -18.453 7.297 10.031 1 86.56 33 GLY B N 1
ATOM 2497 C CA . GLY B 1 33 ? -17.453 6.578 9.242 1 86.56 33 GLY B CA 1
ATOM 2498 C C . GLY B 1 33 ? -16.797 5.441 10.008 1 86.56 33 GLY B C 1
ATOM 2499 O O . GLY B 1 33 ? -17.047 5.27 11.203 1 86.56 33 GLY B O 1
ATOM 2500 N N . THR B 1 34 ? -16.016 4.668 9.234 1 85.56 34 THR B N 1
ATOM 2501 C CA . THR B 1 34 ? -15.352 3.498 9.797 1 85.56 34 THR B CA 1
ATOM 2502 C C . THR B 1 34 ? -13.836 3.658 9.758 1 85.56 34 THR B C 1
ATOM 2504 O O . THR B 1 34 ? -13.281 4.059 8.734 1 85.56 34 THR B O 1
ATOM 2507 N N . CYS B 1 35 ? -13.258 3.4 10.93 1 87.19 35 CYS B N 1
ATOM 2508 C CA . CYS B 1 35 ? -11.797 3.404 10.945 1 87.19 35 CYS B CA 1
ATOM 2509 C C . CYS B 1 35 ? -11.242 2.41 9.93 1 87.19 35 CYS B C 1
ATOM 2511 O O . CYS B 1 35 ? -11.766 1.307 9.781 1 87.19 35 CYS B O 1
ATOM 2513 N N . PRO B 1 36 ? -10.25 2.928 9.164 1 80.19 36 PRO B N 1
ATOM 2514 C CA . PRO B 1 36 ? -9.641 1.981 8.227 1 80.19 36 PRO B CA 1
ATOM 2515 C C . PRO B 1 36 ? -9.109 0.729 8.914 1 80.19 36 PRO B C 1
ATOM 2517 O O . PRO B 1 36 ? -8.648 0.796 10.062 1 80.19 36 PRO B O 1
ATOM 2520 N N . ALA B 1 37 ? -9.406 -0.414 8.344 1 63.34 37 ALA B N 1
ATOM 2521 C CA . ALA B 1 37 ? -8.945 -1.689 8.891 1 63.34 37 ALA B CA 1
ATOM 2522 C C . ALA B 1 37 ? -7.43 -1.704 9.055 1 63.34 37 ALA B C 1
ATOM 2524 O O . ALA B 1 37 ? -6.699 -1.264 8.164 1 63.34 37 ALA B O 1
ATOM 2525 N N . LEU B 1 38 ? -6.887 -1.341 10.141 1 55.06 38 LEU B N 1
ATOM 2526 C CA . LEU B 1 38 ? -5.484 -1.121 10.484 1 55.06 38 LEU B CA 1
ATOM 2527 C C . LEU B 1 38 ? -4.645 -2.35 10.148 1 55.06 38 LEU B C 1
ATOM 2529 O O . LEU B 1 38 ? -3.459 -2.404 10.484 1 55.06 38 LEU B O 1
ATOM 2533 N N . ILE B 1 39 ? -5.246 -3.703 10.367 1 52.66 39 ILE B N 1
ATOM 2534 C CA . ILE B 1 39 ? -4.32 -4.734 10.828 1 52.66 39 ILE B CA 1
ATOM 2535 C C . ILE B 1 39 ? -3.277 -5.016 9.75 1 52.66 39 ILE B C 1
ATOM 2537 O O . ILE B 1 39 ? -3.598 -5.578 8.695 1 52.66 39 ILE B O 1
ATOM 2541 N N . GLN B 1 40 ? -2.445 -3.969 9.562 1 55.44 40 GLN B N 1
ATOM 2542 C CA . GLN B 1 40 ? -1.361 -4.422 8.695 1 55.44 40 GLN B CA 1
ATOM 2543 C C . GLN B 1 40 ? -0.597 -5.582 9.336 1 55.44 40 GLN B C 1
ATOM 2545 O O . GLN B 1 40 ? 0.259 -5.367 10.195 1 55.44 40 GLN B O 1
ATOM 2550 N N . TRP B 1 41 ? -1.377 -6.656 9.516 1 56.56 41 TRP B N 1
ATOM 2551 C CA . TRP B 1 41 ? -0.648 -7.848 9.945 1 56.56 41 TRP B CA 1
ATOM 2552 C C . TRP B 1 41 ? 0.647 -8.008 9.156 1 56.56 41 TRP B C 1
ATOM 2554 O O . TRP B 1 41 ? 0.708 -7.656 7.977 1 56.56 41 TRP B O 1
ATOM 2564 N N . PRO B 1 42 ? 1.662 -8.07 10 1 59.09 42 PRO B N 1
ATOM 2565 C CA . PRO B 1 42 ? 2.84 -8.516 9.25 1 59.09 42 PRO B CA 1
ATOM 2566 C C . PRO B 1 42 ? 2.561 -9.734 8.383 1 59.09 42 PRO B C 1
ATOM 2568 O O . PRO B 1 42 ? 1.928 -10.695 8.836 1 59.09 42 PRO B O 1
ATOM 2571 N N . ASP B 1 43 ? 2.342 -9.555 7.086 1 64.69 43 ASP B N 1
ATOM 2572 C CA . ASP B 1 43 ? 2.08 -10.688 6.195 1 64.69 43 ASP B CA 1
ATOM 2573 C C . ASP B 1 43 ? 3.383 -11.289 5.676 1 64.69 43 ASP B C 1
ATOM 2575 O O . ASP B 1 43 ? 3.43 -11.812 4.562 1 64.69 43 ASP B O 1
ATOM 2579 N N . GLN B 1 44 ? 4.461 -11.18 6.699 1 71.75 44 GLN B N 1
ATOM 2580 C CA . GLN B 1 44 ? 5.727 -11.648 6.145 1 71.75 44 GLN B CA 1
ATOM 2581 C C . GLN B 1 44 ? 6.133 -12.984 6.762 1 71.75 44 GLN B C 1
ATOM 2583 O O . GLN B 1 44 ? 5.973 -13.195 7.969 1 71.75 44 GLN B O 1
ATOM 2588 N N . MET B 1 45 ? 6.449 -13.906 5.953 1 82.5 45 MET B N 1
ATOM 2589 C CA . MET B 1 45 ? 7.082 -15.156 6.371 1 82.5 45 MET B CA 1
ATOM 2590 C C . MET B 1 45 ? 8.602 -15.047 6.281 1 82.5 45 MET B C 1
ATOM 2592 O O . MET B 1 45 ? 9.133 -14.539 5.297 1 82.5 45 MET B O 1
ATOM 2596 N N . CYS B 1 46 ? 9.25 -15.445 7.355 1 81.88 46 CYS B N 1
ATOM 2597 C CA . CYS B 1 46 ? 10.703 -15.406 7.344 1 81.88 46 CYS B CA 1
ATOM 2598 C C . CYS B 1 46 ? 11.289 -16.734 6.895 1 81.88 46 CYS B C 1
ATOM 2600 O O . CYS B 1 46 ? 10.664 -17.781 7.094 1 81.88 46 CYS B O 1
ATOM 2602 N N . GLY B 1 47 ? 12.344 -16.688 6.273 1 89.25 47 GLY B N 1
ATOM 2603 C CA . GLY B 1 47 ? 12.984 -17.922 5.816 1 89.25 47 GLY B CA 1
ATOM 2604 C C . GLY B 1 47 ? 13.703 -17.75 4.492 1 89.25 47 GLY B C 1
ATOM 2605 O O . GLY B 1 47 ? 13.828 -16.641 3.979 1 89.25 47 GLY B O 1
ATOM 2606 N N . ARG B 1 48 ? 14.266 -18.859 4.055 1 94.19 48 ARG B N 1
ATOM 2607 C CA . ARG B 1 48 ? 14.945 -18.906 2.768 1 94.19 48 ARG B CA 1
ATOM 2608 C C . ARG B 1 48 ? 14.117 -19.656 1.734 1 94.19 48 ARG B C 1
ATOM 2610 O O . ARG B 1 48 ? 14.148 -20.891 1.69 1 94.19 48 ARG B O 1
ATOM 2617 N N . PHE B 1 49 ? 13.516 -18.906 0.893 1 96.38 49 PHE B N 1
ATOM 2618 C CA . PHE B 1 49 ? 12.555 -19.516 -0.028 1 96.38 49 PHE B CA 1
ATOM 2619 C C . PHE B 1 49 ? 13.086 -19.469 -1.457 1 96.38 49 PHE B C 1
ATOM 2621 O O . PHE B 1 49 ? 12.32 -19.656 -2.41 1 96.38 49 PHE B O 1
ATOM 2628 N N . CYS B 1 50 ? 14.273 -19.125 -1.653 1 95.88 50 CYS B N 1
ATOM 2629 C CA . CYS B 1 50 ? 15.039 -19.203 -2.893 1 95.88 50 CYS B CA 1
ATOM 2630 C C . CYS B 1 50 ? 16.547 -19.203 -2.611 1 95.88 50 CYS B C 1
ATOM 2632 O O . CYS B 1 50 ? 16.969 -18.828 -1.516 1 95.88 50 CYS B O 1
ATOM 2634 N N . SER B 1 51 ? 17.328 -19.688 -3.568 1 93 51 SER B N 1
ATOM 2635 C CA . SER B 1 51 ? 18.766 -19.75 -3.389 1 93 51 SER B CA 1
ATOM 2636 C C . SER B 1 51 ? 19.469 -18.703 -4.246 1 93 51 SER B C 1
ATOM 2638 O O . SER B 1 51 ? 20.359 -17.984 -3.766 1 93 51 SER B O 1
ATOM 2640 N N . THR B 1 52 ? 19.125 -18.656 -5.5 1 93.12 52 THR B N 1
ATOM 2641 C CA . THR B 1 52 ? 19.641 -17.703 -6.48 1 93.12 52 THR B CA 1
ATOM 2642 C C . THR B 1 52 ? 18.531 -17.234 -7.41 1 93.12 52 THR B C 1
ATOM 2644 O O . THR B 1 52 ? 17.406 -17.703 -7.324 1 93.12 52 THR B O 1
ATOM 2647 N N . ASP B 1 53 ? 18.859 -16.328 -8.219 1 94.94 53 ASP B N 1
ATOM 2648 C CA . ASP B 1 53 ? 17.875 -15.844 -9.188 1 94.94 53 ASP B CA 1
ATOM 2649 C C . ASP B 1 53 ? 17.344 -16.984 -10.047 1 94.94 53 ASP B C 1
ATOM 2651 O O . ASP B 1 53 ? 16.172 -16.984 -10.438 1 94.94 53 ASP B O 1
ATOM 2655 N N . ARG B 1 54 ? 18.141 -17.938 -10.32 1 92.75 54 ARG B N 1
ATOM 2656 C CA . ARG B 1 54 ? 17.75 -19.062 -11.164 1 92.75 54 ARG B CA 1
ATOM 2657 C C . ARG B 1 54 ? 16.656 -19.906 -10.508 1 92.75 54 ARG B C 1
ATOM 2659 O O . ARG B 1 54 ? 15.883 -20.578 -11.188 1 92.75 54 ARG B O 1
ATOM 2666 N N . SER B 1 55 ? 16.578 -19.812 -9.219 1 94.25 55 SER B N 1
ATOM 2667 C CA . SER B 1 55 ? 15.594 -20.578 -8.469 1 94.25 55 SER B CA 1
ATOM 2668 C C . SER B 1 55 ? 14.227 -19.906 -8.477 1 94.25 55 SER B C 1
ATOM 2670 O O . SER B 1 55 ? 13.297 -20.359 -7.812 1 94.25 55 SER B O 1
ATOM 2672 N N . CYS B 1 56 ? 14.102 -18.844 -9.188 1 97.25 56 CYS B N 1
ATOM 2673 C CA . CYS B 1 56 ? 12.836 -18.125 -9.266 1 97.25 56 CYS B CA 1
ATOM 2674 C C . CYS B 1 56 ? 12.258 -18.188 -10.68 1 97.25 56 CYS B C 1
ATOM 2676 O O . CYS B 1 56 ? 13 -18.156 -11.656 1 97.25 56 CYS B O 1
ATOM 2678 N N . PRO B 1 57 ? 10.969 -18.25 -10.758 1 96.94 57 PRO B N 1
ATOM 2679 C CA . PRO B 1 57 ? 10.352 -18.391 -12.07 1 96.94 57 PRO B CA 1
ATOM 2680 C C . PRO B 1 57 ? 10.398 -17.109 -12.891 1 96.94 57 PRO B C 1
ATOM 2682 O O . PRO B 1 57 ? 10.344 -16 -12.328 1 96.94 57 PRO B O 1
ATOM 2685 N N . GLY B 1 58 ? 10.484 -17.281 -14.188 1 93.44 58 GLY B N 1
ATOM 2686 C CA . GLY B 1 58 ? 10.391 -16.141 -15.094 1 93.44 58 GLY B CA 1
ATOM 2687 C C . GLY B 1 58 ? 11.422 -15.07 -14.805 1 93.44 58 GLY B C 1
ATOM 2688 O O . GLY B 1 58 ? 12.617 -15.352 -14.719 1 93.44 58 GLY B O 1
ATOM 2689 N N . GLN B 1 59 ? 10.859 -13.883 -14.609 1 92.31 59 GLN B N 1
ATOM 2690 C CA . GLN B 1 59 ? 11.734 -12.727 -14.438 1 92.31 59 GLN B CA 1
ATOM 2691 C C . GLN B 1 59 ? 11.969 -12.438 -12.953 1 92.31 59 GLN B C 1
ATOM 2693 O O . GLN B 1 59 ? 12.68 -11.492 -12.609 1 92.31 59 GLN B O 1
ATOM 2698 N N . GLU B 1 60 ? 11.367 -13.211 -12.148 1 95.88 60 GLU B N 1
ATOM 2699 C CA . GLU B 1 60 ? 11.516 -12.953 -10.719 1 95.88 60 GLU B CA 1
ATOM 2700 C C . GLU B 1 60 ? 12.961 -13.141 -10.273 1 95.88 60 GLU B C 1
ATOM 2702 O O . GLU B 1 60 ? 13.672 -14 -10.797 1 95.88 60 GLU B O 1
ATOM 2707 N N . LYS B 1 61 ? 13.32 -12.344 -9.266 1 95.06 61 LYS B N 1
ATOM 2708 C CA . LYS B 1 61 ? 14.641 -12.414 -8.648 1 95.06 61 LYS B CA 1
ATOM 2709 C C . LYS B 1 61 ? 14.555 -12.945 -7.223 1 95.06 61 LYS B C 1
ATOM 2711 O O . LYS B 1 61 ? 13.508 -12.836 -6.578 1 95.06 61 LYS B O 1
ATOM 2716 N N . CYS B 1 62 ? 15.648 -13.641 -6.875 1 95.5 62 CYS B N 1
ATOM 2717 C CA . CYS B 1 62 ? 15.75 -14 -5.465 1 95.5 62 CYS B CA 1
ATOM 2718 C C . CYS B 1 62 ? 16.188 -12.805 -4.629 1 95.5 62 CYS B C 1
ATOM 2720 O O . CYS B 1 62 ? 17.375 -12.461 -4.598 1 95.5 62 CYS B O 1
ATOM 2722 N N . CYS B 1 63 ? 15.188 -12.273 -3.906 1 90.88 63 CYS B N 1
ATOM 2723 C CA . CYS B 1 63 ? 15.43 -11.016 -3.219 1 90.88 63 CYS B CA 1
ATOM 2724 C C . CYS B 1 63 ? 15.477 -11.211 -1.709 1 90.88 63 CYS B C 1
ATOM 2726 O O . CYS B 1 63 ? 14.742 -12.031 -1.163 1 90.88 63 CYS B O 1
ATOM 2728 N N . ARG B 1 64 ? 16.328 -10.438 -1.173 1 84.38 64 ARG B N 1
ATOM 2729 C CA . ARG B 1 64 ? 16.406 -10.414 0.284 1 84.38 64 ARG B CA 1
ATOM 2730 C C . ARG B 1 64 ? 15.414 -9.406 0.863 1 84.38 64 ARG B C 1
ATOM 2732 O O . ARG B 1 64 ? 15.367 -8.25 0.433 1 84.38 64 ARG B O 1
ATOM 2739 N N . THR B 1 65 ? 14.547 -9.914 1.71 1 78 65 THR B N 1
ATOM 2740 C CA . THR B 1 65 ? 13.648 -9.039 2.455 1 78 65 THR B CA 1
ATOM 2741 C C . THR B 1 65 ? 14.125 -8.875 3.896 1 78 65 THR B C 1
ATOM 2743 O O . THR B 1 65 ? 15.297 -9.094 4.195 1 78 65 THR B O 1
ATOM 2746 N N . ARG B 1 66 ? 13.289 -8.414 4.777 1 69.94 66 ARG B N 1
ATOM 2747 C CA . ARG B 1 66 ? 13.672 -8.18 6.164 1 69.94 66 ARG B CA 1
ATOM 2748 C C . ARG B 1 66 ? 14.172 -9.461 6.82 1 69.94 66 ARG B C 1
ATOM 2750 O O . ARG B 1 66 ? 15.148 -9.445 7.57 1 69.94 66 ARG B O 1
ATOM 2757 N N . CYS B 1 67 ? 13.5 -10.477 6.5 1 75.94 67 CYS B N 1
ATOM 2758 C CA . CYS B 1 67 ? 13.859 -11.695 7.211 1 75.94 67 CYS B CA 1
ATOM 2759 C C . CYS B 1 67 ? 13.812 -12.906 6.281 1 75.94 67 CYS B C 1
ATOM 2761 O O . CYS B 1 67 ? 13.773 -14.047 6.742 1 75.94 67 CYS B O 1
ATOM 2763 N N . ALA B 1 68 ? 13.711 -12.562 5 1 85.75 68 ALA B N 1
ATOM 2764 C CA . ALA B 1 68 ? 13.562 -13.703 4.102 1 85.75 68 ALA B CA 1
ATOM 2765 C C . ALA B 1 68 ? 14.32 -13.477 2.799 1 85.75 68 ALA B C 1
ATOM 2767 O O . ALA B 1 68 ? 14.695 -12.344 2.477 1 85.75 68 ALA B O 1
ATOM 2768 N N . HIS B 1 69 ? 14.586 -14.586 2.186 1 90.25 69 HIS B N 1
ATOM 2769 C CA . HIS B 1 69 ? 14.883 -14.625 0.757 1 90.25 69 HIS B CA 1
ATOM 2770 C C . HIS B 1 69 ? 13.711 -15.195 -0.033 1 90.25 69 HIS B C 1
ATOM 2772 O O . HIS B 1 69 ? 13.258 -16.312 0.236 1 90.25 69 HIS B O 1
ATOM 2778 N N . GLU B 1 70 ? 13.273 -14.406 -0.935 1 93.25 70 GLU B N 1
ATOM 2779 C CA . GLU B 1 70 ? 12.102 -14.883 -1.666 1 93.25 70 GLU B CA 1
ATOM 2780 C C . GLU B 1 70 ? 12.094 -14.359 -3.098 1 93.25 70 GLU B C 1
ATOM 2782 O O . GLU B 1 70 ? 12.758 -13.359 -3.404 1 93.25 70 GLU B O 1
ATOM 2787 N N . CYS B 1 71 ? 11.336 -15.023 -3.945 1 95.12 71 CYS B N 1
ATOM 2788 C CA . CYS B 1 71 ? 11.203 -14.625 -5.34 1 95.12 71 CYS B CA 1
ATOM 2789 C C . CYS B 1 71 ? 10.281 -13.414 -5.473 1 95.12 71 CYS B C 1
ATOM 2791 O O . CYS B 1 71 ? 9.156 -13.43 -4.98 1 95.12 71 CYS B O 1
ATOM 2793 N N . ARG B 1 72 ? 10.781 -12.375 -6.145 1 93.19 72 ARG B N 1
ATOM 2794 C CA . ARG B 1 72 ? 10.016 -11.156 -6.359 1 93.19 72 ARG B CA 1
ATOM 2795 C C . ARG B 1 72 ? 10.234 -10.609 -7.766 1 93.19 72 ARG B C 1
ATOM 2797 O O . ARG B 1 72 ? 11.328 -10.727 -8.32 1 93.19 72 ARG B O 1
ATOM 2804 N N . LEU B 1 73 ? 9.164 -10 -8.227 1 91.75 73 LEU B N 1
ATOM 2805 C CA . LEU B 1 73 ? 9.297 -9.289 -9.492 1 91.75 73 LEU B CA 1
ATOM 2806 C C . LEU B 1 73 ? 10.125 -8.023 -9.32 1 91.75 73 LEU B C 1
ATOM 2808 O O . LEU B 1 73 ? 9.938 -7.273 -8.359 1 91.75 73 LEU B O 1
ATOM 2812 N N . PRO B 1 74 ? 11.062 -7.887 -10.25 1 89.88 74 PRO B N 1
ATOM 2813 C CA . PRO B 1 74 ? 11.836 -6.645 -10.164 1 89.88 74 PRO B CA 1
ATOM 2814 C C . PRO B 1 74 ? 10.953 -5.398 -10.242 1 89.88 74 PRO B C 1
ATOM 2816 O O . PRO B 1 74 ? 9.922 -5.406 -10.914 1 89.88 74 PRO B O 1
ATOM 2819 N N . SER B 1 75 ? 11.406 -4.324 -9.633 1 85.81 75 SER B N 1
ATOM 2820 C CA . SER B 1 75 ? 10.633 -3.09 -9.531 1 85.81 75 SER B CA 1
ATOM 2821 C C . SER B 1 75 ? 10.398 -2.471 -10.906 1 85.81 75 SER B C 1
ATOM 2823 O O . SER B 1 75 ? 9.445 -1.713 -11.102 1 85.81 75 SER B O 1
ATOM 2825 N N . GLU B 1 76 ? 11.25 -2.83 -11.914 1 85.94 76 GLU B N 1
ATOM 2826 C CA . GLU B 1 76 ? 11.188 -2.242 -13.25 1 85.94 76 GLU B CA 1
ATOM 2827 C C . GLU B 1 76 ? 10.328 -3.086 -14.188 1 85.94 76 GLU B C 1
ATOM 2829 O O . GLU B 1 76 ? 10.195 -2.77 -15.367 1 85.94 76 GLU B O 1
ATOM 2834 N N . SER B 1 77 ? 9.742 -4.047 -13.547 1 89.31 77 SER B N 1
ATOM 2835 C CA . SER B 1 77 ? 8.984 -4.965 -14.398 1 89.31 77 SER B CA 1
ATOM 2836 C C . SER B 1 77 ? 7.52 -5.027 -13.977 1 89.31 77 SER B C 1
ATOM 2838 O O . SER B 1 77 ? 7.195 -4.84 -12.805 1 89.31 77 SER B O 1
ATOM 2840 N N . ILE B 1 78 ? 6.695 -5.23 -15 1 90.38 78 ILE B N 1
ATOM 2841 C CA . ILE B 1 78 ? 5.289 -5.465 -14.695 1 90.38 78 ILE B CA 1
ATOM 2842 C C . ILE B 1 78 ? 5.004 -6.965 -14.711 1 90.38 78 ILE B C 1
ATOM 2844 O O . ILE B 1 78 ? 5.77 -7.746 -15.281 1 90.38 78 ILE B O 1
ATOM 2848 N N . GLY B 1 79 ? 3.979 -7.305 -14.047 1 91.31 79 GLY B N 1
ATOM 2849 C CA . GLY B 1 79 ? 3.596 -8.703 -13.992 1 91.31 79 GLY B CA 1
ATOM 2850 C C . GLY B 1 79 ? 3.215 -9.273 -15.344 1 91.31 79 GLY B C 1
ATOM 2851 O O . GLY B 1 79 ? 2.932 -8.523 -16.281 1 91.31 79 GLY B O 1
ATOM 2852 N N . GLY B 1 80 ? 3.24 -10.648 -15.422 1 94 80 GLY B N 1
ATOM 2853 C CA . GLY B 1 80 ? 2.879 -11.328 -16.656 1 94 80 GLY B CA 1
ATOM 2854 C C . GLY B 1 80 ? 4.082 -11.75 -17.484 1 94 80 GLY B C 1
ATOM 2855 O O . GLY B 1 80 ? 5.223 -11.609 -17.047 1 94 80 GLY B O 1
ATOM 2856 N N . TYR B 1 81 ? 3.697 -12.32 -18.719 1 94.12 81 TYR B N 1
ATOM 2857 C CA . TYR B 1 81 ? 4.734 -12.875 -19.594 1 94.12 81 TYR B CA 1
ATOM 2858 C C . TYR B 1 81 ? 4.574 -12.383 -21.016 1 94.12 81 TYR B C 1
ATOM 2860 O O . TYR B 1 81 ? 3.471 -12.031 -21.438 1 94.12 81 TYR B O 1
ATOM 2868 N N . CYS B 1 82 ? 5.727 -12.297 -21.672 1 92.94 82 CYS B N 1
ATOM 2869 C CA . CYS B 1 82 ? 5.637 -12.047 -23.109 1 92.94 82 CYS B CA 1
ATOM 2870 C C . CYS B 1 82 ? 5.02 -13.234 -23.844 1 92.94 82 CYS B C 1
ATOM 2872 O O . CYS B 1 82 ? 5.398 -14.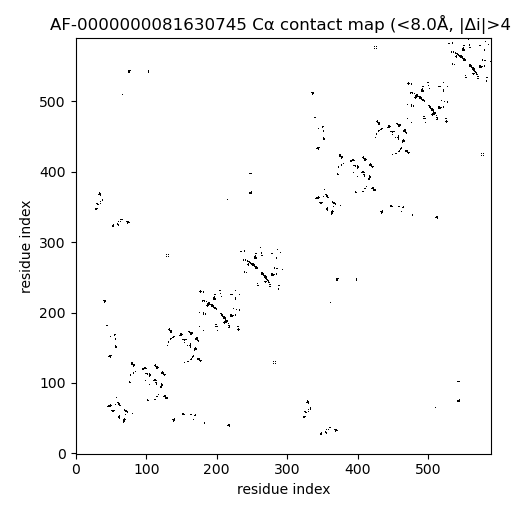383 -23.594 1 92.94 82 CYS B O 1
ATOM 2874 N N . PRO B 1 83 ? 4.008 -12.961 -24.734 1 91.56 83 PRO B N 1
ATOM 2875 C CA . PRO B 1 83 ? 3.445 -14.078 -25.516 1 91.56 83 PRO B CA 1
ATOM 2876 C C . PRO B 1 83 ? 4.492 -14.797 -26.359 1 91.56 83 PRO B C 1
ATOM 2878 O O . PRO B 1 83 ? 5.434 -14.172 -26.844 1 91.56 83 PRO B O 1
ATOM 2881 N N . LYS B 1 84 ? 4.309 -16.109 -26.453 1 81.56 84 LYS B N 1
ATOM 2882 C CA . LYS B 1 84 ? 5.188 -16.891 -27.328 1 81.56 84 LYS B CA 1
ATOM 2883 C C . LYS B 1 84 ? 4.855 -16.656 -28.797 1 81.56 84 LYS B C 1
ATOM 2885 O O . LYS B 1 84 ? 3.684 -16.641 -29.172 1 81.56 84 LYS B O 1
ATOM 2890 N N . VAL B 1 85 ? 5.625 -15.758 -29.516 1 70.75 85 VAL B N 1
ATOM 2891 C CA . VAL B 1 85 ? 5.285 -15.516 -30.906 1 70.75 85 VAL B CA 1
ATOM 2892 C C . VAL B 1 85 ? 6.121 -16.422 -31.812 1 70.75 85 VAL B C 1
ATOM 2894 O O . VAL B 1 85 ? 7.309 -16.641 -31.547 1 70.75 85 VAL B O 1
ATOM 2897 N N . THR B 1 86 ? 5.441 -17.312 -32.531 1 59.41 86 THR B N 1
ATOM 2898 C CA . THR B 1 86 ? 6.102 -17.969 -33.656 1 59.41 86 THR B CA 1
ATOM 2899 C C . THR B 1 86 ? 6.449 -16.953 -34.75 1 59.41 86 THR B C 1
ATOM 2901 O O . THR B 1 86 ? 5.562 -16.312 -35.312 1 59.41 86 THR B O 1
ATOM 2904 N N . LEU B 1 87 ? 7.469 -16.281 -34.438 1 56.03 87 LEU B N 1
ATOM 2905 C CA . LEU B 1 87 ? 7.816 -15.273 -35.438 1 56.03 87 LEU B CA 1
ATOM 2906 C C . LEU B 1 87 ? 7.902 -15.906 -36.844 1 56.03 87 LEU B C 1
ATOM 2908 O O . LEU B 1 87 ? 8.453 -17 -36.969 1 56.03 87 LEU B O 1
ATOM 2912 N N . PRO B 1 88 ? 7.105 -15.523 -37.656 1 54.06 88 PRO B N 1
ATOM 2913 C CA . PRO B 1 88 ? 7.434 -16.016 -39 1 54.06 88 PRO B CA 1
ATOM 2914 C C . PRO B 1 88 ? 8.891 -15.75 -39.375 1 54.06 88 PRO B C 1
ATOM 2916 O O . PRO B 1 88 ? 9.492 -14.781 -38.906 1 54.06 88 PRO B O 1
ATOM 2919 N N . PRO B 1 89 ? 9.703 -16.812 -39.781 1 47.69 89 PRO B N 1
ATOM 2920 C CA . PRO B 1 89 ? 11.117 -16.75 -40.156 1 47.69 89 PRO B CA 1
ATOM 2921 C C . PRO B 1 89 ? 11.5 -15.406 -40.781 1 47.69 89 PRO B C 1
ATOM 2923 O O . PRO B 1 89 ? 12.672 -15.008 -40.719 1 47.69 89 PRO B O 1
ATOM 2926 N N . ASN B 1 90 ? 10.969 -15.055 -41.969 1 45.22 90 ASN B N 1
ATOM 2927 C CA . ASN B 1 90 ? 11.68 -14.5 -43.125 1 45.22 90 ASN B CA 1
ATOM 2928 C C . ASN B 1 90 ? 12.148 -13.07 -42.844 1 45.22 90 ASN B C 1
ATOM 2930 O O . ASN B 1 90 ? 12.906 -12.508 -43.656 1 45.22 90 ASN B O 1
ATOM 2934 N N . THR B 1 91 ? 11.195 -11.898 -42.562 1 48.34 91 THR B N 1
ATOM 2935 C CA . THR B 1 91 ? 11.406 -10.695 -43.375 1 48.34 91 THR B CA 1
ATOM 2936 C C . THR B 1 91 ? 12.57 -9.875 -42.812 1 48.34 91 THR B C 1
ATOM 2938 O O . THR B 1 91 ? 12.758 -9.789 -41.625 1 48.34 91 THR B O 1
ATOM 2941 N N . SER B 1 92 ? 13.57 -9.492 -43.594 1 48.91 92 SER B N 1
ATOM 2942 C CA . SER B 1 92 ? 14.734 -8.617 -43.625 1 48.91 92 SER B CA 1
ATOM 2943 C C . SER B 1 92 ? 14.508 -7.355 -42.812 1 48.91 92 SER B C 1
ATOM 2945 O O . SER B 1 92 ? 15.039 -6.293 -43.125 1 48.91 92 SER B O 1
ATOM 2947 N N . THR B 1 93 ? 13.398 -7.27 -41.938 1 51.41 93 THR B N 1
ATOM 2948 C CA . THR B 1 93 ? 12.898 -5.953 -41.562 1 51.41 93 THR B CA 1
ATOM 2949 C C . THR B 1 93 ? 13.797 -5.324 -40.469 1 51.41 93 THR B C 1
ATOM 2951 O O . THR B 1 93 ? 14.461 -6.035 -39.719 1 51.41 93 THR B O 1
ATOM 2954 N N . ILE B 1 94 ? 14.117 -4.098 -40.688 1 61.16 94 ILE B N 1
ATOM 2955 C CA . ILE B 1 94 ? 14.75 -3.148 -39.781 1 61.16 94 ILE B CA 1
ATOM 2956 C C . ILE B 1 94 ? 14.289 -3.42 -38.344 1 61.16 94 ILE B C 1
ATOM 2958 O O . ILE B 1 94 ? 13.086 -3.467 -38.062 1 61.16 94 ILE B O 1
ATOM 2962 N N . CYS B 1 95 ? 15.289 -4.02 -37.594 1 72.06 95 CYS B N 1
ATOM 2963 C CA . CYS B 1 95 ? 15.039 -4.324 -36.188 1 72.06 95 CYS B CA 1
ATOM 2964 C C . CYS B 1 95 ? 14.859 -3.045 -35.375 1 72.06 95 CYS B C 1
ATOM 2966 O O . CYS B 1 95 ? 15.828 -2.324 -35.125 1 72.06 95 CYS B O 1
ATOM 2968 N N . LEU B 1 96 ? 13.578 -2.525 -35.375 1 76.06 96 LEU B N 1
ATOM 2969 C CA . LEU B 1 96 ? 13.312 -1.322 -34.594 1 76.06 96 LEU B CA 1
ATOM 2970 C C . LEU B 1 96 ? 13.07 -1.665 -33.125 1 76.06 96 LEU B C 1
ATOM 2972 O O . LEU B 1 96 ? 12.297 -2.578 -32.812 1 76.06 96 LEU B O 1
ATOM 2976 N N . ALA B 1 97 ? 13.945 -1.113 -32.312 1 82.25 97 ALA B N 1
ATOM 2977 C CA . ALA B 1 97 ? 13.711 -1.203 -30.891 1 82.25 97 ALA B CA 1
ATOM 2978 C C . ALA B 1 97 ? 12.766 -0.101 -30.422 1 82.25 97 ALA B C 1
ATOM 2980 O O . ALA B 1 97 ? 13.156 1.062 -30.312 1 82.25 97 ALA B O 1
ATOM 2981 N N . ARG B 1 98 ? 11.508 -0.505 -30.25 1 85.19 98 ARG B N 1
ATOM 2982 C CA . ARG B 1 98 ? 10.484 0.464 -29.859 1 85.19 98 ARG B CA 1
ATOM 2983 C C . ARG B 1 98 ? 10.453 0.649 -28.344 1 85.19 98 ARG B C 1
ATOM 2985 O O . ARG B 1 98 ? 9.773 1.545 -27.844 1 85.19 98 ARG B O 1
ATOM 2992 N N . CYS B 1 99 ? 11.094 -0.301 -27.641 1 90.44 99 CYS B N 1
ATOM 2993 C CA . CYS B 1 99 ? 11.203 -0.212 -26.188 1 90.44 99 CYS B CA 1
ATOM 2994 C C . CYS B 1 99 ? 12.531 -0.791 -25.703 1 90.44 99 CYS B C 1
ATOM 2996 O O . CYS B 1 99 ? 13.242 -1.445 -26.469 1 90.44 99 CYS B O 1
ATOM 2998 N N . SER B 1 100 ? 12.938 -0.418 -24.5 1 87.44 100 SER B N 1
ATOM 2999 C CA . SER B 1 100 ? 14.133 -1.004 -23.891 1 87.44 100 SER B CA 1
ATOM 3000 C C . SER B 1 100 ? 13.789 -1.74 -22.609 1 87.44 100 SER B C 1
ATOM 3002 O O . SER B 1 100 ? 14.453 -2.709 -22.234 1 87.44 100 SER B O 1
ATOM 3004 N N . THR B 1 101 ? 12.742 -1.254 -21.906 1 88.38 101 THR B N 1
ATOM 3005 C CA . THR B 1 101 ? 12.234 -1.836 -20.656 1 88.38 101 THR B CA 1
ATOM 3006 C C . THR B 1 101 ? 10.719 -1.703 -20.578 1 88.38 101 THR B C 1
ATOM 3008 O O . THR B 1 101 ? 10.102 -1.063 -21.422 1 88.38 101 THR B O 1
ATOM 3011 N N . ASP B 1 102 ? 10.195 -2.373 -19.609 1 90.75 102 ASP B N 1
ATOM 3012 C CA . ASP B 1 102 ? 8.758 -2.203 -19.406 1 90.75 102 ASP B CA 1
ATOM 3013 C C . ASP B 1 102 ? 8.414 -0.745 -19.109 1 90.75 102 ASP B C 1
ATOM 3015 O O . ASP B 1 102 ? 7.348 -0.262 -19.484 1 90.75 102 ASP B O 1
ATOM 3019 N N . GLN B 1 103 ? 9.336 -0.11 -18.5 1 85.25 103 GLN B N 1
ATOM 3020 C CA . GLN B 1 103 ? 9.141 1.299 -18.172 1 85.25 103 GLN B CA 1
ATOM 3021 C C . GLN B 1 103 ? 9.031 2.143 -19.438 1 85.25 103 GLN B C 1
ATOM 3023 O O . GLN B 1 103 ? 8.219 3.066 -19.516 1 85.25 103 GLN B O 1
ATOM 3028 N N . SER B 1 104 ? 9.883 1.844 -20.344 1 88.5 104 SER B N 1
ATOM 3029 C CA . SER B 1 104 ? 9.867 2.574 -21.609 1 88.5 104 SER B CA 1
ATOM 3030 C C . SER B 1 104 ? 8.508 2.482 -22.281 1 88.5 104 SER B C 1
ATOM 3032 O O . SER B 1 104 ? 8.078 3.42 -22.969 1 88.5 104 SER B O 1
ATOM 3034 N N . CYS B 1 105 ? 7.875 1.399 -22.109 1 91.31 105 CYS B N 1
ATOM 3035 C CA . CYS B 1 105 ? 6.547 1.242 -22.672 1 91.31 105 CYS B CA 1
ATOM 3036 C C . CYS B 1 105 ? 5.562 2.225 -22.062 1 91.31 105 CYS B C 1
ATOM 3038 O O . CYS B 1 105 ? 4.758 2.838 -22.766 1 91.31 105 CYS B O 1
ATOM 3040 N N . ARG B 1 106 ? 5.664 2.355 -20.781 1 86.12 106 ARG B N 1
ATOM 3041 C CA . ARG B 1 106 ? 4.809 3.32 -20.109 1 86.12 106 ARG B CA 1
ATOM 3042 C C . ARG B 1 106 ? 5.066 4.734 -20.609 1 86.12 106 ARG B C 1
ATOM 3044 O O . ARG B 1 106 ? 4.129 5.48 -20.891 1 86.12 106 ARG B O 1
ATOM 3051 N N . GLU B 1 107 ? 6.312 5.066 -20.75 1 83.94 107 GLU B N 1
ATOM 3052 C CA . GLU B 1 107 ? 6.719 6.406 -21.156 1 83.94 107 GLU B CA 1
ATOM 3053 C C . GLU B 1 107 ? 6.324 6.684 -22.609 1 83.94 107 GLU B C 1
ATOM 3055 O O . GLU B 1 107 ? 6.051 7.828 -22.969 1 83.94 107 GLU B O 1
ATOM 3060 N N . ASN B 1 108 ? 6.246 5.641 -23.391 1 86.81 108 ASN B N 1
ATOM 3061 C CA . ASN B 1 108 ? 5.93 5.785 -24.797 1 86.81 108 ASN B CA 1
ATOM 3062 C C . ASN B 1 108 ? 4.43 5.684 -25.062 1 86.81 108 ASN B C 1
ATOM 3064 O O . ASN B 1 108 ? 4.004 5.414 -26.188 1 86.81 108 ASN B O 1
ATOM 3068 N N . GLY B 1 109 ? 3.705 5.711 -23.984 1 86.69 109 GLY B N 1
ATOM 3069 C CA . GLY B 1 109 ? 2.264 5.797 -24.156 1 86.69 109 GLY B CA 1
ATOM 3070 C C . GLY B 1 109 ? 1.575 4.445 -24.109 1 86.69 109 GLY B C 1
ATOM 3071 O O . GLY B 1 109 ? 0.423 4.312 -24.516 1 86.69 109 GLY B O 1
ATOM 3072 N N . HIS B 1 110 ? 2.289 3.428 -23.719 1 89.62 110 HIS B N 1
ATOM 3073 C CA . HIS B 1 110 ? 1.698 2.098 -23.625 1 89.62 110 HIS B CA 1
ATOM 3074 C C . HIS B 1 110 ? 1.766 1.566 -22.203 1 89.62 110 HIS B C 1
ATOM 3076 O O . HIS B 1 110 ? 2.385 0.531 -21.938 1 89.62 110 HIS B O 1
ATOM 3082 N N . PRO B 1 111 ? 1.043 2.219 -21.312 1 86.06 111 PRO B N 1
ATOM 3083 C CA . PRO B 1 111 ? 1.064 1.727 -19.922 1 86.06 111 PRO B CA 1
ATOM 3084 C C . PRO B 1 111 ? 0.475 0.325 -19.797 1 86.06 111 PRO B C 1
ATOM 3086 O O . PRO B 1 111 ? -0.502 -0.006 -20.469 1 86.06 111 PRO B O 1
ATOM 3089 N N . GLY B 1 112 ? 1.108 -0.478 -19.047 1 88.38 112 GLY B N 1
ATOM 3090 C CA . GLY B 1 112 ? 0.601 -1.815 -18.797 1 88.38 112 GLY B CA 1
ATOM 3091 C C . GLY B 1 112 ? 1.108 -2.852 -19.781 1 88.38 112 GLY B C 1
ATOM 3092 O O . GLY B 1 112 ? 0.798 -4.039 -19.656 1 88.38 112 GLY B O 1
ATOM 3093 N N . LYS B 1 113 ? 1.831 -2.43 -20.703 1 93.25 113 LYS B N 1
ATOM 3094 C CA . LYS B 1 113 ? 2.389 -3.373 -21.656 1 93.25 113 LYS B CA 1
ATOM 3095 C C . LYS B 1 113 ? 3.826 -3.74 -21.312 1 93.25 113 LYS B C 1
ATOM 3097 O O . LYS B 1 113 ? 4.516 -2.977 -20.625 1 93.25 113 LYS B O 1
ATOM 3102 N N . LYS B 1 114 ? 4.176 -4.914 -21.75 1 93.62 114 LYS B N 1
ATOM 3103 C CA . LYS B 1 114 ? 5.531 -5.406 -21.531 1 93.62 114 LYS B CA 1
ATOM 3104 C C . LYS B 1 114 ? 6.406 -5.207 -22.75 1 93.62 114 LYS B C 1
ATOM 3106 O O . LYS B 1 114 ? 5.926 -5.309 -23.891 1 93.62 114 LYS B O 1
ATOM 3111 N N . CYS B 1 115 ? 7.684 -4.879 -22.5 1 93.31 115 CYS B N 1
ATOM 3112 C CA . CYS B 1 115 ? 8.641 -4.84 -23.609 1 93.31 115 CYS B CA 1
ATOM 3113 C C . CYS B 1 115 ? 9.141 -6.238 -23.953 1 93.31 115 CYS B C 1
ATOM 3115 O O . CYS B 1 115 ? 9.859 -6.852 -23.156 1 93.31 115 CYS B O 1
ATOM 3117 N N . CYS B 1 116 ? 8.742 -6.715 -25.109 1 92.38 116 CYS B N 1
ATOM 3118 C CA . CYS B 1 116 ? 9.047 -8.086 -25.5 1 92.38 116 CYS B CA 1
ATOM 3119 C C . CYS B 1 116 ? 9.914 -8.109 -26.75 1 92.38 116 CYS B C 1
ATOM 3121 O O . CYS B 1 116 ? 9.758 -7.27 -27.641 1 92.38 116 CYS B O 1
ATOM 3123 N N . SER B 1 117 ? 10.828 -9.07 -26.703 1 87.75 117 SER B N 1
ATOM 3124 C CA . SER B 1 117 ? 11.711 -9.25 -27.859 1 87.75 117 SER B CA 1
ATOM 3125 C C . SER B 1 117 ? 11.18 -10.336 -28.797 1 87.75 117 SER B C 1
ATOM 3127 O O . SER B 1 117 ? 10.938 -11.469 -28.359 1 87.75 117 SER B O 1
ATOM 3129 N N . TYR B 1 118 ? 10.914 -9.977 -29.953 1 83.25 118 TYR B N 1
ATOM 3130 C CA . TYR B 1 118 ? 10.539 -10.906 -31.031 1 83.25 118 TYR B CA 1
ATOM 3131 C C . TYR B 1 118 ? 11.539 -10.844 -32.188 1 83.25 118 TYR B C 1
ATOM 3133 O O . TYR B 1 118 ? 11.469 -9.938 -33 1 83.25 118 TYR B O 1
ATOM 3141 N N . GLY B 1 119 ? 12.367 -11.867 -32.219 1 78.94 119 GLY B N 1
ATOM 3142 C CA . GLY B 1 119 ? 13.461 -11.758 -33.156 1 78.94 119 GLY B CA 1
ATOM 3143 C C . GLY B 1 119 ? 14.375 -10.578 -32.875 1 78.94 119 GLY B C 1
ATOM 3144 O O . GLY B 1 119 ? 14.945 -10.484 -31.797 1 78.94 119 GLY B O 1
ATOM 3145 N N . CYS B 1 120 ? 14.445 -9.633 -33.844 1 77.31 120 CYS B N 1
ATOM 3146 C CA . CYS B 1 120 ? 15.312 -8.477 -33.625 1 77.31 120 CYS B CA 1
ATOM 3147 C C . CYS B 1 120 ? 14.508 -7.273 -33.156 1 77.31 120 CYS B C 1
ATOM 3149 O O . CYS B 1 120 ? 15.078 -6.223 -32.875 1 77.31 120 CYS B O 1
ATOM 3151 N N . GLU B 1 121 ? 13.188 -7.434 -33.031 1 83.06 121 GLU B N 1
ATOM 3152 C CA . GLU B 1 121 ? 12.312 -6.32 -32.656 1 83.06 121 GLU B CA 1
ATOM 3153 C C . GLU B 1 121 ? 11.969 -6.344 -31.188 1 83.06 121 GLU B C 1
ATOM 3155 O O . GLU B 1 121 ? 11.773 -7.414 -30.609 1 83.06 121 GLU B O 1
ATOM 3160 N N . LEU B 1 122 ? 11.984 -5.18 -30.625 1 89.31 122 LEU B N 1
ATOM 3161 C CA . LEU B 1 122 ? 11.422 -4.973 -29.297 1 89.31 122 LEU B CA 1
ATOM 3162 C C . LEU B 1 122 ? 10.125 -4.18 -29.375 1 89.31 122 LEU B C 1
ATOM 3164 O O . LEU B 1 122 ? 10.094 -3.088 -29.953 1 89.31 122 LEU B O 1
ATOM 3168 N N . ARG B 1 123 ? 9.102 -4.781 -28.844 1 89.94 123 ARG B N 1
ATOM 3169 C CA . ARG B 1 123 ? 7.809 -4.113 -28.953 1 89.94 123 ARG B CA 1
ATOM 3170 C C . ARG B 1 123 ? 7.047 -4.18 -27.625 1 89.94 123 ARG B C 1
ATOM 3172 O O . ARG B 1 123 ? 7.203 -5.133 -26.859 1 89.94 123 ARG B O 1
ATOM 3179 N N . CYS B 1 124 ? 6.27 -3.115 -27.375 1 93.62 124 CYS B N 1
ATOM 3180 C CA . CYS B 1 124 ? 5.352 -3.109 -26.234 1 93.62 124 CYS B CA 1
ATOM 3181 C C . CYS B 1 124 ? 4.133 -3.98 -26.516 1 93.62 124 CYS B C 1
ATOM 3183 O O . CYS B 1 124 ? 3.381 -3.721 -27.469 1 93.62 124 CYS B O 1
ATOM 3185 N N . THR B 1 125 ? 4.039 -5.051 -25.719 1 93.75 125 THR B N 1
ATOM 3186 C CA . THR B 1 125 ? 3.01 -6.047 -25.984 1 93.75 125 THR B CA 1
ATOM 3187 C C . THR B 1 125 ? 2.17 -6.305 -24.734 1 93.75 125 THR B C 1
ATOM 3189 O O . THR B 1 125 ? 2.672 -6.215 -23.609 1 93.75 125 THR B O 1
ATOM 3192 N N . GLU B 1 126 ? 0.909 -6.629 -24.969 1 93.5 126 GLU B N 1
ATOM 3193 C CA . GLU B 1 126 ? 0.063 -7.051 -23.859 1 93.5 126 GLU B CA 1
ATOM 3194 C C . GLU B 1 126 ? 0.571 -8.352 -23.234 1 93.5 126 GLU B C 1
ATOM 3196 O O . GLU B 1 126 ? 0.717 -9.359 -23.922 1 93.5 126 GLU B O 1
ATOM 3201 N N . PRO B 1 127 ? 0.812 -8.336 -21.984 1 94.56 127 PRO B N 1
ATOM 3202 C CA . PRO B 1 127 ? 1.372 -9.539 -21.375 1 94.56 127 PRO B CA 1
ATOM 3203 C C . PRO B 1 127 ? 0.341 -10.656 -21.219 1 94.56 127 PRO B C 1
ATOM 3205 O O . PRO B 1 127 ? -0.856 -10.383 -21.109 1 94.56 127 PRO B O 1
ATOM 3208 N N . VAL B 1 128 ? 0.877 -11.875 -21.312 1 94.56 128 VAL B N 1
ATOM 3209 C CA . VAL B 1 128 ? 0.091 -13.016 -20.859 1 94.56 128 VAL B CA 1
ATOM 3210 C C . VAL B 1 128 ? 0.004 -13.016 -19.328 1 94.56 128 VAL B C 1
ATOM 3212 O O . VAL B 1 128 ? 1.023 -12.906 -18.641 1 94.56 128 VAL B O 1
ATOM 3215 N N . GLU B 1 129 ? -1.151 -13.188 -18.828 1 94.44 129 GLU B N 1
ATOM 3216 C CA . GLU B 1 129 ? -1.354 -13.086 -17.391 1 94.44 129 GLU B CA 1
ATOM 3217 C C . GLU B 1 129 ? -0.72 -14.266 -16.656 1 94.44 129 GLU B C 1
ATOM 3219 O O . GLU B 1 129 ? -0.693 -15.383 -17.188 1 94.44 129 GLU B O 1
ATOM 3224 N N . GLU B 1 130 ? -0.275 -13.938 -15.469 1 95.5 130 GLU B N 1
ATOM 3225 C CA . GLU B 1 130 ? 0.147 -15.008 -14.562 1 95.5 130 GLU B CA 1
ATOM 3226 C C . GLU B 1 130 ? -1.039 -15.867 -14.133 1 95.5 130 GLU B C 1
ATOM 3228 O O . GLU B 1 130 ? -2.184 -15.406 -14.148 1 95.5 130 GLU B O 1
ATOM 3233 N N . HIS B 1 131 ? -0.681 -17.094 -13.844 1 96.62 131 HIS B N 1
ATOM 3234 C CA . HIS B 1 131 ? -1.729 -17.922 -13.25 1 96.62 131 HIS B CA 1
ATOM 3235 C C . HIS B 1 131 ? -2.156 -17.375 -11.898 1 96.62 131 HIS B C 1
ATOM 3237 O O . HIS B 1 131 ? -1.363 -16.719 -11.203 1 96.62 131 HIS B O 1
ATOM 3243 N N . PRO B 1 132 ? -3.402 -17.594 -11.539 1 95.12 132 PRO B N 1
ATOM 3244 C CA . PRO B 1 132 ? -3.932 -17 -10.312 1 95.12 132 PRO B CA 1
ATOM 3245 C C . PRO B 1 132 ? -3.268 -17.531 -9.055 1 95.12 132 PRO B C 1
ATOM 3247 O O . PRO B 1 132 ? -2.771 -18.672 -9.047 1 95.12 132 PRO B O 1
ATOM 3250 N N . GLY B 1 133 ? -3.324 -16.625 -7.992 1 94.88 133 GLY B N 1
ATOM 3251 C CA . GLY B 1 133 ? -2.785 -17.031 -6.699 1 94.88 133 GLY B CA 1
ATOM 3252 C C . GLY B 1 133 ? -1.309 -16.719 -6.547 1 94.88 133 GLY B C 1
ATOM 3253 O O . GLY B 1 133 ? -0.736 -15.984 -7.363 1 94.88 133 GLY B O 1
ATOM 3254 N N . VAL B 1 134 ? -0.772 -17.25 -5.398 1 95.62 134 VAL B N 1
ATOM 3255 C CA . VAL B 1 134 ? 0.649 -17.062 -5.129 1 95.62 134 VAL B CA 1
ATOM 3256 C C . VAL B 1 134 ? 1.315 -18.406 -4.879 1 95.62 134 VAL B C 1
ATOM 3258 O O . VAL B 1 134 ? 0.645 -19.375 -4.535 1 95.62 134 VAL B O 1
ATOM 3261 N N . CYS B 1 135 ? 2.605 -18.359 -5.086 1 96.88 135 CYS B N 1
ATOM 3262 C CA . CYS B 1 135 ? 3.361 -19.594 -4.875 1 96.88 135 CYS B CA 1
ATOM 3263 C C . CYS B 1 135 ? 3.484 -19.906 -3.389 1 96.88 135 CYS B C 1
ATOM 3265 O O . CYS B 1 135 ? 3.775 -19.016 -2.584 1 96.88 135 CYS B O 1
ATOM 3267 N N . PRO B 1 136 ? 3.227 -21.219 -3.049 1 96.56 136 PRO B N 1
ATOM 3268 C CA . PRO B 1 136 ? 3.609 -21.609 -1.689 1 96.56 136 PRO B CA 1
ATOM 3269 C C . PRO B 1 136 ? 5.102 -21.422 -1.421 1 96.56 136 PRO B C 1
ATOM 3271 O O . PRO B 1 136 ? 5.926 -21.672 -2.303 1 96.56 136 PRO B O 1
ATOM 3274 N N . LYS B 1 137 ? 5.395 -20.922 -0.25 1 95.31 137 LYS B N 1
ATOM 3275 C CA . LYS B 1 137 ? 6.789 -20.703 0.126 1 95.31 137 LYS B CA 1
ATOM 3276 C C . LYS B 1 137 ? 7.406 -21.969 0.713 1 95.31 137 LYS B C 1
ATOM 3278 O O . LYS B 1 137 ? 6.902 -22.516 1.694 1 95.31 137 LYS B O 1
ATOM 3283 N N . ASN B 1 138 ? 8.469 -22.422 0.064 1 95.44 138 ASN B N 1
ATOM 3284 C CA . ASN B 1 138 ? 9.188 -23.609 0.496 1 95.44 138 ASN B CA 1
ATOM 3285 C C . ASN B 1 138 ? 10.633 -23.297 0.852 1 95.44 138 ASN B C 1
ATOM 3287 O O . ASN B 1 138 ? 11.344 -22.656 0.081 1 95.44 138 ASN B O 1
ATOM 3291 N N . GLU B 1 139 ? 11.016 -23.828 1.974 1 95.75 139 GLU B N 1
ATOM 3292 C CA . GLU B 1 139 ? 12.391 -23.594 2.414 1 95.75 139 GLU B CA 1
ATOM 3293 C C . GLU B 1 139 ? 13.383 -24.375 1.558 1 95.75 139 GLU B C 1
ATOM 3295 O O . GLU B 1 139 ? 13.133 -25.516 1.196 1 95.75 139 GLU B O 1
ATOM 3300 N N . VAL B 1 140 ? 14.508 -23.734 1.348 1 95.56 140 VAL B N 1
ATOM 3301 C CA . VAL B 1 140 ? 15.562 -24.344 0.549 1 95.56 140 VAL B CA 1
ATOM 3302 C C . VAL B 1 140 ? 16.078 -25.609 1.25 1 95.56 140 VAL B C 1
ATOM 3304 O O . VAL B 1 140 ? 16.266 -25.609 2.467 1 95.56 140 VAL B O 1
ATOM 3307 N N . VAL B 1 141 ? 16.219 -26.672 0.479 1 93.81 141 VAL B N 1
ATOM 3308 C CA . VAL B 1 141 ? 16.828 -27.906 0.971 1 93.81 141 VAL B CA 1
ATOM 3309 C C . VAL B 1 141 ? 18.062 -28.234 0.152 1 93.81 141 VAL B C 1
ATOM 3311 O O . VAL B 1 141 ? 18.062 -28.109 -1.074 1 93.81 141 VAL B O 1
ATOM 3314 N N . GLN B 1 142 ? 19.109 -28.625 0.86 1 89.56 142 GLN B N 1
ATOM 3315 C CA . GLN B 1 142 ? 20.328 -29.078 0.181 1 89.56 142 GLN B CA 1
ATOM 3316 C C . GLN B 1 142 ? 20.234 -30.547 -0.215 1 89.56 142 GLN B C 1
ATOM 3318 O O . GLN B 1 142 ? 19.938 -31.406 0.625 1 89.56 142 GLN B O 1
ATOM 3323 N N . THR B 1 143 ? 20.312 -30.688 -1.543 1 86.44 143 THR B N 1
ATOM 3324 C CA . THR B 1 143 ? 20.203 -32.062 -2.016 1 86.44 143 THR B CA 1
ATOM 3325 C C . THR B 1 143 ? 21.562 -32.562 -2.492 1 86.44 143 THR B C 1
ATOM 3327 O O . THR B 1 143 ? 22.391 -31.797 -2.949 1 86.44 143 THR B O 1
ATOM 3330 N N . LEU B 1 144 ? 21.672 -33.906 -2.338 1 89.19 144 LEU B N 1
ATOM 3331 C CA . LEU B 1 144 ? 22.891 -34.562 -2.811 1 89.19 144 LEU B CA 1
ATOM 3332 C C . LEU B 1 144 ? 22.797 -34.875 -4.305 1 89.19 144 LEU B C 1
ATOM 3334 O O . LEU B 1 144 ? 23.828 -35 -4.98 1 89.19 144 LEU B O 1
ATOM 3338 N N . VAL B 1 145 ? 21.609 -35 -4.812 1 88.5 145 VAL B N 1
ATOM 3339 C CA . VAL B 1 145 ? 21.375 -35.25 -6.23 1 88.5 145 VAL B CA 1
ATOM 3340 C C . VAL B 1 145 ? 20.875 -33.969 -6.906 1 88.5 145 VAL B C 1
ATOM 3342 O O . VAL B 1 145 ? 20.188 -33.156 -6.289 1 88.5 145 VAL B O 1
ATOM 3345 N N . PRO B 1 146 ? 21.359 -33.875 -8.109 1 85.5 146 PRO B N 1
ATOM 3346 C CA . PRO B 1 146 ? 20.906 -32.656 -8.82 1 85.5 146 PRO B CA 1
ATOM 3347 C C . PRO B 1 146 ? 19.391 -32.562 -8.93 1 85.5 146 PRO B C 1
ATOM 3349 O O . PRO B 1 146 ? 18.719 -33.562 -9.133 1 85.5 146 PRO B O 1
ATOM 3352 N N . CYS B 1 147 ? 18.812 -31.391 -8.602 1 89.38 147 CYS B N 1
ATOM 3353 C CA . CYS B 1 147 ? 17.406 -31.078 -8.805 1 89.38 147 CYS B CA 1
ATOM 3354 C C . CYS B 1 147 ? 17.172 -30.438 -10.164 1 89.38 147 CYS B C 1
ATOM 3356 O O . CYS B 1 147 ? 17.922 -29.547 -10.57 1 89.38 147 CYS B O 1
ATOM 3358 N N . ASN B 1 148 ? 16.188 -30.984 -10.906 1 93.31 148 ASN B N 1
ATOM 3359 C CA . ASN B 1 148 ? 15.938 -30.484 -12.25 1 93.31 148 ASN B CA 1
ATOM 3360 C C . ASN B 1 148 ? 14.672 -29.625 -12.297 1 93.31 148 ASN B C 1
ATOM 3362 O O . ASN B 1 148 ? 13.641 -30 -11.75 1 93.31 148 ASN B O 1
ATOM 3366 N N . ASP B 1 149 ? 14.789 -28.531 -12.961 1 95.75 149 ASP B N 1
ATOM 3367 C CA . ASP B 1 149 ? 13.633 -27.672 -13.18 1 95.75 149 ASP B CA 1
ATOM 3368 C C . ASP B 1 149 ? 12.648 -28.297 -14.172 1 95.75 149 ASP B C 1
ATOM 3370 O O . ASP B 1 149 ? 13.062 -28.828 -15.203 1 95.75 149 ASP B O 1
ATOM 3374 N N . THR B 1 150 ? 11.367 -28.234 -13.859 1 97 150 THR B N 1
ATOM 3375 C CA . THR B 1 150 ? 10.367 -28.781 -14.758 1 97 150 THR B CA 1
ATOM 3376 C C . THR B 1 150 ? 9.547 -27.672 -15.406 1 97 150 THR B C 1
ATOM 3378 O O . THR B 1 150 ? 8.68 -27.938 -16.234 1 97 150 THR B O 1
ATOM 3381 N N . CYS B 1 151 ? 9.75 -26.453 -15.047 1 97.81 151 CYS B N 1
ATOM 3382 C CA . CYS B 1 151 ? 9.094 -25.281 -15.625 1 97.81 151 CYS B CA 1
ATOM 3383 C C . CYS B 1 151 ? 10.023 -24.078 -15.602 1 97.81 151 CYS B C 1
ATOM 3385 O O . CYS B 1 151 ? 11.023 -24.062 -14.883 1 97.81 151 CYS B O 1
ATOM 3387 N N . ARG B 1 152 ? 9.727 -23.141 -16.438 1 95.5 152 ARG B N 1
ATOM 3388 C CA . ARG B 1 152 ? 10.438 -21.859 -16.469 1 95.5 152 ARG B CA 1
ATOM 3389 C C . ARG B 1 152 ? 9.562 -20.734 -15.93 1 95.5 152 ARG B C 1
ATOM 3391 O O . ARG B 1 152 ? 10.055 -19.828 -15.242 1 95.5 152 ARG B O 1
ATOM 3398 N N . ASP B 1 153 ? 8.305 -20.828 -16.297 1 96.31 153 ASP B N 1
ATOM 3399 C CA . ASP B 1 153 ? 7.285 -19.906 -15.82 1 96.31 153 ASP B CA 1
ATOM 3400 C C . ASP B 1 153 ? 5.902 -20.547 -15.844 1 96.31 153 ASP B C 1
ATOM 3402 O O . ASP B 1 153 ? 5.773 -21.75 -16.094 1 96.31 153 ASP B O 1
ATOM 3406 N N . ASP B 1 154 ? 4.875 -19.797 -15.523 1 97 154 ASP B N 1
ATOM 3407 C CA . ASP B 1 154 ? 3.533 -20.344 -15.352 1 97 154 ASP B CA 1
ATOM 3408 C C . ASP B 1 154 ? 3.035 -21 -16.641 1 97 154 ASP B C 1
ATOM 3410 O O 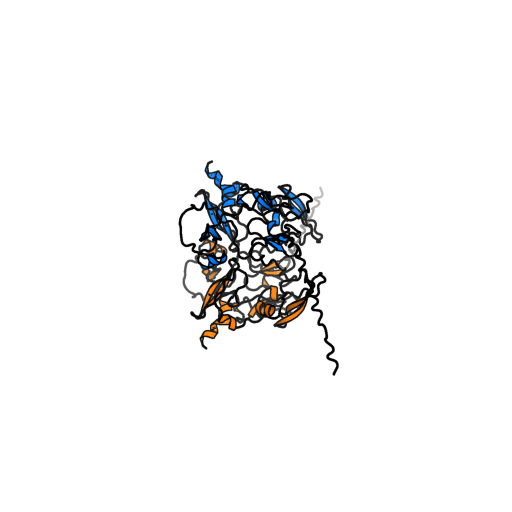. ASP B 1 154 ? 2.18 -21.891 -16.594 1 97 154 ASP B O 1
ATOM 3414 N N . ARG B 1 155 ? 3.467 -20.594 -17.781 1 94.5 155 ARG B N 1
ATOM 3415 C CA . ARG B 1 155 ? 2.973 -21.078 -19.078 1 94.5 155 ARG B CA 1
ATOM 3416 C C . ARG B 1 155 ? 3.332 -22.531 -19.297 1 94.5 155 ARG B C 1
ATOM 3418 O O . ARG B 1 155 ? 2.756 -23.203 -20.156 1 94.5 155 ARG B O 1
ATOM 3425 N N . ASN B 1 156 ? 4.277 -23.016 -18.469 1 97.12 156 ASN B N 1
ATOM 3426 C CA . ASN B 1 156 ? 4.668 -24.422 -18.531 1 97.12 156 ASN B CA 1
ATOM 3427 C C . ASN B 1 156 ? 3.828 -25.281 -17.594 1 97.12 156 ASN B C 1
ATOM 3429 O O . ASN B 1 156 ? 4.078 -26.469 -17.453 1 97.12 156 ASN B O 1
ATOM 3433 N N . CYS B 1 157 ? 2.883 -24.656 -16.906 1 97.81 157 CYS B N 1
ATOM 3434 C CA . CYS B 1 157 ? 2.084 -25.359 -15.922 1 97.81 157 CYS B CA 1
ATOM 3435 C C . CYS B 1 157 ? 0.604 -25.328 -16.281 1 97.81 157 CYS B C 1
ATOM 3437 O O . CYS B 1 157 ? 0.162 -24.438 -17 1 97.81 157 CYS B O 1
ATOM 3439 N N . PRO B 1 158 ? -0.171 -26.344 -15.758 1 95.75 158 PRO B N 1
ATOM 3440 C CA . PRO B 1 158 ? -1.624 -26.219 -15.898 1 95.75 158 PRO B CA 1
ATOM 3441 C C . PRO B 1 158 ? -2.164 -24.938 -15.266 1 95.75 158 PRO B C 1
ATOM 3443 O O . PRO B 1 158 ? -1.562 -24.406 -14.328 1 95.75 158 PRO B O 1
ATOM 3446 N N . LEU B 1 159 ? -3.23 -24.484 -15.711 1 92.75 159 LEU B N 1
ATOM 3447 C CA . LEU B 1 159 ? -3.787 -23.188 -15.352 1 92.75 159 LEU B CA 1
ATOM 3448 C C . LEU B 1 159 ? -4 -23.094 -13.852 1 92.75 159 LEU B C 1
ATOM 3450 O O . LEU B 1 159 ? -3.91 -22 -13.281 1 92.75 159 LEU B O 1
ATOM 3454 N N . ARG B 1 160 ? -4.273 -24.172 -13.195 1 91.69 160 ARG B N 1
ATOM 3455 C CA . ARG B 1 160 ? -4.562 -24.141 -11.766 1 91.69 160 ARG B CA 1
ATOM 3456 C C . ARG B 1 160 ? -3.279 -24.234 -10.945 1 91.69 160 ARG B C 1
ATOM 3458 O O . ARG B 1 160 ? -3.318 -24.188 -9.711 1 91.69 160 ARG B O 1
ATOM 3465 N N . GLN B 1 161 ? -2.195 -24.344 -11.633 1 97.12 161 GLN B N 1
ATOM 3466 C CA . GLN B 1 161 ? -0.896 -24.422 -10.969 1 97.12 161 GLN B CA 1
ATOM 3467 C C . GLN B 1 161 ? 0.013 -23.266 -11.406 1 97.12 161 GLN B C 1
ATOM 3469 O O . GLN B 1 161 ? -0.195 -22.672 -12.469 1 97.12 161 GLN B O 1
ATOM 3474 N N . LYS B 1 162 ? 0.946 -22.953 -10.539 1 97.75 162 LYS B N 1
ATOM 3475 C CA . LYS B 1 162 ? 1.975 -21.953 -10.844 1 97.75 162 LYS B CA 1
ATOM 3476 C C . LYS B 1 162 ? 3.361 -22.594 -10.859 1 97.75 162 LYS B C 1
ATOM 3478 O O . LYS B 1 162 ? 3.59 -23.609 -10.211 1 97.75 162 LYS B O 1
ATOM 3483 N N . CYS B 1 163 ? 4.215 -22.047 -11.648 1 98.44 163 CYS B N 1
ATOM 3484 C CA . CYS B 1 163 ? 5.621 -22.422 -11.547 1 98.44 163 CYS B CA 1
ATOM 3485 C C . CYS B 1 163 ? 6.27 -21.812 -10.312 1 98.44 163 CYS B C 1
ATOM 3487 O O . CYS B 1 163 ? 6.371 -20.594 -10.203 1 98.44 163 CYS B O 1
ATOM 3489 N N . CYS B 1 164 ? 6.691 -22.641 -9.43 1 98.31 164 CYS B N 1
ATOM 3490 C CA . CYS B 1 164 ? 7.148 -22.188 -8.117 1 98.31 164 CYS B CA 1
ATOM 3491 C C . CYS B 1 164 ? 8.461 -22.859 -7.738 1 98.31 164 CYS B C 1
ATOM 3493 O O . CYS B 1 164 ? 8.812 -23.891 -8.289 1 98.31 164 CYS B O 1
ATOM 3495 N N . PHE B 1 165 ? 9.141 -22.188 -6.848 1 97.75 165 PHE B N 1
ATOM 3496 C CA . PHE B 1 165 ? 10.266 -22.859 -6.207 1 97.75 165 PHE B CA 1
ATOM 3497 C C . PHE B 1 165 ? 9.781 -23.953 -5.266 1 97.75 165 PHE B C 1
ATOM 3499 O O . PHE B 1 165 ? 8.977 -23.703 -4.371 1 97.75 165 PHE B O 1
ATOM 3506 N N . THR B 1 166 ? 10.18 -25.172 -5.375 1 95 166 THR B N 1
ATOM 3507 C CA . THR B 1 166 ? 9.68 -26.297 -4.609 1 95 166 THR B CA 1
ATOM 3508 C C . THR B 1 166 ? 10.57 -26.578 -3.396 1 95 166 THR B C 1
ATOM 3510 O O . THR B 1 166 ? 10.102 -27.078 -2.375 1 95 166 THR B O 1
ATOM 3513 N N . ARG B 1 167 ? 11.766 -26.328 -3.35 1 94.81 167 ARG B N 1
ATOM 3514 C CA . ARG B 1 167 ? 12.758 -26.516 -2.295 1 94.81 167 ARG B CA 1
ATOM 3515 C C . ARG B 1 167 ? 14.172 -26.516 -2.869 1 94.81 167 ARG B C 1
ATOM 3517 O O . ARG B 1 167 ? 15.109 -26.016 -2.229 1 94.81 167 ARG B O 1
ATOM 3524 N N . CYS B 1 168 ? 14.234 -27.094 -4.117 1 94.44 168 CYS B N 1
ATOM 3525 C CA . CYS B 1 168 ? 15.555 -27.141 -4.73 1 94.44 168 CYS B CA 1
ATOM 3526 C C . CYS B 1 168 ? 15.477 -26.844 -6.227 1 94.44 168 CYS B C 1
ATOM 3528 O O . CYS B 1 168 ? 16.5 -26.672 -6.883 1 94.44 168 CYS B O 1
ATOM 3530 N N . SER B 1 169 ? 14.305 -26.906 -6.766 1 95.75 169 SER B N 1
ATOM 3531 C CA . SER B 1 169 ? 14.086 -26.672 -8.188 1 95.75 169 SER B CA 1
ATOM 3532 C C . SER B 1 169 ? 12.75 -25.984 -8.438 1 95.75 169 SER B C 1
ATOM 3534 O O . SER B 1 169 ? 11.969 -25.781 -7.508 1 95.75 169 SER B O 1
ATOM 3536 N N . LEU B 1 170 ? 12.57 -25.672 -9.703 1 97.69 170 LEU B N 1
ATOM 3537 C CA . LEU B 1 170 ? 11.281 -25.125 -10.117 1 97.69 170 LEU B CA 1
ATOM 3538 C C . LEU B 1 170 ? 10.336 -26.25 -10.539 1 97.69 170 LEU B C 1
ATOM 3540 O O . LEU B 1 170 ? 10.758 -27.203 -11.188 1 97.69 170 LEU B O 1
ATOM 3544 N N . GLY B 1 171 ? 9.125 -26.109 -10.125 1 98.12 171 GLY B N 1
ATOM 3545 C CA . GLY B 1 171 ? 8.086 -27.062 -10.492 1 98.12 171 GLY B CA 1
ATOM 3546 C C . GLY B 1 171 ? 6.684 -26.484 -10.359 1 98.12 171 GLY B C 1
ATOM 3547 O O . GLY B 1 171 ? 6.492 -25.422 -9.781 1 98.12 171 GLY B O 1
ATOM 3548 N N . CYS B 1 172 ? 5.734 -27.188 -10.984 1 98.38 172 CYS B N 1
ATOM 3549 C CA . CYS B 1 172 ? 4.344 -26.75 -10.945 1 98.38 172 CYS B CA 1
ATOM 3550 C C . CYS B 1 172 ? 3.684 -27.141 -9.633 1 98.38 172 CYS B C 1
ATOM 3552 O O . CYS B 1 172 ? 3.66 -28.312 -9.273 1 98.38 172 CYS B O 1
ATOM 3554 N N . LEU B 1 173 ? 3.189 -26.188 -8.906 1 97.69 173 LEU B N 1
ATOM 3555 C CA . LEU B 1 173 ? 2.521 -26.422 -7.629 1 97.69 173 LEU B CA 1
ATOM 3556 C C . LEU B 1 173 ? 1.16 -25.734 -7.594 1 97.69 173 LEU B C 1
ATOM 3558 O O . LEU B 1 173 ? 0.958 -24.703 -8.258 1 97.69 173 LEU B O 1
ATOM 3562 N N . ASP B 1 174 ? 0.281 -26.344 -6.84 1 96.38 174 ASP B N 1
ATOM 3563 C CA . ASP B 1 174 ? -0.976 -25.656 -6.578 1 96.38 174 ASP B CA 1
ATOM 3564 C C . ASP B 1 174 ? -0.731 -24.328 -5.859 1 96.38 174 ASP B C 1
ATOM 3566 O O . ASP B 1 174 ? -0.028 -24.281 -4.848 1 96.38 174 ASP B O 1
ATOM 3570 N N . SER B 1 175 ? -1.366 -23.297 -6.418 1 95.88 175 SER B N 1
ATOM 3571 C CA . SER B 1 175 ? -1.169 -21.969 -5.828 1 95.88 175 SER B CA 1
ATOM 3572 C C . SER B 1 175 ? -2.012 -21.797 -4.566 1 95.88 175 SER B C 1
ATOM 3574 O O . SER B 1 175 ? -2.932 -22.578 -4.32 1 95.88 175 SER B O 1
ATOM 3576 N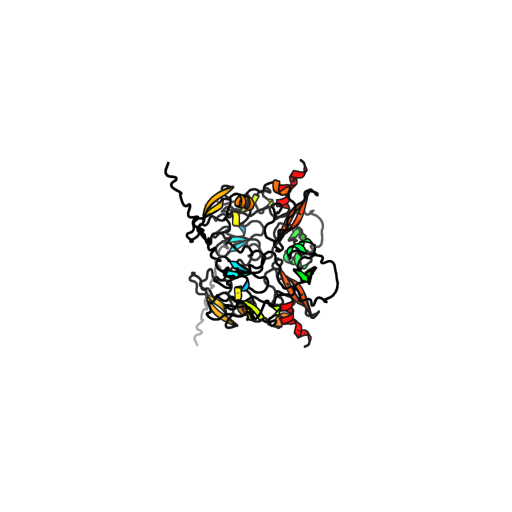 N . VAL B 1 176 ? -1.603 -20.828 -3.787 1 95.94 176 VAL B N 1
ATOM 3577 C CA . VAL B 1 176 ? -2.371 -20.375 -2.635 1 95.94 176 VAL B CA 1
ATOM 3578 C C . VAL B 1 176 ? -3.07 -19.062 -2.969 1 95.94 176 VAL B C 1
ATOM 3580 O O . VAL B 1 176 ? -2.584 -18.281 -3.795 1 95.94 176 VAL B O 1
ATOM 3583 N N . ARG B 1 177 ? -4.215 -18.812 -2.326 1 93.94 177 ARG B N 1
ATOM 3584 C CA . ARG B 1 177 ? -5.055 -17.688 -2.713 1 93.94 177 ARG B CA 1
ATOM 3585 C C . ARG B 1 177 ? -4.305 -16.359 -2.553 1 93.94 177 ARG B C 1
ATOM 3587 O O . ARG B 1 177 ? -4.445 -15.453 -3.377 1 93.94 177 ARG B O 1
ATOM 3594 N N . SER B 1 178 ? -3.613 -16.234 -1.445 1 93 178 SER B N 1
ATOM 3595 C CA . SER B 1 178 ? -2.869 -15.023 -1.137 1 93 178 SER B CA 1
ATOM 3596 C C . SER B 1 178 ? -1.723 -15.305 -0.172 1 93 178 SER B C 1
ATOM 3598 O O . SER B 1 178 ? -1.647 -16.391 0.412 1 93 178 SER B O 1
ATOM 3600 N N . GLU B 1 179 ? -0.883 -14.312 0.011 1 91.69 179 GLU B N 1
ATOM 3601 C CA . GLU B 1 179 ? 0.249 -14.453 0.921 1 91.69 179 GLU B CA 1
ATOM 3602 C C . GLU B 1 179 ? -0.221 -14.75 2.344 1 91.69 179 GLU B C 1
ATOM 3604 O O . GLU B 1 179 ? 0.376 -15.562 3.045 1 91.69 179 GLU B O 1
ATOM 3609 N N . ARG B 1 180 ? -1.286 -14.133 2.723 1 91.25 180 ARG B N 1
ATOM 3610 C CA . ARG B 1 180 ? -1.769 -14.305 4.09 1 91.25 180 ARG B CA 1
ATOM 3611 C C . ARG B 1 180 ? -2.221 -15.742 4.332 1 91.25 180 ARG B C 1
ATOM 3613 O O . ARG B 1 180 ? -2.174 -16.234 5.465 1 91.25 180 ARG B O 1
ATOM 3620 N N . CYS B 1 181 ? -2.617 -16.375 3.277 1 95.19 181 CYS B N 1
ATOM 3621 C CA . CYS B 1 181 ? -3.225 -17.703 3.395 1 95.19 181 CYS B CA 1
ATOM 3622 C C . CYS B 1 181 ? -2.16 -18.766 3.59 1 95.19 181 CYS B C 1
ATOM 3624 O O . CYS B 1 181 ? -2.484 -19.938 3.818 1 95.19 181 CYS B O 1
ATOM 3626 N N . GLN B 1 182 ? -0.96 -18.422 3.508 1 95.25 182 GLN B N 1
ATOM 3627 C CA . GLN B 1 182 ? 0.079 -19.422 3.711 1 95.25 182 GLN B CA 1
ATOM 3628 C C . GLN B 1 182 ? 0.871 -19.156 4.988 1 95.25 182 GLN B C 1
ATOM 3630 O O . GLN B 1 182 ? 1.844 -19.844 5.285 1 95.25 182 GLN B O 1
ATOM 3635 N N . LEU B 1 183 ? 0.458 -18.141 5.715 1 94 183 LEU B N 1
ATOM 3636 C CA . LEU B 1 183 ? 1.093 -17.844 6.992 1 94 183 LEU B CA 1
ATOM 3637 C C . LEU B 1 183 ? 0.721 -18.891 8.039 1 94 183 LEU B C 1
ATOM 3639 O O . LEU B 1 183 ? -0.394 -19.406 8.031 1 94 183 LEU B O 1
ATOM 3643 N N . PRO B 1 184 ? 1.701 -19.188 8.938 1 92.56 184 PRO B N 1
ATOM 3644 C CA . PRO B 1 184 ? 1.349 -20.062 10.055 1 92.56 184 PRO B CA 1
ATOM 3645 C C . PRO B 1 184 ? 0.438 -19.391 11.078 1 92.56 184 PRO B C 1
ATOM 3647 O O . PRO B 1 184 ? 0.4 -18.156 11.156 1 92.56 184 PRO B O 1
ATOM 3650 N N . PRO B 1 185 ? -0.341 -20.234 11.773 1 93.12 185 PRO B N 1
ATOM 3651 C CA . PRO B 1 185 ? -1.079 -19.625 12.883 1 93.12 185 PRO B CA 1
ATOM 3652 C C . PRO B 1 185 ? -0.161 -19.047 13.961 1 93.12 185 PRO B C 1
ATOM 3654 O O . PRO B 1 185 ? 0.847 -19.672 14.305 1 93.12 185 PRO B O 1
ATOM 3657 N N . GLU B 1 186 ? -0.484 -17.844 14.375 1 89.31 186 GLU B N 1
ATOM 3658 C CA . GLU B 1 186 ? 0.313 -17.203 15.414 1 89.31 186 GLU B CA 1
ATOM 3659 C C . GLU B 1 186 ? -0.547 -16.844 16.625 1 89.31 186 GLU B C 1
ATOM 3661 O O . GLU B 1 186 ? -1.361 -15.93 16.562 1 89.31 186 GLU B O 1
ATOM 3666 N N . THR B 1 187 ? -0.291 -17.531 17.719 1 86.75 187 THR B N 1
ATOM 3667 C CA . THR B 1 187 ? -1.013 -17.266 18.953 1 86.75 187 THR B CA 1
ATOM 3668 C C . THR B 1 187 ? -0.648 -15.891 19.516 1 86.75 187 THR B C 1
ATOM 3670 O O . THR B 1 187 ? -1.522 -15.141 19.953 1 86.75 187 THR B O 1
ATOM 3673 N N . GLY B 1 188 ? 0.57 -15.539 19.422 1 76.06 188 GLY B N 1
ATOM 3674 C CA . GLY B 1 188 ? 1.061 -14.258 19.922 1 76.06 188 GLY B CA 1
ATOM 3675 C C . GLY B 1 188 ? 1.317 -14.258 21.422 1 76.06 188 GLY B C 1
ATOM 3676 O O . GLY B 1 188 ? 0.926 -15.188 22.125 1 76.06 188 GLY B O 1
ATOM 3677 N N . PRO B 1 189 ? 1.994 -13.203 21.938 1 76.56 189 PRO B N 1
ATOM 3678 C CA . PRO B 1 189 ? 2.434 -13.188 23.328 1 76.56 189 PRO B CA 1
ATOM 3679 C C . PRO B 1 189 ? 1.334 -12.727 24.281 1 76.56 189 PRO B C 1
ATOM 3681 O O . PRO B 1 189 ? 1.475 -12.859 25.5 1 76.56 189 PRO B O 1
ATOM 3684 N N . CYS B 1 190 ? 0.26 -12.156 23.781 1 72.88 190 CYS B N 1
ATOM 3685 C CA . CYS B 1 190 ? -0.817 -11.711 24.656 1 72.88 190 CYS B CA 1
ATOM 3686 C C . CYS B 1 190 ? -1.583 -12.898 25.234 1 72.88 190 CYS B C 1
ATOM 3688 O O . CYS B 1 190 ? -1.377 -14.039 24.812 1 72.88 190 CYS B O 1
ATOM 3690 N N . ARG B 1 191 ? -2.332 -12.57 26.297 1 84.25 191 ARG B N 1
ATOM 3691 C CA . ARG B 1 191 ? -2.742 -13.703 27.125 1 84.25 191 ARG B CA 1
ATOM 3692 C C . ARG B 1 191 ? -4.234 -13.969 26.984 1 84.25 191 ARG B C 1
ATOM 3694 O O . ARG B 1 191 ? -4.809 -14.742 27.75 1 84.25 191 ARG B O 1
ATOM 3701 N N . GLN B 1 192 ? -4.863 -13.391 26.047 1 83.56 192 GLN B N 1
ATOM 3702 C CA . GLN B 1 192 ? -6.25 -13.75 25.797 1 83.56 192 GLN B CA 1
ATOM 3703 C C . GLN B 1 192 ? -6.352 -15.141 25.172 1 83.56 192 GLN B C 1
ATOM 3705 O O . GLN B 1 192 ? -5.348 -15.703 24.734 1 83.56 192 GLN B O 1
ATOM 3710 N N . LYS B 1 193 ? -7.539 -15.75 25.359 1 92.88 193 LYS B N 1
ATOM 3711 C CA . LYS B 1 193 ? -7.812 -17.062 24.766 1 92.88 193 LYS B CA 1
ATOM 3712 C C . LYS B 1 193 ? -9 -17 23.812 1 92.88 193 LYS B C 1
ATOM 3714 O O . LYS B 1 193 ? -10.078 -17.516 24.109 1 92.88 193 LYS B O 1
ATOM 3719 N N . LEU B 1 194 ? -8.711 -16.438 22.641 1 92.5 194 LEU B N 1
ATOM 3720 C CA . LEU B 1 194 ? -9.766 -16.281 21.641 1 92.5 194 LEU B CA 1
ATOM 3721 C C . LEU B 1 194 ? -9.734 -17.422 20.641 1 92.5 194 LEU B C 1
ATOM 3723 O O . LEU B 1 194 ? -8.688 -17.734 20.062 1 92.5 194 LEU B O 1
ATOM 3727 N N . GLN B 1 195 ? -10.781 -18.062 20.453 1 96.5 195 GLN B N 1
ATOM 3728 C CA . GLN B 1 195 ? -10.883 -19.094 19.422 1 96.5 195 GLN B CA 1
ATOM 3729 C C . GLN B 1 195 ? -10.938 -18.469 18.031 1 96.5 195 GLN B C 1
ATOM 3731 O O . GLN B 1 195 ? -11.836 -17.672 17.734 1 96.5 195 GLN B O 1
ATOM 3736 N N . ARG B 1 196 ? -9.969 -18.781 17.203 1 97 196 ARG B N 1
ATOM 3737 C CA . ARG B 1 196 ? -9.875 -18.234 15.844 1 97 196 ARG B CA 1
ATOM 3738 C C . ARG B 1 196 ? -9.633 -19.344 14.828 1 97 196 ARG B C 1
ATOM 3740 O O . ARG B 1 196 ? -9.484 -20.516 15.188 1 97 196 ARG B O 1
ATOM 3747 N N . TYR B 1 197 ? -9.742 -18.969 13.633 1 97.69 197 TYR B N 1
ATOM 3748 C CA . TYR B 1 197 ? -9.492 -19.891 12.531 1 97.69 197 TYR B CA 1
ATOM 3749 C C . TYR B 1 197 ? -8.281 -19.438 11.711 1 97.69 197 TYR B C 1
ATOM 3751 O O . TYR B 1 197 ? -8.023 -18.25 11.594 1 97.69 197 TYR B O 1
ATOM 3759 N N . TYR B 1 198 ? -7.5 -20.375 11.242 1 97.38 198 TYR B N 1
ATOM 3760 C CA . TYR B 1 198 ? -6.453 -20.125 10.25 1 97.38 198 TYR B CA 1
ATOM 3761 C C . TYR B 1 198 ? -6.551 -21.109 9.094 1 97.38 198 TYR B C 1
ATOM 3763 O O . TYR B 1 198 ? -7.141 -22.172 9.227 1 97.38 198 TYR B O 1
ATOM 3771 N N . TYR B 1 199 ? -6.059 -20.734 7.965 1 97.75 199 TYR B N 1
ATOM 3772 C CA . TYR B 1 199 ? -6.062 -21.609 6.801 1 97.75 199 TYR B CA 1
ATOM 3773 C C . TYR B 1 199 ? -4.77 -22.422 6.719 1 97.75 199 TYR B C 1
ATOM 3775 O O . TYR B 1 199 ? -3.678 -21.844 6.715 1 97.75 199 TYR B O 1
ATOM 3783 N N . ASN B 1 200 ? -4.934 -23.719 6.688 1 97.69 200 ASN B N 1
ATOM 3784 C CA . ASN B 1 200 ? -3.814 -24.609 6.414 1 97.69 200 ASN B CA 1
ATOM 3785 C C . ASN B 1 200 ? -3.723 -24.953 4.93 1 97.69 200 ASN B C 1
ATOM 3787 O O . ASN B 1 200 ? -4.512 -25.75 4.426 1 97.69 200 ASN B O 1
ATOM 3791 N N . HIS B 1 201 ? -2.711 -24.391 4.301 1 94.88 201 HIS B N 1
ATOM 3792 C CA . HIS B 1 201 ? -2.676 -24.531 2.848 1 94.88 201 HIS B CA 1
ATOM 3793 C C . HIS B 1 201 ? -2.199 -25.922 2.439 1 94.88 201 HIS B C 1
ATOM 3795 O O . HIS B 1 201 ? -2.445 -26.359 1.312 1 94.88 201 HIS B O 1
ATOM 3801 N N . GLU B 1 202 ? -1.535 -26.609 3.318 1 93.19 202 GLU B N 1
ATOM 3802 C CA . GLU B 1 202 ? -1.133 -27.984 3.027 1 93.19 202 GLU B CA 1
ATOM 3803 C C . GLU B 1 202 ? -2.33 -28.922 3.061 1 93.19 202 GLU B C 1
ATOM 3805 O O . GLU B 1 202 ? -2.473 -29.781 2.189 1 93.19 202 GLU B O 1
ATOM 3810 N N . GLN B 1 203 ? -3.139 -28.703 4.055 1 95.56 203 GLN B N 1
ATOM 3811 C CA . GLN B 1 203 ? -4.32 -29.547 4.203 1 95.56 203 GLN B CA 1
ATOM 3812 C C . GLN B 1 203 ? -5.512 -28.953 3.447 1 95.56 203 GLN B C 1
ATOM 3814 O O . GLN B 1 203 ? -6.551 -29.609 3.311 1 95.56 203 GLN B O 1
ATOM 3819 N N . LYS B 1 204 ? -5.402 -27.797 3.02 1 95.81 204 LYS B N 1
ATOM 3820 C CA . LYS B 1 204 ? -6.434 -27.094 2.27 1 95.81 204 LYS B CA 1
ATOM 3821 C C . LYS B 1 204 ? -7.727 -26.984 3.072 1 95.81 204 LYS B C 1
ATOM 3823 O O . LYS B 1 204 ? -8.812 -27.281 2.559 1 95.81 204 LYS B O 1
ATOM 3828 N N . ARG B 1 205 ? -7.535 -26.594 4.328 1 96.88 205 ARG B N 1
ATOM 3829 C CA . ARG B 1 205 ? -8.711 -26.438 5.18 1 96.88 205 ARG B CA 1
ATOM 3830 C C . ARG B 1 205 ? -8.484 -25.375 6.246 1 96.88 205 ARG B C 1
ATOM 3832 O O . ARG B 1 205 ? -7.336 -25.047 6.566 1 96.88 205 ARG B O 1
ATOM 3839 N N . CYS B 1 206 ? -9.633 -24.859 6.711 1 98.25 206 CYS B N 1
ATOM 3840 C CA . CYS B 1 206 ? -9.609 -23.922 7.832 1 98.25 206 CYS B CA 1
ATOM 3841 C C . CYS B 1 206 ? -9.625 -24.672 9.164 1 98.25 206 CYS B C 1
ATOM 3843 O O . CYS B 1 206 ? -10.484 -25.531 9.391 1 98.25 206 CYS B O 1
ATOM 3845 N N . LEU B 1 207 ? -8.672 -24.391 9.992 1 98.5 207 LEU B N 1
ATOM 3846 C CA . LEU B 1 207 ? -8.523 -25.047 11.281 1 98.5 207 LEU B CA 1
ATOM 3847 C C . LEU B 1 207 ? -8.594 -24.047 12.422 1 98.5 207 LEU B C 1
ATOM 3849 O O . LEU B 1 207 ? -8.336 -22.859 12.219 1 98.5 207 LEU B O 1
ATOM 3853 N N . THR B 1 208 ? -8.906 -24.562 13.609 1 98 208 THR B N 1
ATOM 3854 C CA . THR B 1 208 ? -9.016 -23.703 14.773 1 98 208 THR B CA 1
ATOM 3855 C C . THR B 1 208 ? -7.668 -23.562 15.477 1 98 208 THR B C 1
ATOM 3857 O O . THR B 1 208 ? -6.809 -24.438 15.352 1 98 208 THR B O 1
ATOM 3860 N N . PHE B 1 209 ? -7.508 -22.469 16.125 1 97.25 209 PHE B N 1
ATOM 3861 C CA . PHE B 1 209 ? -6.379 -22.234 17.016 1 97.25 209 PHE B CA 1
ATOM 3862 C C . PHE B 1 209 ? -6.734 -21.188 18.062 1 97.25 209 PHE B C 1
ATOM 3864 O O . PHE B 1 209 ? -7.801 -20.578 18.016 1 97.25 209 PHE B O 1
ATOM 3871 N N . VAL B 1 210 ? -5.879 -21.094 19.047 1 96.25 210 VAL B N 1
ATOM 3872 C CA . VAL B 1 210 ? -6.109 -20.125 20.109 1 96.25 210 VAL B CA 1
ATOM 3873 C C . VAL B 1 210 ? -5.219 -18.906 19.906 1 96.25 210 VAL B C 1
ATOM 3875 O O . VAL B 1 210 ? -3.992 -19.016 19.906 1 96.25 210 VAL B O 1
ATOM 3878 N N . TYR B 1 211 ? -5.871 -17.812 19.719 1 92.06 211 TYR B N 1
ATOM 3879 C CA . TYR B 1 211 ? -5.195 -16.531 19.547 1 92.06 211 TYR B CA 1
ATOM 3880 C C . TYR B 1 211 ? -5.102 -15.781 20.875 1 92.06 211 TYR B C 1
ATOM 3882 O O . TYR B 1 211 ? -6.102 -15.633 21.594 1 92.06 211 TYR B O 1
ATOM 3890 N N . GLY B 1 212 ? -3.875 -15.289 21.125 1 86.06 212 GLY B N 1
ATOM 3891 C CA . GLY B 1 212 ? -3.633 -14.625 22.406 1 86.06 212 GLY B CA 1
ATOM 3892 C C . GLY B 1 212 ? -4.121 -13.188 22.422 1 86.06 212 GLY B C 1
ATOM 3893 O O . GLY B 1 212 ? -4.141 -12.555 23.484 1 86.06 212 GLY B O 1
ATOM 3894 N N . GLY B 1 213 ? -4.449 -12.688 21.328 1 75.56 213 GLY B N 1
ATOM 3895 C CA . GLY B 1 213 ? -5.008 -11.344 21.297 1 75.56 213 GLY B CA 1
ATOM 3896 C C . GLY B 1 213 ? -4.094 -10.336 20.641 1 75.56 213 GLY B C 1
ATOM 3897 O O . GLY B 1 213 ? -4.543 -9.273 20.203 1 75.56 213 GLY B O 1
ATOM 3898 N N . CYS B 1 214 ? -2.822 -10.547 20.562 1 71.88 214 CYS B N 1
ATOM 3899 C CA . CYS B 1 214 ? -1.864 -9.641 19.938 1 71.88 214 CYS B CA 1
ATOM 3900 C C . CYS B 1 214 ? -0.483 -10.281 19.859 1 71.88 214 CYS B C 1
ATOM 3902 O O . CYS B 1 214 ? -0.137 -11.133 20.688 1 71.88 214 CYS B O 1
ATOM 3904 N N . PRO B 1 215 ? 0.313 -9.773 18.719 1 68.75 215 PRO B N 1
ATOM 3905 C CA . PRO B 1 215 ? -0.159 -9.109 17.5 1 68.75 215 PRO B CA 1
ATOM 3906 C C . PRO B 1 215 ? -0.779 -10.086 16.5 1 68.75 215 PRO B C 1
ATOM 3908 O O . PRO B 1 215 ? -1.83 -9.797 15.93 1 68.75 215 PRO B O 1
ATOM 3911 N N . GLY B 1 216 ? -0.281 -11.297 16.328 1 77.06 216 GLY B N 1
ATOM 3912 C CA . GLY B 1 216 ? -0.688 -12.32 15.375 1 77.06 216 GLY B CA 1
ATOM 3913 C C . GLY B 1 216 ? -0.334 -11.977 13.938 1 77.06 216 GLY B C 1
ATOM 3914 O O . GLY B 1 216 ? 0.525 -11.125 13.695 1 77.06 216 GLY B O 1
ATOM 3915 N N . ASN B 1 217 ? -0.915 -12.625 12.961 1 84.31 217 ASN B N 1
ATOM 3916 C CA . ASN B 1 217 ? -0.725 -12.344 11.547 1 84.31 217 ASN B CA 1
ATOM 3917 C C . ASN B 1 217 ? -2.041 -12.414 10.773 1 84.31 217 ASN B C 1
ATOM 3919 O O . ASN B 1 217 ? -3.111 -12.531 11.375 1 84.31 217 ASN B O 1
ATOM 3923 N N . GLY B 1 218 ? -1.961 -12.242 9.469 1 87.5 218 GLY B N 1
ATOM 3924 C CA . GLY B 1 218 ? -3.168 -12.086 8.672 1 87.5 218 GLY B CA 1
ATOM 3925 C C . GLY B 1 218 ? -3.949 -13.375 8.516 1 87.5 218 GLY B C 1
ATOM 3926 O O . GLY B 1 218 ? -5.113 -13.352 8.102 1 87.5 218 GLY B O 1
ATOM 3927 N N . ASN B 1 219 ? -3.26 -14.43 8.805 1 93.12 219 ASN B N 1
ATOM 3928 C CA . ASN B 1 219 ? -3.955 -15.711 8.781 1 93.12 219 ASN B CA 1
ATOM 3929 C C . ASN B 1 219 ? -4.699 -15.977 10.086 1 93.12 219 ASN B C 1
ATOM 3931 O O . ASN B 1 219 ? -4.34 -16.875 10.844 1 93.12 219 ASN B O 1
ATOM 3935 N N . ASN B 1 220 ? -5.637 -15.172 10.305 1 91.94 220 ASN B N 1
ATOM 3936 C CA . ASN B 1 220 ? -6.41 -15.102 11.539 1 91.94 220 ASN B CA 1
ATOM 3937 C C . ASN B 1 220 ? -7.836 -14.625 11.281 1 91.94 220 ASN B C 1
ATOM 3939 O O . ASN B 1 220 ? -8.062 -13.453 11.008 1 91.94 220 ASN B O 1
ATOM 3943 N N . PHE B 1 221 ? -8.758 -15.594 11.438 1 94 221 PHE B N 1
ATOM 3944 C CA . PHE B 1 221 ? -10.133 -15.281 11.07 1 94 221 PHE B CA 1
ATOM 3945 C C . PHE B 1 221 ? -11.078 -15.562 12.234 1 94 221 PHE B C 1
ATOM 3947 O O . PHE B 1 221 ? -10.906 -16.547 12.961 1 94 221 PHE B O 1
ATOM 3954 N N . GLU B 1 222 ? -12.07 -14.797 12.359 1 94 222 GLU B N 1
ATOM 3955 C CA . GLU B 1 222 ? -13.023 -14.938 13.461 1 94 222 GLU B CA 1
ATOM 3956 C C . GLU B 1 222 ? -13.953 -16.125 13.242 1 94 222 GLU B C 1
ATOM 3958 O O . GLU B 1 222 ? -14.359 -16.781 14.195 1 94 222 GLU B O 1
ATOM 3963 N N . THR B 1 223 ? -14.312 -16.391 11.992 1 96.62 223 THR B N 1
ATOM 3964 C CA . THR B 1 223 ? -15.219 -17.5 11.688 1 96.62 223 THR B CA 1
ATOM 3965 C C . THR B 1 223 ? -14.633 -18.391 10.594 1 96.62 223 THR B C 1
ATOM 3967 O O . THR B 1 223 ? -13.773 -17.938 9.82 1 96.62 223 THR B O 1
ATOM 3970 N N . GLU B 1 224 ? -15.141 -19.578 10.555 1 97.31 224 GLU B N 1
ATOM 3971 C CA . GLU B 1 224 ? -14.727 -20.5 9.492 1 97.31 224 GLU B CA 1
ATOM 3972 C C . GLU B 1 224 ? -15.141 -19.984 8.117 1 97.31 224 GLU B C 1
ATOM 3974 O O . GLU B 1 224 ? -14.406 -20.125 7.145 1 97.31 224 GLU B O 1
ATOM 3979 N N . LYS B 1 225 ? -16.281 -19.406 8.109 1 95 225 LYS B N 1
ATOM 3980 C CA . LYS B 1 225 ? -16.781 -18.859 6.852 1 95 225 LYS B CA 1
ATOM 3981 C C . LYS B 1 225 ? -15.867 -17.766 6.309 1 95 225 LYS B C 1
ATOM 3983 O O . LYS B 1 225 ? -15.547 -17.75 5.117 1 95 225 LYS B O 1
ATOM 3988 N N . ALA B 1 226 ? -15.438 -16.891 7.129 1 93.88 226 ALA B N 1
ATOM 3989 C CA . ALA B 1 226 ? -14.523 -15.836 6.723 1 93.88 226 ALA B CA 1
ATOM 3990 C C . ALA B 1 226 ? -13.211 -16.422 6.207 1 93.88 226 ALA B C 1
ATOM 3992 O O . ALA B 1 226 ? -12.641 -15.922 5.227 1 93.88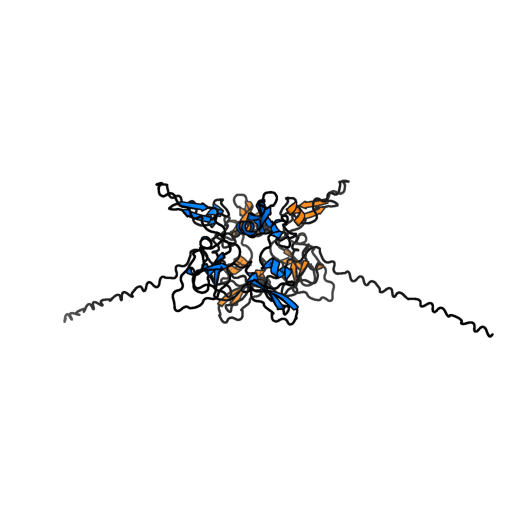 226 ALA B O 1
ATOM 3993 N N . CYS B 1 227 ? -12.766 -17.453 6.879 1 96.44 227 CYS B N 1
ATOM 3994 C CA . CYS B 1 227 ? -11.547 -18.156 6.477 1 96.44 227 CYS B CA 1
ATOM 3995 C C . CYS B 1 227 ? -11.711 -18.781 5.102 1 96.44 227 CYS B C 1
ATOM 3997 O O . CYS B 1 227 ? -10.867 -18.594 4.223 1 96.44 227 CYS B O 1
ATOM 3999 N N . GLN B 1 228 ? -12.797 -19.453 4.887 1 95.69 228 GLN B N 1
ATOM 4000 C CA . GLN B 1 228 ? -13.07 -20.109 3.619 1 95.69 228 GLN B CA 1
ATOM 4001 C C . GLN B 1 228 ? -13.219 -19.109 2.484 1 95.69 228 GLN B C 1
ATOM 4003 O O . GLN B 1 228 ? -12.727 -19.344 1.375 1 95.69 228 GLN B O 1
ATOM 4008 N N . GLU B 1 229 ? -13.812 -18.062 2.771 1 91.62 229 GLU B N 1
ATOM 4009 C CA . GLU B 1 229 ? -14.016 -17.031 1.759 1 91.62 229 GLU B CA 1
ATOM 4010 C C . GLU B 1 229 ? -12.695 -16.391 1.347 1 91.62 229 GLU B C 1
ATOM 4012 O O . GLU B 1 229 ? -12.484 -16.078 0.172 1 91.62 229 GLU B O 1
ATOM 4017 N N . ALA B 1 230 ? -11.852 -16.266 2.291 1 92.62 230 ALA B N 1
ATOM 4018 C CA . ALA B 1 230 ? -10.586 -15.578 2.047 1 92.62 230 ALA B CA 1
ATOM 4019 C C . ALA B 1 230 ? -9.578 -16.5 1.373 1 92.62 230 ALA B C 1
ATOM 4021 O O . ALA B 1 230 ? -8.82 -16.078 0.501 1 92.62 230 ALA B O 1
ATOM 4022 N N . CYS B 1 231 ? -9.609 -17.797 1.813 1 96.31 231 CYS B N 1
ATOM 4023 C CA . CYS B 1 231 ? -8.461 -18.625 1.455 1 96.31 231 CYS B CA 1
ATOM 4024 C C . CYS B 1 231 ? -8.906 -19.922 0.798 1 96.31 231 CYS B C 1
ATOM 4026 O O . CYS B 1 231 ? -8.102 -20.609 0.179 1 96.31 231 CYS B O 1
ATOM 4028 N N . GLY B 1 232 ? -10.102 -20.266 0.92 1 95 232 GLY B N 1
ATOM 4029 C CA . GLY B 1 232 ? -10.594 -21.516 0.362 1 95 232 GLY B CA 1
ATOM 4030 C C . GLY B 1 232 ? -10.883 -21.438 -1.125 1 95 232 GLY B C 1
ATOM 4031 O O . GLY B 1 232 ? -10.555 -20.438 -1.771 1 95 232 GLY B O 1
ATOM 4032 N N . LYS B 1 233 ? -11.422 -22.516 -1.64 1 92.5 233 LYS B N 1
ATOM 4033 C CA . LYS B 1 233 ? -11.812 -22.547 -3.045 1 92.5 233 LYS B CA 1
ATOM 4034 C C . LYS B 1 233 ? -12.945 -21.578 -3.328 1 92.5 233 L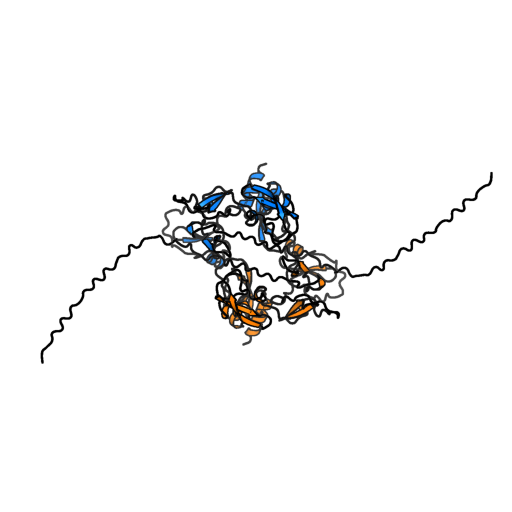YS B C 1
ATOM 4036 O O . LYS B 1 233 ? -13.891 -21.469 -2.541 1 92.5 233 LYS B O 1
ATOM 4041 N N . ILE B 1 234 ? -12.82 -20.875 -4.379 1 93.06 234 ILE B N 1
ATOM 4042 C CA . ILE B 1 234 ? -13.852 -19.922 -4.73 1 93.06 234 ILE B CA 1
ATOM 4043 C C . ILE B 1 234 ? -15.078 -20.641 -5.273 1 93.06 234 ILE B C 1
ATOM 4045 O O . ILE B 1 234 ? -14.977 -21.438 -6.219 1 93.06 234 ILE B O 1
ATOM 4049 N N . SER B 1 235 ? -16.156 -20.375 -4.672 1 91.56 235 SER B N 1
ATOM 4050 C CA . SER B 1 235 ? -17.406 -20.984 -5.113 1 91.56 235 SER B CA 1
ATOM 4051 C C . SER B 1 235 ? -17.922 -20.328 -6.391 1 91.56 235 SER B C 1
ATOM 4053 O O . SER B 1 235 ? -17.938 -19.109 -6.504 1 91.56 235 SER B O 1
ATOM 4055 N N . PRO B 1 236 ? -18.422 -21.141 -7.316 1 92.19 236 PRO B N 1
ATOM 4056 C CA . PRO B 1 236 ? -19 -20.578 -8.547 1 92.19 236 PRO B CA 1
ATOM 4057 C C . PRO B 1 236 ? -20.219 -19.719 -8.281 1 92.19 236 PRO B C 1
ATOM 4059 O O . PRO B 1 236 ? -20.672 -18.984 -9.164 1 92.19 236 PRO B O 1
ATOM 4062 N N . GLU B 1 237 ? -20.766 -19.75 -7.09 1 93.75 237 GLU B N 1
ATOM 4063 C CA . GLU B 1 237 ? -21.953 -18.969 -6.738 1 93.75 237 GLU B CA 1
ATOM 4064 C C . GLU B 1 237 ? -21.656 -17.484 -6.785 1 93.75 237 GLU B C 1
ATOM 4066 O O . GLU B 1 237 ? -22.562 -16.656 -6.941 1 93.75 237 GLU B O 1
ATOM 4071 N N . VAL B 1 238 ? -20.406 -17.172 -6.738 1 95.44 238 VAL B N 1
ATOM 4072 C CA . VAL B 1 238 ? -20.031 -15.773 -6.723 1 95.44 238 VAL B CA 1
ATOM 4073 C C . VAL B 1 238 ? -20.281 -15.148 -8.094 1 95.44 238 VAL B C 1
ATOM 4075 O O . VAL B 1 238 ? -20.391 -13.93 -8.219 1 95.44 238 VAL B O 1
ATOM 4078 N N . CYS B 1 239 ? -20.391 -15.992 -9.148 1 96 239 CYS B N 1
ATOM 4079 C CA . CYS B 1 239 ? -20.547 -15.531 -10.516 1 96 239 CYS B CA 1
ATOM 4080 C C . CYS B 1 239 ? -21.953 -14.977 -10.742 1 96 239 CYS B C 1
ATOM 4082 O O . CYS B 1 239 ? -22.203 -14.312 -11.742 1 96 239 CYS B O 1
ATOM 4084 N N . LYS B 1 240 ? -22.812 -15.203 -9.805 1 95.62 240 LYS B N 1
ATOM 4085 C CA . LYS B 1 240 ? -24.188 -14.719 -9.898 1 95.62 240 LYS B CA 1
ATOM 4086 C C . LYS B 1 240 ? -24.328 -13.344 -9.25 1 95.62 240 LYS B C 1
ATOM 4088 O O . LYS B 1 240 ? -25.359 -12.68 -9.414 1 95.62 240 LYS B O 1
ATOM 4093 N N . LEU B 1 241 ? -23.391 -12.961 -8.578 1 96.5 241 LEU B N 1
ATOM 4094 C CA . LEU B 1 241 ? -23.453 -11.711 -7.828 1 96.5 241 LEU B CA 1
ATOM 4095 C C . LEU B 1 241 ? -23.125 -10.523 -8.727 1 96.5 241 LEU B C 1
ATOM 4097 O O . LEU B 1 241 ? -22.406 -10.664 -9.711 1 96.5 241 LEU B O 1
ATOM 4101 N N . PRO B 1 242 ? -23.688 -9.367 -8.422 1 95.69 242 PRO B N 1
ATOM 4102 C CA . PRO B 1 242 ? -23.391 -8.172 -9.211 1 95.69 242 PRO B CA 1
ATOM 4103 C C . PRO B 1 242 ? -22 -7.598 -8.898 1 95.69 242 PRO B C 1
ATOM 4105 O O . PRO B 1 242 ? -21.359 -8.008 -7.922 1 95.69 242 PRO B O 1
ATOM 4108 N N . MET B 1 243 ? -21.594 -6.758 -9.727 1 94.81 243 MET B N 1
ATOM 4109 C CA . MET B 1 243 ? -20.391 -5.98 -9.414 1 94.81 243 MET B CA 1
ATOM 4110 C C . MET B 1 243 ? -20.594 -5.145 -8.156 1 94.81 243 MET B C 1
ATOM 4112 O O . MET B 1 243 ? -21.672 -4.562 -7.961 1 94.81 243 MET B O 1
ATOM 4116 N N . ASP B 1 244 ? -19.672 -5.145 -7.266 1 93.69 244 ASP B N 1
ATOM 4117 C CA . ASP B 1 244 ? -19.766 -4.371 -6.031 1 93.69 244 ASP B CA 1
ATOM 4118 C C . ASP B 1 244 ? -18.422 -3.732 -5.676 1 93.69 244 ASP B C 1
ATOM 4120 O O . ASP B 1 244 ? -17.5 -4.426 -5.273 1 93.69 244 ASP B O 1
ATOM 4124 N N . SER B 1 245 ? -18.344 -2.408 -5.711 1 90.81 245 SER B N 1
ATOM 4125 C CA . SER B 1 245 ? -17.094 -1.689 -5.445 1 90.81 245 SER B CA 1
ATOM 4126 C C . SER B 1 245 ? -16.844 -1.564 -3.949 1 90.81 245 SER B C 1
ATOM 4128 O O . SER B 1 245 ? -15.727 -1.245 -3.531 1 90.81 245 SER B O 1
ATOM 4130 N N . GLY B 1 246 ? -17.828 -1.786 -3.178 1 88.56 246 GLY B N 1
ATOM 4131 C CA . GLY B 1 246 ? -17.719 -1.594 -1.742 1 88.56 246 GLY B CA 1
ATOM 4132 C C . GLY B 1 246 ? -17.719 -0.133 -1.333 1 88.56 246 GLY B C 1
ATOM 4133 O O . GLY B 1 246 ? -17.625 0.755 -2.182 1 88.56 246 GLY B O 1
ATOM 4134 N N . PRO B 1 247 ? -17.797 0.131 -0.051 1 84.5 247 PRO B N 1
ATOM 4135 C CA . PRO B 1 247 ? -18 1.504 0.423 1 84.5 247 PRO B CA 1
ATOM 4136 C C . PRO B 1 247 ? -16.688 2.279 0.533 1 84.5 247 PRO B C 1
ATOM 4138 O O . PRO B 1 247 ? -16.703 3.504 0.685 1 84.5 247 PRO B O 1
ATOM 4141 N N . CYS B 1 248 ? -15.555 1.545 0.49 1 86.31 248 CYS B N 1
ATOM 4142 C CA . CYS B 1 248 ? -14.266 2.219 0.646 1 86.31 248 CYS B CA 1
ATOM 4143 C C . CYS B 1 248 ? -13.812 2.836 -0.67 1 86.31 248 CYS B C 1
ATOM 4145 O O . CYS B 1 248 ? -14.438 2.619 -1.711 1 86.31 248 CYS B O 1
ATOM 4147 N N . LEU B 1 249 ? -12.867 3.688 -0.616 1 85.12 249 LEU B N 1
ATOM 4148 C CA . LEU B 1 249 ? -12.633 4.512 -1.796 1 85.12 249 LEU B CA 1
ATOM 4149 C C . LEU B 1 249 ? -11.211 4.32 -2.324 1 85.12 249 LEU B C 1
ATOM 4151 O O . LEU B 1 249 ? -10.695 5.176 -3.041 1 85.12 249 LEU B O 1
ATOM 4155 N N . ALA B 1 250 ? -10.594 3.234 -1.919 1 82.94 250 ALA B N 1
ATOM 4156 C CA . ALA B 1 250 ? -9.328 2.893 -2.564 1 82.94 250 ALA B CA 1
ATOM 4157 C C . ALA B 1 250 ? -9.531 2.596 -4.047 1 82.94 250 ALA B C 1
ATOM 4159 O O . ALA B 1 250 ? -10.656 2.354 -4.488 1 82.94 250 ALA B O 1
ATOM 4160 N N . HIS B 1 251 ? -8.438 2.789 -4.754 1 83.44 251 HIS B N 1
ATOM 4161 C CA . HIS B 1 251 ? -8.484 2.506 -6.184 1 83.44 251 HIS B CA 1
ATOM 4162 C C . HIS B 1 251 ? -7.742 1.213 -6.508 1 83.44 251 HIS B C 1
ATOM 4164 O O . HIS B 1 251 ? -6.547 1.235 -6.812 1 83.44 251 HIS B O 1
ATOM 4170 N N . MET B 1 252 ? -8.461 0.115 -6.516 1 88.12 252 MET B N 1
ATOM 4171 C CA . MET B 1 252 ? -7.883 -1.189 -6.828 1 88.12 252 MET B CA 1
ATOM 4172 C C . MET B 1 252 ? -8.547 -1.793 -8.062 1 88.12 252 MET B C 1
ATOM 4174 O O . MET B 1 252 ? -9.734 -2.121 -8.039 1 88.12 252 MET B O 1
ATOM 4178 N N . GLU B 1 253 ? -7.758 -1.955 -9.062 1 90.25 253 GLU B N 1
ATOM 4179 C CA . GLU B 1 253 ? -8.312 -2.574 -10.266 1 90.25 253 GLU B CA 1
ATOM 4180 C C . GLU B 1 253 ? -8.523 -4.07 -10.062 1 90.25 253 GLU B C 1
ATOM 4182 O O . GLU B 1 253 ? -7.613 -4.785 -9.641 1 90.25 253 GLU B O 1
ATOM 4187 N N . ARG B 1 254 ? -9.75 -4.461 -10.273 1 96.06 254 ARG B N 1
ATOM 4188 C CA . ARG B 1 254 ? -10.133 -5.867 -10.156 1 96.06 254 ARG B CA 1
ATOM 4189 C C . ARG B 1 254 ? -11.039 -6.281 -11.312 1 96.06 254 ARG B C 1
ATOM 4191 O O . ARG B 1 254 ? -11.336 -5.48 -12.203 1 96.06 254 ARG B O 1
ATOM 4198 N N . TYR B 1 255 ? -11.391 -7.559 -11.375 1 96.81 255 TYR B N 1
ATOM 4199 C CA . TYR B 1 255 ? -12.297 -8.07 -12.391 1 96.81 255 TYR B CA 1
ATOM 4200 C C . TYR B 1 255 ? -13.562 -8.633 -11.75 1 96.81 255 TYR B C 1
ATOM 4202 O O . TYR B 1 255 ? -13.539 -9.102 -10.617 1 96.81 255 TYR B O 1
ATOM 4210 N N . TYR B 1 256 ? -14.633 -8.492 -12.438 1 97.75 256 TYR B N 1
ATOM 4211 C CA . TYR B 1 256 ? -15.883 -9.156 -12.062 1 97.75 256 TYR B CA 1
ATOM 4212 C C . TYR B 1 256 ? -16.516 -9.852 -13.258 1 97.75 256 TYR B C 1
ATOM 4214 O O . TYR B 1 256 ? -16.203 -9.523 -14.406 1 97.75 256 TYR B O 1
ATOM 4222 N N . TYR B 1 257 ? -17.297 -10.82 -13.023 1 97.5 257 TYR B N 1
ATOM 4223 C CA . TYR B 1 257 ? -18.031 -11.516 -14.078 1 97.5 257 TYR B CA 1
ATOM 4224 C C . TYR B 1 257 ? -19.391 -10.883 -14.32 1 97.5 257 TYR B C 1
ATOM 4226 O O . TYR B 1 257 ? -20.219 -10.805 -13.414 1 97.5 257 TYR B O 1
ATOM 4234 N N . ASP B 1 258 ? -19.484 -10.406 -15.484 1 96.88 258 ASP B N 1
ATOM 4235 C CA . ASP B 1 258 ? -20.781 -9.867 -15.898 1 96.88 258 ASP B CA 1
ATOM 4236 C C . ASP B 1 258 ? -21.656 -10.953 -16.516 1 96.88 258 ASP B C 1
ATOM 4238 O O . ASP B 1 258 ? -21.438 -11.367 -17.656 1 96.88 258 ASP B O 1
ATOM 4242 N N . ARG B 1 259 ? -22.688 -11.258 -15.844 1 92.94 259 ARG B N 1
ATOM 4243 C CA . ARG B 1 259 ? -23.531 -12.359 -16.266 1 92.94 259 ARG B CA 1
ATOM 4244 C C . ARG B 1 259 ? -24.297 -12.016 -17.531 1 92.94 259 ARG B C 1
ATOM 4246 O O . ARG B 1 259 ? -24.562 -12.891 -18.359 1 92.94 259 ARG B O 1
ATOM 4253 N N . ALA B 1 260 ? -24.703 -10.859 -17.594 1 93.25 260 ALA B N 1
ATOM 4254 C CA . ALA B 1 260 ? -25.469 -10.438 -18.766 1 93.25 260 ALA B CA 1
ATOM 4255 C C . ALA B 1 260 ? -24.672 -10.617 -20.047 1 93.25 260 ALA B C 1
ATOM 4257 O O . ALA B 1 260 ? -25.188 -11.141 -21.031 1 93.25 260 ALA B O 1
ATOM 4258 N N . SER B 1 261 ? -23.422 -10.203 -20 1 93.94 261 SER B N 1
ATOM 4259 C CA . SER B 1 261 ? -22.594 -10.297 -21.188 1 93.94 261 SER B CA 1
ATOM 4260 C C . SER B 1 261 ? -21.734 -11.555 -21.156 1 93.94 261 SER B C 1
ATOM 4262 O O . SER B 1 261 ? -21.062 -11.875 -22.141 1 93.94 261 SER B O 1
ATOM 4264 N N . ARG B 1 262 ? -21.734 -12.273 -20.078 1 94.25 262 ARG B N 1
ATOM 4265 C CA . ARG B 1 262 ? -20.953 -13.484 -19.906 1 94.25 262 ARG B CA 1
ATOM 4266 C C . ARG B 1 262 ? -19.469 -13.219 -20.141 1 94.25 262 ARG B C 1
ATOM 4268 O O . ARG B 1 262 ? -18.812 -13.977 -20.859 1 94.25 262 ARG B O 1
ATOM 4275 N N . THR B 1 263 ? -19.062 -12.094 -19.609 1 95.81 263 THR B N 1
ATOM 4276 C CA . THR B 1 263 ? -17.672 -11.711 -19.766 1 95.81 263 THR B CA 1
ATOM 4277 C C . THR B 1 263 ? -17.094 -11.203 -18.453 1 95.81 263 THR B C 1
ATOM 4279 O O . THR B 1 263 ? -17.844 -10.812 -17.562 1 95.81 263 THR B O 1
ATOM 4282 N N . CYS B 1 264 ? -15.734 -11.328 -18.344 1 96.88 264 CYS B N 1
ATOM 4283 C CA . CYS B 1 264 ? -15.023 -10.742 -17.219 1 96.88 264 CYS B CA 1
ATOM 4284 C C . CYS B 1 264 ? -14.578 -9.32 -17.516 1 96.88 264 CYS B C 1
ATOM 4286 O O . CYS B 1 264 ? -13.859 -9.086 -18.484 1 96.88 264 CYS B O 1
ATOM 4288 N N . LYS B 1 265 ? -15.062 -8.414 -16.656 1 97.38 265 LYS B N 1
ATOM 4289 C CA . LYS B 1 265 ? -14.812 -6.992 -16.906 1 97.38 265 LYS B CA 1
ATOM 4290 C C . LYS B 1 265 ? -14.047 -6.359 -15.742 1 97.38 265 LYS B C 1
ATOM 4292 O O . LYS B 1 265 ? -14.164 -6.805 -14.594 1 97.38 265 LYS B O 1
ATOM 4297 N N . LYS B 1 266 ? -13.312 -5.324 -16.078 1 95.62 266 LYS B N 1
ATOM 4298 C CA . LYS B 1 266 ? -12.57 -4.586 -15.062 1 95.62 266 LYS B CA 1
ATOM 4299 C C . LYS B 1 266 ? -13.492 -3.658 -14.273 1 95.62 266 LYS B C 1
ATOM 4301 O O . LYS B 1 266 ? -14.492 -3.172 -14.805 1 95.62 266 LYS B O 1
ATOM 4306 N N . PHE B 1 267 ? -13.203 -3.473 -13.07 1 93.88 267 PHE B N 1
ATOM 4307 C CA . PHE B 1 267 ? -13.867 -2.471 -12.242 1 93.88 267 PHE B CA 1
ATOM 4308 C C . PHE B 1 267 ? -12.945 -1.993 -11.133 1 93.88 267 PHE B C 1
ATOM 4310 O O . PHE B 1 267 ? -11.859 -2.549 -10.938 1 93.88 267 PHE B O 1
ATOM 4317 N N . VAL B 1 268 ? -13.359 -0.916 -10.547 1 90 268 VAL B N 1
ATOM 4318 C CA . VAL B 1 268 ? -12.562 -0.372 -9.461 1 90 268 VAL B CA 1
ATOM 4319 C C . VAL B 1 268 ? -13.148 -0.806 -8.117 1 90 268 VAL B C 1
ATOM 4321 O O . VAL B 1 268 ? -14.281 -0.45 -7.785 1 90 268 VAL B O 1
ATOM 4324 N N . TYR B 1 269 ? -12.438 -1.599 -7.371 1 91.38 269 TYR B N 1
ATOM 4325 C CA . TYR B 1 269 ? -12.758 -1.988 -6.004 1 91.38 269 TYR B CA 1
ATOM 4326 C C . TYR B 1 269 ? -12.266 -0.947 -5.008 1 91.38 269 TYR B C 1
ATOM 4328 O O . TYR B 1 269 ? -11.117 -0.493 -5.094 1 91.38 269 TYR B O 1
ATOM 4336 N N . GLY B 1 270 ? -13.086 -0.642 -4.078 1 86.75 270 GLY B N 1
ATOM 4337 C CA . GLY B 1 270 ? -12.75 0.421 -3.143 1 86.75 270 GLY B CA 1
ATOM 4338 C C . GLY B 1 270 ? -11.844 -0.04 -2.016 1 86.75 270 GLY B C 1
ATOM 4339 O O . GLY B 1 270 ? -11.305 0.781 -1.27 1 86.75 270 GLY B O 1
ATOM 4340 N N . GLY B 1 271 ? -11.695 -1.369 -1.85 1 87.38 271 GLY B N 1
ATOM 4341 C CA . GLY B 1 271 ? -10.68 -1.833 -0.921 1 87.38 271 GLY B CA 1
ATOM 4342 C C . GLY B 1 271 ? -11.258 -2.494 0.317 1 87.38 271 GLY B C 1
ATOM 4343 O O . GLY B 1 271 ? -10.516 -3.066 1.121 1 87.38 271 GLY B O 1
ATOM 4344 N N . CYS B 1 272 ? -12.602 -2.334 0.448 1 85 272 CYS B N 1
ATOM 4345 C CA . CYS B 1 272 ? -13.211 -2.982 1.604 1 85 272 CYS B CA 1
ATOM 4346 C C . CYS B 1 272 ? -14.633 -3.43 1.289 1 85 272 CYS B C 1
ATOM 4348 O O . CYS B 1 272 ? -15.312 -2.818 0.463 1 85 272 CYS B O 1
ATOM 4350 N N . ARG B 1 273 ? -14.969 -4.469 1.985 1 86.94 273 ARG B N 1
ATOM 4351 C CA . ARG B 1 273 ? -16.297 -5.062 1.844 1 86.94 273 ARG B CA 1
ATOM 4352 C C . ARG B 1 273 ? -16.562 -5.457 0.396 1 86.94 273 ARG B C 1
ATOM 4354 O O . ARG B 1 273 ? -15.711 -6.059 -0.26 1 86.94 273 ARG B O 1
ATOM 4361 N N . GLY B 1 274 ? -17.734 -5.375 -0.094 1 91.19 274 GLY B N 1
ATOM 4362 C CA . GLY B 1 274 ? -18.078 -5.91 -1.404 1 91.19 274 GLY B CA 1
ATOM 4363 C C . GLY B 1 274 ? -18.484 -7.371 -1.366 1 91.19 274 GLY B C 1
ATOM 4364 O O . GLY B 1 274 ? -18.906 -7.875 -0.324 1 91.19 274 GLY B O 1
ATOM 4365 N N . ASN B 1 275 ? -18.469 -7.949 -2.543 1 93.38 275 ASN B N 1
ATOM 4366 C CA . ASN B 1 275 ? -18.891 -9.352 -2.578 1 93.38 275 ASN B CA 1
ATOM 4367 C C . ASN B 1 275 ? -17.859 -10.219 -3.311 1 93.38 275 ASN B C 1
ATOM 4369 O O . ASN B 1 275 ? -16.781 -9.75 -3.658 1 93.38 275 ASN B O 1
ATOM 4373 N N . GLY B 1 276 ? -18.125 -11.453 -3.496 1 94.25 276 GLY B N 1
ATOM 4374 C CA . GLY B 1 276 ? -17.141 -12.422 -3.975 1 94.25 276 GLY B CA 1
ATOM 4375 C C . GLY B 1 276 ? -16.922 -12.352 -5.473 1 94.25 276 GLY B C 1
ATOM 4376 O O . GLY B 1 276 ? -15.969 -12.945 -5.988 1 94.25 276 GLY B O 1
ATOM 4377 N N . ASN B 1 277 ? -17.766 -11.625 -6.145 1 96.75 277 ASN B N 1
ATOM 4378 C CA . ASN B 1 277 ? -17.547 -11.438 -7.574 1 96.75 277 ASN B CA 1
ATOM 4379 C C . ASN B 1 277 ? -16.438 -10.438 -7.848 1 96.75 277 ASN B C 1
ATOM 4381 O O . ASN B 1 277 ? -16.672 -9.352 -8.383 1 96.75 277 ASN B O 1
ATOM 4385 N N . ARG B 1 278 ? -15.328 -10.844 -7.387 1 96.38 278 ARG B N 1
ATOM 4386 C CA . ARG B 1 278 ? -14.125 -10.023 -7.457 1 96.38 278 ARG B CA 1
ATOM 4387 C C . ARG B 1 278 ? -12.883 -10.891 -7.652 1 96.38 278 ARG B C 1
ATOM 4389 O O . ARG B 1 278 ? -12.555 -11.711 -6.797 1 96.38 278 ARG B O 1
ATOM 4396 N N . PHE B 1 279 ? -12.25 -10.594 -8.766 1 96.25 279 PHE B N 1
ATOM 4397 C CA . PHE B 1 279 ? -11.109 -11.422 -9.109 1 96.25 279 PHE B CA 1
ATOM 4398 C C . PHE B 1 279 ? -9.875 -10.562 -9.383 1 96.25 279 PHE B C 1
ATOM 4400 O O . PHE B 1 279 ? -9.992 -9.438 -9.875 1 96.25 279 PHE B O 1
ATOM 4407 N N . SER B 1 280 ? -8.711 -11.117 -9.07 1 92.75 280 SER B N 1
ATOM 4408 C CA . SER B 1 280 ? -7.461 -10.367 -9.195 1 92.75 280 SER B CA 1
ATOM 4409 C C . SER B 1 280 ? -7.023 -10.273 -10.656 1 92.75 280 SER B C 1
ATOM 4411 O O . SER B 1 280 ? -6.23 -9.398 -11.016 1 92.75 280 SER B O 1
ATOM 4413 N N . SER B 1 281 ? -7.535 -11.195 -11.469 1 93.81 281 SER B N 1
ATOM 4414 C CA . SER B 1 281 ? -7.168 -11.203 -12.883 1 93.81 281 SER B CA 1
ATOM 4415 C C . SER B 1 281 ? -8.312 -11.711 -13.75 1 93.81 281 SER B C 1
ATOM 4417 O O . SER B 1 281 ? -9.25 -12.344 -13.25 1 93.81 281 SER B O 1
ATOM 4419 N N . LYS B 1 282 ? -8.164 -11.406 -15 1 95 282 LYS B N 1
ATOM 4420 C CA . LYS B 1 282 ? -9.148 -11.922 -15.945 1 95 282 LYS B CA 1
ATOM 4421 C C . LYS B 1 282 ? -9.102 -13.445 -16 1 95 282 LYS B C 1
ATOM 4423 O O . LYS B 1 282 ? -10.148 -14.102 -16.094 1 95 282 LYS B O 1
ATOM 4428 N N . THR B 1 283 ? -7.934 -13.938 -15.93 1 94.19 283 THR B N 1
ATOM 4429 C CA . THR B 1 283 ? -7.738 -15.383 -15.969 1 94.19 283 THR B CA 1
ATOM 4430 C C . THR B 1 283 ? -8.445 -16.062 -14.805 1 94.19 283 THR B C 1
ATOM 4432 O O . THR B 1 283 ? -9.141 -17.062 -14.984 1 94.19 283 THR B O 1
ATOM 4435 N N . GLU B 1 284 ? -8.289 -15.516 -13.68 1 94.62 284 GLU B N 1
ATOM 4436 C CA . GLU B 1 284 ? -8.961 -16.078 -12.516 1 94.62 284 GLU B CA 1
ATOM 4437 C C . GLU B 1 284 ? -10.477 -16.031 -12.672 1 94.62 284 GLU B C 1
ATOM 4439 O O . GLU B 1 284 ? -11.172 -17 -12.359 1 94.62 284 GLU B O 1
ATOM 4444 N N . CYS B 1 285 ? -10.953 -14.93 -13.125 1 96.44 285 CYS B N 1
ATOM 4445 C CA . CYS B 1 285 ? -12.383 -14.742 -13.367 1 96.44 285 CYS B CA 1
ATOM 4446 C C . CYS B 1 285 ? -12.914 -15.789 -14.336 1 96.44 285 CYS B C 1
ATOM 4448 O O . CYS B 1 285 ? -13.93 -16.438 -14.055 1 96.44 285 CYS B O 1
ATOM 4450 N N . MET B 1 286 ? -12.203 -16.016 -15.406 1 94.62 286 MET B N 1
ATOM 4451 C CA . MET B 1 286 ? -12.625 -16.969 -16.438 1 94.62 286 MET B CA 1
ATOM 4452 C C . MET B 1 286 ? -12.547 -18.391 -15.906 1 94.62 286 MET B C 1
ATOM 4454 O O . MET B 1 286 ? -13.383 -19.234 -16.25 1 94.62 286 MET B O 1
ATOM 4458 N N . MET B 1 287 ? -11.609 -18.641 -15.125 1 92.44 287 MET B N 1
ATOM 4459 C CA . MET B 1 287 ? -11.445 -19.969 -14.547 1 92.44 287 MET B CA 1
ATOM 4460 C C . MET B 1 287 ? -12.625 -20.312 -13.648 1 92.44 287 MET B C 1
ATOM 4462 O O . MET B 1 287 ? -13.094 -21.453 -13.641 1 92.44 287 MET B O 1
ATOM 4466 N N . VAL B 1 288 ? -13.055 -19.328 -12.945 1 93.88 288 VAL B N 1
ATOM 4467 C CA . VAL B 1 288 ? -14.109 -19.578 -11.969 1 93.88 288 VAL B CA 1
ATOM 4468 C C . VAL B 1 288 ? -15.477 -19.516 -12.656 1 93.88 288 VAL B C 1
ATOM 4470 O O . VAL B 1 288 ? -16.344 -20.344 -12.398 1 93.88 288 VAL B O 1
ATOM 4473 N N . CYS B 1 289 ? -15.617 -18.516 -13.602 1 94.25 289 CYS B N 1
ATOM 4474 C CA . CYS B 1 289 ? -16.953 -18.219 -14.094 1 94.25 289 CYS B CA 1
ATOM 4475 C C . CYS B 1 289 ? -17.078 -18.531 -15.578 1 94.25 289 CYS B C 1
ATOM 4477 O O . CYS B 1 289 ? -18.188 -18.531 -16.125 1 94.25 289 CYS B O 1
ATOM 4479 N N . GLY B 1 290 ? -16.141 -18.578 -16.328 1 83.19 290 GLY B N 1
ATOM 4480 C CA . GLY B 1 290 ? -16.156 -18.672 -17.781 1 83.19 290 GLY B CA 1
ATOM 4481 C C . GLY B 1 290 ? -16.969 -19.859 -18.281 1 83.19 290 GLY B C 1
ATOM 4482 O O . GLY B 1 290 ? -17.547 -19.797 -19.375 1 83.19 290 GLY B O 1
ATOM 4483 N N . ASN B 1 291 ? -16.844 -21.062 -17.812 1 66.75 291 ASN B N 1
ATOM 4484 C CA . ASN B 1 291 ? -17.547 -22.203 -18.375 1 66.75 291 ASN B CA 1
ATOM 4485 C C . ASN B 1 291 ? -19.031 -22.188 -18.031 1 66.75 291 ASN B C 1
ATOM 4487 O O . ASN B 1 291 ? -19.766 -23.094 -18.406 1 66.75 291 ASN B O 1
ATOM 4491 N N . ARG B 1 292 ? -19.609 -21.359 -17.25 1 59.72 292 ARG B N 1
ATOM 4492 C CA . ARG B 1 292 ? -20.969 -21.516 -16.719 1 59.72 292 ARG B CA 1
ATOM 4493 C C . ARG B 1 292 ? -21.984 -20.859 -17.641 1 59.72 292 ARG B C 1
ATOM 4495 O O . ARG B 1 292 ? -23.188 -20.891 -17.375 1 59.72 292 ARG B O 1
ATOM 4502 N N . GLY B 1 293 ? -21.719 -20.156 -18.578 1 43.16 293 GLY B N 1
ATOM 4503 C CA . GLY B 1 293 ? -22.859 -19.797 -19.391 1 43.16 293 GLY B CA 1
ATOM 4504 C C . GLY B 1 293 ? -23.531 -20.984 -20.047 1 43.16 293 GLY B C 1
ATOM 4505 O O . GLY B 1 293 ? -24.578 -20.844 -20.688 1 43.16 293 GLY B O 1
ATOM 4506 N N . LYS B 1 294 ? -23.016 -22.188 -20.312 1 38.69 294 LYS B N 1
ATOM 4507 C CA . LYS B 1 294 ? -23.781 -23.109 -21.141 1 38.69 294 LYS B CA 1
ATOM 4508 C C . LYS B 1 294 ? -24.891 -23.781 -20.312 1 38.69 294 LYS B C 1
ATOM 4510 O O . LYS B 1 294 ? -25.719 -24.516 -20.859 1 38.69 294 LYS B O 1
ATOM 4515 N N . GLY B 1 295 ? -24.969 -23.656 -19.016 1 33.41 295 GLY B N 1
ATOM 4516 C CA . GLY B 1 295 ? -26.203 -24.25 -18.516 1 33.41 295 GLY B CA 1
ATOM 4517 C C . GLY B 1 295 ? -27.344 -23.25 -18.391 1 33.41 295 GLY B C 1
ATOM 4518 O O . GLY B 1 295 ? -27.109 -22.047 -18.359 1 33.41 295 GLY B O 1
#